Protein AF-A0A9D2K0L6-F1 (afdb_monomer_lite)

Organism: NCBI:txid2838603

pLDDT: mean 90.42, std 14.39, range [23.23, 98.81]

Sequence (649 aa):
MNKLSKVLALALGSVFVLGLAAGCKEAEDEPSAARICYDNLGAGFVSEADTQVVVEGAQSVSAVDAEGNAVSDPDTIATYDEATGTVTAVSEGALTLTLKGGDTFRVEVVPAYPTDPGNEYDGTALDYSQGGKLLGGCHDPSLIEVEEDGAPAYYIFSTGWGQGNEIRRSTDLLTWDYLGKSTGANAVIPKIEEWIGGTNASGFVQWWAPDIVKAPDGGYWLYTCCVSNAKVNLEGTLYSMACIVLMKSDTLEPESFRYEGVLMQSCIPDGSAGSIDVNSIDPQIIYDTDGKMYMAYGSFGTGNWILELDPKTGLRKDKMYKDDTFYSWQEVRAFRNEAVALYSNYVYGTDVSTEYYGTMISQGAMEAPVIARHDNVTVSDENGVIEEGKTYYYSMHSYNGLDVAYQMWGGRSESPLGRYHSVKGGEVYNERPAAPANQGNMYMGSFTWEDKAATSKETDIVLPGHNDLFTTSSGLDLAAYITRTASYNTGGRVFMSQVHQYYLNSMGDICINPNRYGGEIDRSVSEEELFHFTDGGRFKLIALSNSGYSENNAVHSIEVVLTEDGKITRNGSSVGSWLMYGDGYIKLTFDSVTVLSDHAQVELTYYGVVRPAWLYEQDKSGFTITAMGQTGLTRNCALFMNNISTVGD

Structure (mmCIF, N/CA/C/O backbone):
data_AF-A0A9D2K0L6-F1
#
_entry.id   AF-A0A9D2K0L6-F1
#
loop_
_atom_site.group_PDB
_atom_site.id
_atom_site.type_symbol
_atom_site.label_atom_id
_atom_site.label_alt_id
_atom_site.label_comp_id
_atom_site.label_asym_id
_atom_site.label_entity_id
_atom_site.label_seq_id
_atom_site.pdbx_PDB_ins_code
_atom_site.Cartn_x
_atom_site.Cartn_y
_atom_site.Cartn_z
_atom_site.occupancy
_atom_site.B_iso_or_equiv
_atom_site.auth_seq_id
_atom_site.auth_comp_id
_atom_site.auth_asym_id
_atom_site.auth_atom_id
_atom_site.pdbx_PDB_model_num
ATOM 1 N N . MET A 1 1 ? -27.174 -25.546 -14.442 1.00 37.75 1 MET A N 1
ATOM 2 C CA . MET A 1 1 ? -28.139 -24.998 -13.461 1.00 37.75 1 MET A CA 1
ATOM 3 C C . MET A 1 1 ? -27.882 -25.677 -12.126 1.00 37.75 1 MET A C 1
ATOM 5 O O . MET A 1 1 ? -27.632 -26.874 -12.146 1.00 37.75 1 MET A O 1
ATOM 9 N N . ASN A 1 2 ? -27.927 -24.892 -11.044 1.00 30.11 2 ASN A N 1
ATOM 10 C CA . ASN A 1 2 ? -27.487 -25.145 -9.658 1.00 30.11 2 ASN A CA 1
ATOM 11 C C . ASN A 1 2 ? -25.985 -24.950 -9.379 1.00 30.11 2 ASN A C 1
ATOM 13 O O . ASN A 1 2 ? -25.262 -25.907 -9.138 1.00 30.11 2 ASN A O 1
ATOM 17 N N . LYS A 1 3 ? -25.552 -23.686 -9.364 1.00 29.98 3 LYS A N 1
ATOM 18 C CA . LYS A 1 3 ? -24.578 -23.166 -8.392 1.00 29.98 3 LYS A CA 1
ATOM 19 C C . LYS A 1 3 ? -25.072 -21.765 -8.014 1.00 29.98 3 LYS A C 1
ATOM 21 O O . LYS A 1 3 ? -24.950 -20.842 -8.808 1.00 29.98 3 LYS A O 1
ATOM 26 N N . LEU A 1 4 ? -25.788 -21.681 -6.901 1.00 32.59 4 LEU A N 1
ATOM 27 C CA . LEU A 1 4 ? -26.001 -20.450 -6.145 1.00 32.59 4 LEU A CA 1
ATOM 28 C C . LEU A 1 4 ? -25.686 -20.843 -4.703 1.00 32.59 4 LEU A C 1
ATOM 30 O O . LEU A 1 4 ? -26.565 -21.298 -3.979 1.00 32.59 4 LEU A O 1
ATOM 34 N N . SER A 1 5 ? -24.404 -20.809 -4.360 1.00 39.28 5 SER A N 1
ATOM 35 C CA . SER A 1 5 ? -23.963 -20.456 -3.016 1.00 39.28 5 SER A CA 1
ATOM 36 C C . SER A 1 5 ? -23.907 -18.935 -3.038 1.00 39.28 5 SER A C 1
ATOM 38 O O . SER A 1 5 ? -23.145 -18.380 -3.823 1.00 39.28 5 SER A O 1
ATOM 40 N N . LYS A 1 6 ? -24.804 -18.266 -2.316 1.00 42.47 6 LYS A N 1
ATOM 41 C CA . LYS A 1 6 ? -24.695 -16.823 -2.120 1.00 42.47 6 LYS A CA 1
ATOM 42 C C . LYS A 1 6 ? -23.908 -16.615 -0.839 1.00 42.47 6 LYS A C 1
ATOM 44 O O . LYS A 1 6 ? -24.290 -17.162 0.193 1.00 42.47 6 LYS A O 1
ATOM 49 N N . VAL A 1 7 ? -22.829 -15.855 -0.923 1.00 42.56 7 VAL A N 1
ATOM 50 C CA . VAL A 1 7 ? -22.188 -15.271 0.251 1.00 42.56 7 VAL A CA 1
ATOM 51 C C . VAL A 1 7 ? -22.824 -13.896 0.425 1.00 42.56 7 VAL A C 1
ATOM 53 O O . VAL A 1 7 ? -23.038 -13.182 -0.551 1.00 42.56 7 VAL A O 1
ATOM 56 N N . LEU A 1 8 ? -23.227 -13.538 1.638 1.00 38.78 8 LEU A N 1
ATOM 57 C CA . LEU A 1 8 ? -23.678 -12.182 1.943 1.00 38.78 8 LEU A CA 1
ATOM 58 C C . LEU A 1 8 ? -22.949 -11.764 3.218 1.00 38.78 8 LEU A C 1
ATOM 60 O O . LEU A 1 8 ? -23.197 -12.329 4.284 1.00 38.78 8 LEU A O 1
ATOM 64 N N . ALA A 1 9 ? -22.037 -10.800 3.114 1.00 37.47 9 ALA A N 1
ATOM 65 C CA . ALA A 1 9 ? -21.538 -10.126 4.301 1.00 37.47 9 ALA A CA 1
ATOM 66 C C . ALA A 1 9 ? -22.662 -9.229 4.845 1.00 37.47 9 ALA A C 1
ATOM 68 O O . ALA A 1 9 ? -23.333 -8.525 4.088 1.00 37.47 9 ALA A O 1
ATOM 69 N N . LEU A 1 10 ? -22.899 -9.283 6.156 1.00 34.25 10 LEU A N 1
ATOM 70 C CA . LEU A 1 10 ? -23.851 -8.414 6.861 1.00 34.25 10 LEU A CA 1
ATOM 71 C C . LEU A 1 10 ? -23.217 -7.066 7.263 1.00 34.25 10 LEU A C 1
ATOM 73 O O . LEU A 1 10 ? -23.833 -6.302 8.003 1.00 34.25 10 LEU A O 1
ATOM 77 N N . ALA A 1 11 ? -22.012 -6.760 6.770 1.00 33.62 11 ALA A N 1
ATOM 78 C CA . ALA A 1 11 ? -21.240 -5.595 7.177 1.00 33.62 11 ALA A CA 1
ATOM 79 C C . ALA A 1 11 ? -21.834 -4.282 6.630 1.00 33.62 11 ALA A C 1
ATOM 81 O O . ALA A 1 11 ? -21.733 -3.953 5.449 1.00 33.62 11 ALA A O 1
ATOM 82 N N . LEU A 1 12 ? -22.430 -3.505 7.532 1.00 33.28 12 LEU A N 1
ATOM 83 C CA . LEU A 1 12 ? -22.507 -2.049 7.442 1.00 33.28 12 LEU A CA 1
ATOM 84 C C . LEU A 1 12 ? -21.290 -1.513 8.209 1.00 33.28 12 LEU A C 1
ATOM 86 O O . LEU A 1 12 ? -21.380 -1.280 9.407 1.00 33.28 12 LEU A O 1
ATOM 90 N N 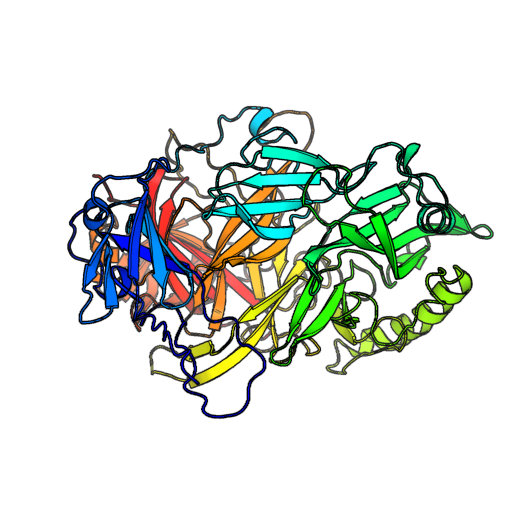. GLY A 1 13 ? -20.138 -1.404 7.546 1.00 30.30 13 GLY A N 1
ATOM 91 C CA . GLY A 1 13 ? -18.910 -0.884 8.173 1.00 30.30 13 GLY A CA 1
ATOM 92 C C . GLY A 1 13 ? -17.647 -1.077 7.333 1.00 30.30 13 GLY A C 1
ATOM 93 O O . GLY A 1 13 ? -16.786 -0.199 7.311 1.00 30.30 13 GLY A O 1
ATOM 94 N N . SER A 1 14 ? -17.611 -2.161 6.556 1.00 32.69 14 SER A N 1
ATOM 95 C CA . SER A 1 14 ? -16.662 -2.435 5.476 1.00 32.69 14 SER A CA 1
ATOM 96 C C . SER A 1 14 ? -17.466 -2.736 4.207 1.00 32.69 14 SER A C 1
ATOM 98 O O . SER A 1 14 ? -18.448 -3.481 4.221 1.00 32.69 14 SER A O 1
ATOM 100 N N . VAL A 1 15 ? -17.140 -2.058 3.107 1.00 31.38 15 VAL A N 1
ATOM 101 C CA . VAL A 1 15 ? -17.889 -2.142 1.845 1.00 31.38 15 VAL A CA 1
ATOM 102 C C . VAL A 1 15 ? -17.625 -3.502 1.195 1.00 31.38 15 VAL A C 1
ATOM 104 O O . VAL A 1 15 ? -16.758 -3.639 0.346 1.00 31.38 15 VAL A O 1
ATOM 107 N N . PHE A 1 16 ? -18.407 -4.512 1.567 1.00 32.84 16 PHE A N 1
ATOM 108 C CA . PHE A 1 16 ? -18.599 -5.724 0.773 1.00 32.84 16 PHE A CA 1
ATOM 109 C C . PHE A 1 16 ? -20.090 -6.053 0.725 1.00 32.84 16 PHE A C 1
ATOM 111 O O . PHE A 1 16 ? -20.619 -6.813 1.530 1.00 32.84 16 PHE A O 1
ATOM 118 N N . VAL A 1 17 ? -20.794 -5.486 -0.255 1.00 28.81 17 VAL A N 1
ATOM 119 C CA . VAL A 1 17 ? -22.131 -5.960 -0.631 1.00 28.81 17 VAL A CA 1
ATOM 120 C C . VAL A 1 17 ? -22.080 -6.409 -2.083 1.00 28.81 17 VAL A C 1
ATOM 122 O O . VAL A 1 17 ? -22.012 -5.599 -3.005 1.00 28.81 17 VAL A O 1
ATOM 125 N N . LEU A 1 18 ? -22.099 -7.733 -2.255 1.00 29.08 18 LEU A N 1
ATOM 126 C CA . LEU A 1 18 ? -22.164 -8.437 -3.533 1.00 29.08 18 LEU A CA 1
ATOM 127 C C . LEU A 1 18 ? -23.341 -7.941 -4.382 1.00 29.08 18 LEU A C 1
ATOM 129 O O . LEU A 1 18 ? -24.498 -7.909 -3.947 1.00 29.08 18 LEU A O 1
ATOM 133 N N . GLY A 1 19 ? -23.027 -7.563 -5.621 1.00 28.78 19 GLY A N 1
ATOM 134 C CA . GLY A 1 19 ? -23.979 -7.059 -6.595 1.00 28.78 19 GLY A CA 1
ATOM 135 C C . GLY A 1 19 ? -25.043 -8.094 -6.960 1.00 28.78 19 GLY A C 1
ATOM 136 O O . GLY A 1 19 ? -24.773 -9.184 -7.460 1.00 28.78 19 GLY A O 1
ATOM 137 N N . LEU A 1 20 ? -26.312 -7.720 -6.798 1.00 24.92 20 LEU A N 1
ATOM 138 C CA . LEU A 1 20 ? -27.427 -8.372 -7.481 1.00 24.92 20 LEU A CA 1
ATOM 139 C C . LEU A 1 20 ? -27.387 -8.009 -8.978 1.00 24.92 20 LEU A C 1
ATOM 141 O O . LEU A 1 20 ? -28.095 -7.103 -9.412 1.00 24.92 20 LEU A O 1
ATOM 145 N N . ALA A 1 21 ? -26.610 -8.732 -9.788 1.00 25.28 21 ALA A N 1
ATOM 146 C CA . ALA A 1 21 ? -26.630 -8.587 -11.246 1.00 25.28 21 ALA A CA 1
ATOM 147 C C . ALA A 1 21 ? -27.117 -9.869 -11.941 1.00 25.28 21 ALA A C 1
ATOM 149 O O . ALA A 1 21 ? -26.414 -10.863 -12.118 1.00 25.28 21 ALA A O 1
ATOM 150 N N . ALA A 1 22 ? -28.377 -9.843 -12.378 1.00 25.05 22 ALA A N 1
ATOM 151 C CA . ALA A 1 22 ? -28.918 -10.822 -13.307 1.00 25.05 22 ALA A CA 1
ATOM 152 C C . ALA A 1 22 ? -28.439 -10.505 -14.737 1.00 25.05 22 ALA A C 1
ATOM 154 O O . ALA A 1 22 ? -29.016 -9.643 -15.394 1.00 25.05 22 ALA A O 1
ATOM 155 N N . GLY A 1 23 ? -27.448 -11.241 -15.253 1.00 23.23 23 GLY A N 1
ATOM 156 C CA . GLY A 1 23 ? -27.176 -11.284 -16.697 1.00 23.23 23 GLY A CA 1
ATOM 157 C C . GLY A 1 23 ? -25.724 -11.563 -17.095 1.00 23.23 23 GLY A C 1
ATOM 158 O O . GLY A 1 23 ? -24.887 -10.693 -16.963 1.00 23.23 23 GLY A O 1
ATOM 159 N N . CYS A 1 24 ? -25.489 -12.746 -17.679 1.00 24.56 24 CYS A N 1
ATOM 160 C CA . CYS A 1 24 ? -24.303 -13.178 -18.446 1.00 24.56 24 CYS A CA 1
ATOM 161 C C . CYS A 1 24 ? -22.903 -13.081 -17.789 1.00 24.56 24 CYS A C 1
ATOM 163 O O . CYS A 1 24 ? -22.265 -12.042 -17.777 1.00 24.56 24 CYS A O 1
ATOM 165 N N . LYS A 1 25 ? -22.414 -14.265 -17.387 1.00 28.58 25 LYS A N 1
ATOM 166 C CA . LYS A 1 25 ? -21.079 -14.618 -16.872 1.00 28.58 25 LYS A CA 1
ATOM 167 C C . LYS A 1 25 ? -19.909 -14.283 -17.811 1.00 28.58 25 LYS A C 1
ATOM 169 O O . LYS A 1 25 ? -19.893 -14.813 -18.919 1.00 28.58 25 LYS A O 1
ATOM 174 N N . GLU A 1 26 ? -18.890 -13.612 -17.278 1.00 27.95 26 GLU A N 1
ATOM 175 C CA . GLU A 1 26 ? -17.581 -14.194 -16.910 1.00 27.95 26 GLU A CA 1
ATOM 176 C C . GLU A 1 26 ? -17.283 -13.750 -15.457 1.00 27.95 26 GLU A C 1
ATOM 178 O O . GLU A 1 26 ? -17.888 -12.792 -14.992 1.00 27.95 26 GLU A O 1
ATOM 183 N N . ALA A 1 27 ? -16.545 -14.560 -14.695 1.00 32.38 27 ALA A N 1
ATOM 184 C CA . ALA A 1 27 ? -16.565 -14.607 -13.229 1.00 32.38 27 ALA A CA 1
ATOM 185 C C . ALA A 1 27 ? -16.087 -13.314 -12.537 1.00 32.38 27 ALA A C 1
ATOM 187 O O . ALA A 1 27 ? -14.925 -12.948 -12.658 1.00 32.38 27 ALA A O 1
ATOM 188 N N . GLU A 1 28 ? -16.967 -12.682 -11.758 1.00 42.81 28 GLU A N 1
ATOM 189 C CA . GLU A 1 28 ? -16.535 -12.061 -10.504 1.00 42.81 28 GLU A CA 1
ATOM 190 C C . GLU A 1 28 ? -16.076 -13.212 -9.596 1.00 42.81 28 GLU A C 1
ATOM 192 O O . GLU A 1 28 ? -16.802 -14.207 -9.458 1.00 42.81 28 GLU A O 1
ATOM 197 N N . ASP A 1 29 ? -14.867 -13.132 -9.041 1.00 49.31 29 ASP A N 1
ATOM 198 C CA . ASP A 1 29 ? -14.439 -14.062 -7.998 1.00 49.31 29 ASP A CA 1
ATOM 199 C C . ASP A 1 29 ? -15.282 -13.759 -6.754 1.00 49.31 29 ASP A C 1
ATOM 201 O O . ASP A 1 29 ? -15.001 -12.838 -5.990 1.00 49.31 29 ASP A O 1
ATOM 205 N N . GLU A 1 30 ? -16.382 -14.499 -6.595 1.00 57.94 30 GLU A N 1
ATOM 206 C CA . GLU A 1 30 ? -17.124 -14.558 -5.335 1.00 57.94 30 GLU A CA 1
ATOM 207 C C . GLU A 1 30 ? -16.117 -14.805 -4.200 1.00 57.94 30 GLU A C 1
ATOM 209 O O . GLU A 1 30 ? -15.261 -15.688 -4.348 1.00 57.94 30 GLU A O 1
ATOM 214 N N . PRO A 1 31 ? -16.194 -14.056 -3.084 1.00 68.44 31 PRO A N 1
ATOM 215 C CA . PRO A 1 31 ? -15.227 -14.185 -2.005 1.00 68.44 31 PRO A CA 1
ATOM 216 C C . PRO A 1 31 ? -15.144 -15.646 -1.556 1.00 68.44 31 PRO A C 1
ATOM 218 O O . PRO A 1 31 ? -16.160 -16.323 -1.390 1.00 68.44 31 PRO A O 1
ATOM 221 N N . SER A 1 32 ? -13.922 -16.148 -1.388 1.00 80.25 32 SER A N 1
ATOM 222 C CA . SER A 1 32 ? -13.652 -17.509 -0.909 1.00 80.25 32 SER A CA 1
ATOM 223 C C . SER A 1 32 ? -13.345 -17.556 0.589 1.00 80.25 32 SER A C 1
ATOM 225 O O . SER A 1 32 ? -13.237 -18.640 1.169 1.00 80.25 32 SER A O 1
ATOM 227 N N . ALA A 1 33 ? -13.196 -16.392 1.220 1.00 90.56 33 ALA A N 1
ATOM 228 C CA . ALA A 1 33 ? -12.946 -16.263 2.640 1.00 90.56 33 ALA A CA 1
ATOM 229 C C . ALA A 1 33 ? -13.667 -15.046 3.231 1.00 90.56 33 ALA A C 1
ATOM 231 O O . ALA A 1 33 ? -14.070 -14.127 2.522 1.00 90.56 33 ALA A O 1
ATOM 232 N N . ALA A 1 34 ? -13.822 -15.051 4.550 1.00 92.50 34 ALA A N 1
ATOM 233 C CA . ALA A 1 34 ? -14.248 -13.900 5.329 1.00 92.50 34 ALA A CA 1
ATOM 234 C C . ALA A 1 34 ? -13.486 -13.859 6.649 1.00 92.50 34 ALA A C 1
ATOM 236 O O . ALA A 1 34 ? -12.997 -14.884 7.134 1.00 92.50 34 ALA A O 1
ATOM 237 N N . ARG A 1 35 ? -13.449 -12.676 7.252 1.00 93.38 35 ARG A N 1
ATOM 238 C CA . ARG A 1 35 ? -12.920 -12.465 8.591 1.00 93.38 35 ARG A CA 1
ATOM 239 C C . ARG A 1 35 ? -13.993 -11.829 9.464 1.00 93.38 35 ARG A C 1
ATOM 241 O O . ARG A 1 35 ? -14.621 -10.860 9.057 1.00 93.38 35 ARG A O 1
ATOM 248 N N . ILE A 1 36 ? -14.214 -12.408 10.636 1.00 96.12 36 ILE A N 1
ATOM 249 C CA . ILE A 1 36 ? -15.145 -11.926 11.664 1.00 96.12 36 ILE A CA 1
ATOM 250 C C . ILE A 1 36 ? -14.404 -11.850 12.997 1.00 96.12 36 ILE A C 1
ATOM 252 O O . ILE A 1 36 ? -13.321 -12.421 13.143 1.00 96.12 36 ILE A O 1
ATOM 256 N N . CYS A 1 37 ? -14.971 -11.164 13.983 1.00 97.31 37 CYS A N 1
ATOM 257 C CA . CYS A 1 37 ? -14.372 -11.080 15.308 1.00 97.31 37 CYS A CA 1
ATOM 258 C C . CYS A 1 37 ? -15.285 -11.556 16.434 1.00 97.31 37 CYS A C 1
ATOM 260 O O . CYS A 1 37 ? -16.490 -11.694 16.267 1.00 97.31 37 CYS A O 1
ATOM 262 N N . TYR A 1 38 ? -14.704 -11.827 17.599 1.00 97.56 38 TYR A N 1
ATOM 263 C CA . TYR A 1 38 ? -15.444 -12.063 18.838 1.00 97.56 38 TYR A CA 1
ATOM 264 C C . TYR A 1 38 ? -15.046 -11.023 19.886 1.00 97.56 38 TYR A C 1
ATOM 266 O O . TYR A 1 38 ? -13.916 -10.528 19.896 1.00 97.56 38 TYR A O 1
ATOM 274 N N . ASP A 1 39 ? -15.971 -10.697 20.788 1.00 97.00 39 ASP A N 1
ATOM 275 C CA . ASP A 1 39 ? -15.715 -9.776 21.896 1.00 97.00 39 ASP A CA 1
ATOM 276 C C . ASP A 1 39 ? -14.838 -10.448 22.961 1.00 97.00 39 ASP A C 1
ATOM 278 O O . ASP A 1 39 ? -15.318 -11.003 23.952 1.00 97.00 39 ASP A O 1
ATOM 282 N N . ASN A 1 40 ? -13.525 -10.409 22.743 1.00 96.88 40 ASN A N 1
ATOM 283 C CA . ASN A 1 40 ? -12.529 -11.009 23.624 1.00 96.88 40 ASN A CA 1
ATOM 284 C C . ASN A 1 40 ? -12.428 -10.324 24.999 1.00 96.88 40 ASN A C 1
ATOM 286 O O . ASN A 1 40 ? -11.841 -10.903 25.913 1.00 96.88 40 ASN A O 1
ATOM 290 N N . LEU A 1 41 ? -13.010 -9.132 25.169 1.00 96.31 41 LEU A N 1
ATOM 291 C CA . LEU A 1 41 ? -13.083 -8.435 26.457 1.00 96.31 41 LEU A CA 1
ATOM 292 C C . LEU A 1 41 ? -14.428 -8.642 27.167 1.00 96.31 41 LEU A C 1
ATOM 294 O O . LEU A 1 41 ? -14.528 -8.392 28.369 1.00 96.31 41 LEU A O 1
ATOM 298 N N . GLY A 1 42 ? -15.461 -9.093 26.450 1.00 95.38 42 GLY A N 1
ATOM 299 C CA . GLY A 1 42 ? -16.833 -9.153 26.954 1.00 95.38 42 GLY A CA 1
ATOM 300 C C . GLY A 1 42 ? -17.382 -7.772 27.324 1.00 95.38 42 GLY A C 1
ATOM 301 O O . GLY A 1 42 ? -18.167 -7.657 28.268 1.00 95.38 42 GLY A O 1
ATOM 302 N N . ALA A 1 43 ? -16.922 -6.727 26.630 1.00 93.38 43 ALA A N 1
ATOM 303 C CA . ALA A 1 43 ? -17.251 -5.335 26.918 1.00 93.38 43 ALA A CA 1
ATOM 304 C C . ALA A 1 43 ? -18.662 -4.944 26.444 1.00 93.38 43 ALA A C 1
ATOM 306 O O . ALA A 1 43 ? -19.246 -3.996 26.966 1.00 93.38 43 ALA A O 1
ATOM 307 N N . GLY A 1 44 ? -19.236 -5.695 25.499 1.00 95.62 44 GLY A N 1
ATOM 308 C CA . GLY A 1 44 ? -20.604 -5.511 25.014 1.00 95.62 44 GLY A CA 1
ATOM 309 C C . GLY A 1 44 ? -20.766 -4.425 23.950 1.00 95.62 44 GLY A C 1
ATOM 310 O O . GLY A 1 44 ? -21.895 -4.005 23.702 1.00 95.62 44 GLY A O 1
ATOM 311 N N . PHE A 1 45 ? -19.670 -3.974 23.331 1.00 95.50 45 PHE A N 1
ATOM 312 C CA . PHE A 1 45 ? -19.687 -2.957 22.270 1.00 95.50 45 PHE A CA 1
ATOM 313 C C . PHE A 1 45 ? -19.629 -3.529 20.852 1.00 95.50 45 PHE A C 1
ATOM 315 O O . PHE A 1 45 ? -20.012 -2.844 19.906 1.00 95.50 45 PHE A O 1
ATOM 322 N N . VAL A 1 46 ? -19.152 -4.765 20.695 1.00 94.94 46 VAL A N 1
ATOM 323 C CA . VAL A 1 46 ? -18.969 -5.385 19.378 1.00 94.94 46 VAL A CA 1
ATOM 324 C C . VAL A 1 46 ? -20.333 -5.682 18.759 1.00 94.94 46 VAL A C 1
ATOM 326 O O . VAL A 1 46 ? -21.192 -6.303 19.392 1.00 94.94 46 VAL A O 1
ATOM 329 N N . SER A 1 47 ? -20.543 -5.217 17.527 1.00 91.69 47 SER A N 1
ATOM 330 C CA . SER A 1 47 ? -21.825 -5.363 16.847 1.00 91.69 47 SER A CA 1
ATOM 331 C C . SER A 1 47 ? -22.024 -6.788 16.330 1.00 91.69 47 SER A C 1
ATOM 333 O O . SER A 1 47 ? -21.071 -7.495 16.010 1.00 91.69 47 SER A O 1
ATOM 335 N N . GLU A 1 48 ? -23.281 -7.211 16.182 1.00 90.88 48 GLU A N 1
ATOM 336 C CA . GLU A 1 48 ? -23.589 -8.529 15.616 1.00 90.88 48 GLU A CA 1
ATOM 337 C C . GLU A 1 48 ? -23.011 -8.697 14.199 1.00 90.88 48 GLU A C 1
ATOM 339 O O . GLU A 1 48 ? -22.518 -9.776 13.871 1.00 90.88 48 GLU A O 1
ATOM 344 N N . ALA A 1 49 ? -22.994 -7.620 13.403 1.00 89.06 49 ALA A N 1
ATOM 345 C CA . ALA A 1 49 ? -22.475 -7.612 12.036 1.00 89.06 49 ALA A CA 1
ATOM 346 C C . ALA A 1 49 ? -20.966 -7.897 11.960 1.00 89.06 49 ALA A C 1
ATOM 348 O O . ALA A 1 49 ? -20.523 -8.496 10.986 1.00 89.06 49 ALA A O 1
ATOM 349 N N . ASP A 1 50 ? -20.199 -7.533 12.992 1.00 92.94 50 ASP A N 1
ATOM 350 C CA . ASP A 1 50 ? -18.758 -7.813 13.059 1.00 92.94 50 ASP A CA 1
ATOM 351 C C . ASP A 1 50 ? -18.465 -9.243 13.544 1.00 92.94 50 ASP A C 1
ATOM 353 O O . ASP A 1 50 ? -17.372 -9.770 13.337 1.00 92.94 50 ASP A O 1
ATOM 357 N N . THR A 1 51 ? -19.445 -9.881 14.194 1.00 96.06 51 THR A N 1
ATOM 358 C CA . THR A 1 51 ? -19.317 -11.235 14.762 1.00 96.06 51 THR A CA 1
ATOM 359 C C . THR A 1 51 ? -19.860 -12.343 13.871 1.00 96.06 51 THR A C 1
ATOM 361 O O . THR A 1 51 ? -19.782 -13.517 14.246 1.00 96.06 51 THR A O 1
ATOM 364 N N . GLN A 1 52 ? -20.448 -11.999 12.722 1.00 95.62 52 GLN A N 1
ATOM 365 C CA . GLN A 1 52 ? -21.193 -12.949 11.904 1.00 95.62 52 GLN A CA 1
ATOM 366 C C . GLN A 1 52 ? -20.948 -12.804 10.407 1.00 95.62 52 GLN A C 1
ATOM 368 O O . GLN A 1 52 ? -20.809 -11.709 9.872 1.00 95.62 52 GLN A O 1
ATOM 373 N N . VAL A 1 53 ? -21.001 -13.935 9.707 1.00 94.00 53 VAL A N 1
ATOM 374 C CA . VAL A 1 53 ? -21.019 -13.986 8.240 1.00 94.00 53 VAL A CA 1
ATOM 375 C C . VAL A 1 53 ? -22.003 -15.049 7.763 1.00 94.00 53 VAL A C 1
ATOM 377 O O . VAL A 1 53 ? -22.147 -16.098 8.392 1.00 94.00 53 VAL A O 1
ATOM 380 N N . VAL A 1 54 ? -22.697 -14.796 6.651 1.00 92.81 54 VAL A N 1
ATOM 381 C CA . VAL A 1 54 ? -23.623 -15.769 6.059 1.00 92.81 54 VAL A CA 1
ATOM 382 C C . VAL A 1 54 ? -22.921 -16.565 4.964 1.00 92.81 54 VAL A C 1
ATOM 384 O O . VAL A 1 54 ? -22.521 -16.026 3.931 1.00 92.81 54 VAL A O 1
ATOM 387 N N . VAL A 1 55 ? -22.833 -17.876 5.185 1.00 90.56 55 VAL A N 1
ATOM 388 C CA . VAL A 1 55 ? -22.282 -18.878 4.272 1.00 90.56 55 VAL A CA 1
ATOM 389 C C . VAL A 1 55 ? -23.338 -19.964 4.034 1.00 90.56 55 VAL A C 1
ATOM 391 O O . VAL A 1 55 ? -23.469 -20.948 4.774 1.00 90.56 55 VAL A O 1
ATOM 394 N N . GLU A 1 56 ? -24.141 -19.789 2.985 1.00 88.44 56 GLU A N 1
ATOM 395 C CA . GLU A 1 56 ? -25.235 -20.710 2.677 1.00 88.44 56 GLU A CA 1
ATOM 396 C C . GLU A 1 56 ? -24.743 -22.044 2.091 1.00 88.44 56 GLU A C 1
ATOM 398 O O . GLU A 1 56 ? -23.949 -22.102 1.150 1.00 88.44 56 GLU A O 1
ATOM 403 N N . GLY A 1 57 ? -25.330 -23.148 2.561 1.00 85.69 57 GLY A N 1
ATOM 404 C CA . GLY A 1 57 ? -25.219 -24.441 1.885 1.00 85.69 57 GLY A CA 1
ATOM 405 C C . GLY A 1 57 ? -23.940 -25.230 2.170 1.00 85.69 57 GLY A C 1
ATOM 406 O O . GLY A 1 57 ? -23.554 -26.048 1.324 1.00 85.69 57 GLY A O 1
ATOM 407 N N . ALA A 1 58 ? -23.330 -25.046 3.343 1.00 90.94 58 ALA A N 1
ATOM 408 C CA . ALA A 1 58 ? -22.283 -25.937 3.827 1.00 90.94 58 ALA A CA 1
ATOM 409 C C . ALA A 1 58 ? -22.827 -27.366 4.038 1.00 90.94 58 ALA A C 1
ATOM 411 O O . ALA A 1 58 ? -23.968 -27.573 4.450 1.00 90.94 58 ALA A O 1
ATOM 412 N N . GLN A 1 59 ? -22.020 -28.370 3.696 1.00 92.81 59 GLN A N 1
ATOM 413 C CA . GLN A 1 59 ? -22.291 -29.795 3.919 1.00 92.81 59 GLN A CA 1
ATOM 414 C C . GLN A 1 59 ? -21.534 -30.345 5.128 1.00 92.81 59 GLN A C 1
ATOM 416 O O . GLN A 1 59 ? -21.959 -31.339 5.715 1.00 92.81 59 GLN A O 1
ATOM 421 N N . SER A 1 60 ? -20.404 -29.727 5.462 1.00 93.94 60 SER A N 1
ATOM 422 C CA . SER A 1 60 ? -19.603 -30.031 6.641 1.00 93.94 60 SER A CA 1
ATOM 423 C C . SER A 1 60 ? -18.812 -28.802 7.063 1.00 93.94 60 SER A C 1
ATOM 425 O O . SER A 1 60 ? -18.416 -27.996 6.218 1.00 93.94 60 SER A O 1
ATOM 427 N N . VAL A 1 61 ? -18.555 -28.709 8.364 1.00 96.25 61 VAL A N 1
ATOM 428 C CA . VAL A 1 61 ? -17.731 -27.676 8.986 1.00 96.25 61 VAL A CA 1
ATOM 429 C C . VAL A 1 61 ? -16.611 -28.374 9.750 1.00 96.25 61 VAL A C 1
ATOM 431 O O . VAL A 1 61 ? -16.853 -29.332 10.484 1.00 96.25 61 VAL A O 1
ATOM 434 N N . SER A 1 62 ? -15.386 -27.910 9.555 1.00 96.81 62 SER A N 1
ATOM 435 C CA . SER A 1 62 ? -14.231 -28.237 10.392 1.00 96.81 62 SER A CA 1
ATOM 436 C C . SER A 1 62 ? -13.606 -26.946 10.894 1.00 96.81 62 SER A C 1
ATOM 438 O O . SER A 1 62 ? -13.812 -25.900 10.282 1.00 96.81 62 SER A O 1
ATOM 440 N N . ALA A 1 63 ? -12.828 -27.008 11.969 1.00 97.56 63 ALA A N 1
ATOM 441 C CA . ALA A 1 63 ? -12.138 -25.834 12.478 1.00 97.56 63 ALA A CA 1
ATOM 442 C C . ALA A 1 63 ? -10.752 -26.168 13.029 1.00 97.56 63 ALA A C 1
ATOM 444 O O . ALA A 1 63 ? -10.448 -27.324 13.349 1.00 97.56 63 ALA A O 1
ATOM 445 N N . VAL A 1 64 ? -9.942 -25.124 13.146 1.00 97.00 64 VAL A N 1
ATOM 446 C CA . VAL A 1 64 ? -8.653 -25.116 13.832 1.00 97.00 64 VAL A CA 1
ATOM 447 C C . VAL A 1 64 ? -8.640 -24.029 14.906 1.00 97.00 64 VAL A C 1
ATOM 449 O O . VAL A 1 64 ? -9.332 -23.021 14.755 1.00 97.00 64 VAL A O 1
ATOM 452 N N . ASP A 1 65 ? -7.876 -24.247 15.975 1.00 96.12 65 ASP A N 1
ATOM 453 C CA . ASP A 1 65 ? -7.583 -23.223 16.985 1.00 96.12 65 ASP A CA 1
ATOM 454 C C . ASP A 1 65 ? -6.596 -22.160 16.460 1.00 96.12 65 ASP A C 1
ATOM 456 O O . ASP A 1 65 ? -6.145 -22.226 15.310 1.00 96.12 65 ASP A O 1
ATOM 460 N N . ALA A 1 66 ? -6.288 -21.160 17.290 1.00 91.88 66 ALA A N 1
ATOM 461 C CA . ALA A 1 66 ? -5.358 -20.075 16.969 1.00 91.88 66 ALA A CA 1
ATOM 462 C C . ALA A 1 66 ? -3.950 -20.584 16.602 1.00 91.88 66 ALA A C 1
ATOM 464 O O . ALA A 1 66 ? -3.268 -20.001 15.763 1.00 91.88 66 ALA A O 1
ATOM 465 N N . GLU A 1 67 ? -3.522 -21.712 17.176 1.00 90.38 67 GLU A N 1
ATOM 466 C CA . GLU A 1 67 ? -2.253 -22.366 16.855 1.00 90.38 67 GLU A CA 1
ATOM 467 C C . GLU A 1 67 ? -2.321 -23.270 15.608 1.00 90.38 67 GLU A C 1
ATOM 469 O O . GLU A 1 67 ? -1.324 -23.899 15.239 1.00 90.38 67 GLU A O 1
ATOM 474 N N . GLY A 1 68 ? -3.480 -23.354 14.947 1.00 91.19 68 GLY A N 1
ATOM 475 C CA . GLY A 1 68 ? -3.689 -24.138 13.732 1.00 91.19 68 GLY A CA 1
ATOM 476 C C . GLY A 1 68 ? -3.945 -25.631 13.965 1.00 91.19 68 GLY A C 1
ATOM 477 O O . GLY A 1 68 ? -3.929 -26.413 13.010 1.00 91.19 68 GLY A O 1
ATOM 478 N N . ASN A 1 69 ? -4.198 -26.069 15.200 1.00 94.94 69 ASN A N 1
ATOM 479 C CA . ASN A 1 69 ? -4.528 -27.461 15.498 1.00 94.94 69 ASN A CA 1
ATOM 480 C C . ASN A 1 69 ? -6.012 -27.734 15.253 1.00 94.94 69 ASN A C 1
ATOM 482 O O . ASN A 1 69 ? -6.880 -26.966 15.654 1.00 94.94 69 ASN A O 1
ATOM 486 N N . ALA A 1 70 ? -6.324 -28.883 14.651 1.00 96.56 70 ALA A N 1
ATOM 487 C CA . ALA A 1 70 ? -7.709 -29.295 14.442 1.00 96.56 70 ALA A CA 1
ATOM 488 C C . ALA A 1 70 ? -8.461 -29.460 15.774 1.00 96.56 70 ALA A C 1
ATOM 490 O O . ALA A 1 70 ? -8.026 -30.214 16.651 1.00 96.56 70 ALA A O 1
ATOM 491 N N . VAL A 1 71 ? -9.634 -28.834 15.881 1.00 97.56 71 VAL A N 1
ATOM 492 C CA . VAL A 1 71 ? -10.532 -29.002 17.030 1.00 97.56 71 VAL A CA 1
ATOM 493 C C . VAL A 1 71 ? -11.577 -30.083 16.753 1.00 97.56 71 VAL A C 1
ATOM 495 O O . VAL A 1 71 ? -12.028 -30.275 15.624 1.00 97.56 71 VAL A O 1
ATOM 498 N N . SER A 1 72 ? -11.975 -30.823 17.792 1.00 96.50 72 SER A N 1
ATOM 499 C CA . SER A 1 72 ? -12.992 -31.878 17.660 1.00 96.50 72 SER A CA 1
ATOM 500 C C . SER A 1 72 ? -14.415 -31.339 17.529 1.00 96.50 72 SER A C 1
ATOM 502 O O . SER A 1 72 ? -15.286 -32.055 17.042 1.00 96.50 72 SER A O 1
ATOM 504 N N . ASP A 1 73 ? -14.644 -30.122 18.018 1.00 97.38 73 ASP A N 1
ATOM 505 C CA . ASP A 1 73 ? -15.938 -29.450 18.033 1.00 97.38 73 ASP A CA 1
ATOM 506 C C . ASP A 1 73 ? -15.775 -28.035 17.451 1.00 97.38 73 ASP A C 1
ATOM 508 O O . ASP A 1 73 ? -15.250 -27.164 18.141 1.00 97.38 73 ASP A O 1
ATOM 512 N N . PRO A 1 74 ? -16.151 -27.799 16.179 1.00 97.31 74 PRO A N 1
ATOM 513 C CA . PRO A 1 74 ? -16.015 -26.489 15.542 1.00 97.31 74 PRO A CA 1
ATOM 514 C C . PRO A 1 74 ? -16.749 -25.352 16.260 1.00 97.31 74 PRO A C 1
ATOM 516 O O . PRO A 1 74 ? -16.299 -24.208 16.183 1.00 97.31 74 PRO A O 1
ATOM 519 N N . ASP A 1 75 ? -17.811 -25.667 17.012 1.00 97.69 75 ASP A N 1
ATOM 520 C CA . ASP A 1 75 ? -18.613 -24.681 17.744 1.00 97.69 75 ASP A CA 1
ATOM 521 C C . ASP A 1 75 ? -17.816 -23.987 18.863 1.00 97.69 75 ASP A C 1
ATOM 523 O O . ASP A 1 75 ? -18.242 -22.950 19.374 1.00 97.69 75 ASP A O 1
ATOM 527 N N . THR A 1 76 ? -16.638 -24.506 19.238 1.00 97.94 76 THR A N 1
ATOM 528 C CA . THR A 1 76 ? -15.735 -23.801 20.160 1.00 97.94 76 THR A CA 1
ATOM 529 C C . THR A 1 76 ? -15.085 -22.575 19.521 1.00 97.94 76 THR A C 1
ATOM 531 O O . THR A 1 76 ? -14.694 -21.667 20.247 1.00 97.94 76 THR A O 1
ATOM 534 N N . ILE A 1 77 ? -14.960 -22.542 18.190 1.00 98.44 77 ILE A N 1
ATOM 535 C CA . ILE A 1 77 ? -14.357 -21.438 17.424 1.00 98.44 77 ILE A CA 1
ATOM 536 C C . ILE A 1 77 ? -15.449 -20.520 16.872 1.00 98.44 77 ILE A C 1
ATOM 538 O O . ILE A 1 77 ? -15.420 -19.311 17.098 1.00 98.44 77 ILE A O 1
ATOM 542 N N . ALA A 1 78 ? -16.447 -21.091 16.197 1.00 98.06 78 ALA A N 1
ATOM 543 C CA . ALA A 1 78 ? -17.646 -20.384 15.766 1.00 98.06 78 ALA A CA 1
ATOM 544 C C . ALA A 1 78 ? -18.796 -21.370 15.551 1.00 98.06 78 ALA A C 1
ATOM 546 O O . ALA A 1 78 ? -18.600 -22.457 15.012 1.00 98.06 78 ALA A O 1
ATOM 547 N N . THR A 1 79 ? -20.007 -20.972 15.933 1.00 97.62 79 THR A N 1
ATOM 548 C CA . THR A 1 79 ? -21.213 -21.777 15.686 1.00 97.62 79 THR A CA 1
ATOM 549 C C . THR A 1 79 ? -21.691 -21.613 14.246 1.00 97.62 79 THR A C 1
ATOM 551 O O . THR A 1 79 ? -21.541 -20.529 13.681 1.00 97.62 79 THR A O 1
ATOM 554 N N . TYR A 1 80 ? -22.302 -22.651 13.666 1.00 96.75 80 TYR A N 1
ATOM 555 C CA . TYR A 1 80 ? -22.942 -22.591 12.345 1.00 96.75 80 TYR A CA 1
ATOM 556 C C . TYR A 1 80 ? -24.431 -22.953 12.422 1.00 96.75 80 TYR A C 1
ATOM 558 O O . TYR A 1 80 ? -24.787 -24.096 12.713 1.00 96.75 80 TYR A O 1
ATOM 566 N N . ASP A 1 81 ? -25.314 -21.997 12.121 1.00 95.12 81 ASP A N 1
ATOM 567 C CA . ASP A 1 81 ? -26.751 -22.251 11.975 1.00 95.12 81 ASP A CA 1
ATOM 568 C C . ASP A 1 81 ? -27.057 -22.727 10.546 1.00 95.12 81 ASP A C 1
ATOM 570 O O . ASP A 1 81 ? -27.088 -21.944 9.598 1.00 95.12 81 ASP A O 1
ATOM 574 N N . GLU A 1 82 ? -27.328 -24.024 10.381 1.00 90.75 82 GLU A N 1
ATOM 575 C CA . GLU A 1 82 ? -27.662 -24.619 9.079 1.00 90.75 82 GLU A CA 1
ATOM 576 C C . GLU A 1 82 ? -28.930 -24.033 8.428 1.00 90.75 82 GLU A C 1
ATOM 578 O O . GLU A 1 82 ? -29.086 -24.113 7.205 1.00 90.75 82 GLU A O 1
ATOM 583 N N . ALA A 1 83 ? -29.869 -23.492 9.213 1.00 91.00 83 ALA A N 1
ATOM 584 C CA . ALA A 1 83 ? -31.138 -22.981 8.700 1.00 91.00 83 ALA A CA 1
ATOM 585 C C . ALA A 1 83 ? -30.982 -21.612 8.032 1.00 91.00 83 ALA A C 1
ATOM 587 O O . ALA A 1 83 ? -31.678 -21.333 7.050 1.00 91.00 83 ALA A O 1
ATOM 588 N N . THR A 1 84 ? -30.087 -20.773 8.553 1.00 91.94 84 THR A N 1
ATOM 589 C CA . THR A 1 84 ? -29.806 -19.428 8.026 1.00 91.94 84 THR A CA 1
ATOM 590 C C . THR A 1 84 ? -28.500 -19.359 7.239 1.00 91.94 84 THR A C 1
ATOM 592 O O . THR A 1 84 ? -28.318 -18.438 6.450 1.00 91.94 84 THR A O 1
ATOM 595 N N . GLY A 1 85 ? -27.601 -20.327 7.429 1.00 91.44 85 GLY A N 1
ATOM 596 C CA . GLY A 1 85 ? -26.228 -20.281 6.938 1.00 91.44 85 GLY A CA 1
ATOM 597 C C . GLY A 1 85 ? -25.325 -19.350 7.750 1.00 91.44 85 GLY A C 1
ATOM 598 O O . GLY A 1 85 ? -24.246 -19.011 7.277 1.00 91.44 85 GLY A O 1
ATOM 599 N N . THR A 1 86 ? -25.745 -18.896 8.931 1.00 95.44 86 THR A N 1
ATOM 600 C CA . THR A 1 86 ? -24.985 -17.923 9.726 1.00 95.44 86 THR A CA 1
ATOM 601 C C . THR A 1 86 ? -23.855 -18.610 10.484 1.00 95.44 86 THR A C 1
ATOM 603 O O . THR A 1 86 ? -24.096 -19.546 11.243 1.00 95.44 86 THR A O 1
ATOM 606 N N . VAL A 1 87 ? -22.631 -18.119 10.305 1.00 97.00 87 VAL A N 1
ATOM 607 C CA . VAL A 1 87 ? -21.482 -18.408 11.167 1.00 97.00 87 VAL A CA 1
ATOM 608 C C . VAL A 1 87 ? -21.387 -17.300 12.213 1.00 97.00 87 VAL A C 1
ATOM 610 O O . VAL A 1 87 ? -21.374 -16.133 11.832 1.00 97.00 87 VAL A O 1
ATOM 613 N N . THR A 1 88 ? -21.298 -17.646 13.499 1.00 97.81 88 THR A N 1
ATOM 614 C CA . THR A 1 88 ? -21.166 -16.682 14.608 1.00 97.81 88 THR A CA 1
ATOM 615 C C . THR A 1 88 ? -19.919 -16.976 15.427 1.00 97.81 88 THR A C 1
ATOM 617 O O . THR A 1 88 ? -19.779 -18.079 15.958 1.00 97.81 88 THR A O 1
ATOM 620 N N . ALA A 1 89 ? -19.036 -15.986 15.543 1.00 98.12 89 ALA A N 1
ATOM 621 C CA . ALA A 1 89 ? -17.758 -16.079 16.237 1.00 98.12 89 ALA A CA 1
ATOM 622 C C . ALA A 1 89 ? -17.900 -16.427 17.731 1.00 98.12 89 ALA A C 1
ATOM 624 O O . ALA A 1 89 ? -18.795 -15.928 18.416 1.00 98.12 89 ALA A O 1
ATOM 625 N N . VAL A 1 90 ? -16.987 -17.260 18.244 1.00 97.94 90 VAL A N 1
ATOM 626 C CA . VAL A 1 90 ? -16.921 -17.669 19.660 1.00 97.94 90 VAL A CA 1
ATOM 627 C C . VAL A 1 90 ? -15.525 -17.448 20.242 1.00 97.94 90 VAL A C 1
ATOM 629 O O . VAL A 1 90 ? -15.406 -16.855 21.314 1.00 97.94 90 VAL A O 1
ATOM 632 N N . SER A 1 91 ? -14.476 -17.919 19.566 1.00 97.69 91 SER A N 1
ATOM 633 C CA . SER A 1 91 ? -13.082 -17.727 19.981 1.00 97.69 91 SER A CA 1
ATOM 634 C C . SER A 1 91 ? -12.127 -17.755 18.788 1.00 97.69 91 SER A C 1
ATOM 636 O O . SER A 1 91 ? -12.526 -18.109 17.680 1.00 97.69 91 SER A O 1
ATOM 638 N N . GLU A 1 92 ? -10.880 -17.342 19.011 1.00 97.19 92 GLU A N 1
ATOM 639 C CA . GLU A 1 92 ? -9.865 -17.223 17.965 1.00 97.19 92 GLU A CA 1
ATOM 640 C C . GLU A 1 92 ? -9.550 -18.564 17.289 1.00 97.19 92 GLU A C 1
ATOM 642 O O . GLU A 1 92 ? -9.376 -19.592 17.947 1.00 97.19 92 GLU A O 1
ATOM 647 N N . GLY A 1 93 ? -9.466 -18.542 15.960 1.00 96.44 93 GLY A N 1
ATOM 648 C CA . GLY A 1 93 ? -9.204 -19.716 15.139 1.00 96.44 93 GLY A CA 1
ATOM 649 C C . GLY A 1 93 ? -9.761 -19.542 13.733 1.00 96.44 93 GLY A C 1
ATOM 650 O O . GLY A 1 93 ? -9.988 -18.428 13.259 1.00 96.44 93 GLY A O 1
ATOM 651 N N . ALA A 1 94 ? -10.012 -20.648 13.039 1.00 96.69 94 ALA A N 1
ATOM 652 C CA . ALA A 1 94 ? -10.637 -20.584 11.723 1.00 96.69 94 ALA A CA 1
ATOM 653 C C . ALA A 1 94 ? -11.533 -21.781 11.429 1.00 96.69 94 ALA A C 1
ATOM 655 O O . ALA A 1 94 ? -11.218 -22.917 11.784 1.00 96.69 94 ALA A O 1
ATOM 656 N N . LEU A 1 95 ? -12.622 -21.524 10.708 1.00 97.12 95 LEU A N 1
ATOM 657 C CA . LEU A 1 95 ? -13.514 -22.536 10.160 1.00 97.12 95 LEU A CA 1
ATOM 658 C C . LEU A 1 95 ? -13.211 -22.770 8.683 1.00 97.12 95 LEU A C 1
ATOM 660 O O . LEU A 1 95 ? -12.911 -21.849 7.923 1.00 97.12 95 LEU A O 1
ATOM 664 N N . THR A 1 96 ? -13.403 -24.011 8.256 1.00 95.81 96 THR A N 1
ATOM 665 C CA . THR A 1 96 ? -13.488 -24.402 6.851 1.00 95.81 96 THR A CA 1
ATOM 666 C C . THR A 1 96 ? -14.859 -25.016 6.609 1.00 95.81 96 THR A C 1
ATOM 668 O O . THR A 1 96 ? -15.169 -26.105 7.100 1.00 95.81 96 THR A O 1
ATOM 671 N N . LEU A 1 97 ? -15.688 -24.313 5.840 1.00 95.06 97 LEU A N 1
ATOM 672 C CA . LEU A 1 97 ? -16.998 -24.782 5.410 1.00 95.06 97 LEU A CA 1
ATOM 673 C C . LEU A 1 97 ? -16.861 -25.425 4.030 1.00 95.06 97 LEU A C 1
ATOM 675 O O . LEU A 1 97 ? -16.484 -24.767 3.065 1.00 95.06 97 LEU A O 1
ATOM 679 N N . THR A 1 98 ? -17.171 -26.716 3.913 1.00 93.94 98 THR A N 1
ATOM 680 C CA . THR A 1 98 ? -17.222 -27.399 2.609 1.00 93.94 98 THR A CA 1
ATOM 681 C C . THR A 1 98 ? -18.620 -27.256 2.023 1.00 93.94 98 THR A C 1
ATOM 683 O O . THR A 1 98 ? -19.581 -27.806 2.562 1.00 93.94 98 THR A O 1
ATOM 686 N N . LEU A 1 99 ? -18.755 -26.522 0.923 1.00 90.88 99 LEU A N 1
ATOM 687 C CA . LEU A 1 99 ? -20.022 -26.203 0.269 1.00 90.88 99 LEU A CA 1
ATOM 688 C C . LEU A 1 99 ? -20.508 -27.334 -0.647 1.00 90.88 99 LEU A C 1
ATOM 690 O O . LEU A 1 99 ? -19.758 -28.213 -1.085 1.00 90.88 99 LEU A O 1
ATOM 694 N N . LYS A 1 100 ? -21.799 -27.289 -1.002 1.00 83.69 100 LYS A N 1
ATOM 695 C CA . LYS A 1 100 ? -22.390 -28.188 -2.009 1.00 83.69 100 LYS A CA 1
ATOM 696 C C . LYS A 1 100 ? -21.657 -28.067 -3.347 1.00 83.69 100 LYS A C 1
ATOM 698 O O . LYS A 1 100 ? -21.857 -27.114 -4.093 1.00 83.69 100 LYS A O 1
ATOM 703 N N . GLY A 1 101 ? -20.890 -29.099 -3.688 1.00 81.94 101 GLY A N 1
ATOM 704 C CA . GLY A 1 101 ? -20.070 -29.132 -4.903 1.00 81.94 101 GLY A CA 1
ATOM 705 C C . GLY A 1 101 ? -18.581 -29.328 -4.637 1.00 81.94 101 GLY A C 1
ATOM 706 O O . GLY A 1 101 ? -17.857 -29.573 -5.596 1.00 81.94 101 GLY A O 1
ATOM 707 N N . GLY A 1 102 ? -18.161 -29.296 -3.367 1.00 84.62 102 GLY A N 1
ATOM 708 C CA . GLY A 1 102 ? -16.781 -29.531 -2.937 1.00 84.62 102 GLY A CA 1
ATOM 709 C C . GLY A 1 102 ? -15.938 -28.264 -2.792 1.00 84.62 102 GLY A C 1
ATOM 710 O O . GLY A 1 102 ? -14.818 -28.367 -2.310 1.00 84.62 102 GLY A O 1
ATOM 711 N N . ASP A 1 103 ? -16.472 -27.101 -3.176 1.00 87.56 103 ASP A N 1
ATOM 712 C CA . ASP A 1 103 ? -15.823 -25.803 -2.974 1.00 87.56 103 ASP A CA 1
ATOM 713 C C . ASP A 1 103 ? -15.728 -25.507 -1.462 1.00 87.56 103 ASP A C 1
ATOM 715 O O . ASP A 1 103 ? -16.624 -25.886 -0.701 1.00 87.56 103 ASP A O 1
ATOM 719 N N . THR A 1 104 ? -14.666 -24.844 -1.012 1.00 90.69 104 THR A N 1
ATOM 720 C CA . THR A 1 104 ? -14.459 -24.493 0.402 1.00 90.69 104 THR A CA 1
ATOM 721 C C . THR A 1 104 ? -14.570 -22.992 0.622 1.00 90.69 104 THR A C 1
ATOM 723 O O . THR A 1 104 ? -14.144 -22.212 -0.223 1.00 90.69 104 THR A O 1
ATOM 726 N N . PHE A 1 105 ? -15.114 -22.599 1.773 1.00 92.38 105 PHE A N 1
ATOM 727 C CA . PHE A 1 105 ? -15.133 -21.217 2.246 1.00 92.38 105 PHE A CA 1
ATOM 728 C C . PHE A 1 105 ? -14.475 -21.150 3.623 1.00 92.38 105 PHE A C 1
ATOM 730 O O . PHE A 1 105 ? -14.839 -21.921 4.520 1.00 92.38 105 PHE A O 1
ATOM 737 N N . ARG A 1 106 ? -13.495 -20.262 3.793 1.00 94.06 106 ARG A N 1
ATOM 738 C CA . ARG A 1 106 ? -12.761 -20.108 5.057 1.00 94.06 106 ARG A CA 1
ATOM 739 C C . ARG A 1 106 ? -13.302 -18.921 5.850 1.00 94.06 106 ARG A C 1
ATOM 741 O O . ARG A 1 106 ? -13.446 -17.837 5.304 1.00 94.06 106 ARG A O 1
ATOM 748 N N . VAL A 1 107 ? -13.572 -19.109 7.139 1.00 95.69 107 VAL A N 1
ATOM 749 C CA . VAL A 1 107 ? -13.919 -18.006 8.050 1.00 95.69 107 VAL A CA 1
ATOM 750 C C . VAL A 1 107 ? -12.834 -17.901 9.105 1.00 95.69 107 VAL A C 1
ATOM 752 O O . VAL A 1 107 ? -12.671 -18.817 9.907 1.00 95.69 107 VAL A O 1
ATOM 755 N N . GLU A 1 108 ? -12.083 -16.810 9.084 1.00 95.25 108 GLU A N 1
ATOM 756 C CA . GLU A 1 108 ? -11.110 -16.476 10.119 1.00 95.25 108 GLU A CA 1
ATOM 757 C C . GLU A 1 108 ? -11.817 -15.734 11.260 1.00 95.25 108 GLU A C 1
ATOM 759 O O . GLU A 1 108 ? -12.576 -14.793 11.018 1.00 95.25 108 GLU A O 1
ATOM 764 N N . VAL A 1 109 ? -11.593 -16.176 12.497 1.00 97.31 109 VAL A N 1
ATOM 765 C CA . VAL A 1 109 ? -12.162 -15.570 13.702 1.00 97.31 109 VAL A CA 1
ATOM 766 C C . VAL A 1 109 ? -11.030 -14.954 14.506 1.00 97.31 109 VAL A C 1
ATOM 768 O O . VAL A 1 109 ? -10.152 -15.675 14.975 1.00 97.31 109 VAL A O 1
ATOM 771 N N . VAL A 1 110 ? -11.062 -13.633 14.680 1.00 96.44 110 VAL A N 1
ATOM 772 C CA . VAL A 1 110 ? -10.009 -12.883 15.385 1.00 96.44 110 VAL A CA 1
ATOM 773 C C . VAL A 1 110 ? -10.549 -12.100 16.586 1.00 96.44 110 VAL A C 1
ATOM 775 O O . VAL A 1 110 ? -11.754 -11.860 16.681 1.00 96.44 110 VAL A O 1
ATOM 778 N N . PRO A 1 111 ? -9.698 -11.675 17.529 1.00 97.44 111 PRO A N 1
ATOM 779 C CA . PRO A 1 111 ? -10.113 -10.778 18.603 1.00 97.44 111 PRO A CA 1
ATOM 780 C C . PRO A 1 111 ? -10.658 -9.440 18.069 1.00 97.44 111 PRO A C 1
ATOM 782 O O . PRO A 1 111 ? -10.056 -8.819 17.193 1.00 97.44 111 PRO A O 1
ATOM 785 N N . ALA A 1 112 ? -11.774 -8.948 18.619 1.00 97.38 112 ALA A N 1
ATOM 786 C CA . ALA A 1 112 ? -12.285 -7.604 18.310 1.00 97.38 112 ALA A CA 1
ATOM 787 C C . ALA A 1 112 ? -11.362 -6.487 18.833 1.00 97.38 112 ALA A C 1
ATOM 789 O O . ALA A 1 112 ? -11.385 -5.361 18.326 1.00 97.38 112 ALA A O 1
ATOM 790 N N . TYR A 1 113 ? -10.572 -6.801 19.858 1.00 97.69 113 TYR A N 1
ATOM 791 C CA . TYR A 1 113 ? -9.523 -5.971 20.435 1.00 97.69 113 TYR A CA 1
ATOM 792 C C . TYR A 1 113 ? -8.195 -6.723 20.276 1.00 97.69 113 TYR A C 1
ATOM 794 O O . TYR A 1 113 ? -8.027 -7.749 20.945 1.00 97.69 113 TYR A O 1
ATOM 802 N N . PRO A 1 114 ? -7.292 -6.268 19.387 1.00 95.50 114 PRO A N 1
ATOM 803 C CA . PRO A 1 114 ? -6.040 -6.952 19.081 1.00 95.50 114 PRO A CA 1
ATOM 804 C C . PRO A 1 114 ? -5.261 -7.293 20.344 1.00 95.50 114 PRO A C 1
ATOM 806 O O . PRO A 1 114 ? -5.047 -6.445 21.208 1.00 95.50 114 PRO A O 1
ATOM 809 N N . THR A 1 115 ? -4.841 -8.543 20.466 1.00 93.56 115 THR A N 1
ATOM 810 C CA . THR A 1 115 ? -3.967 -8.981 21.554 1.00 93.56 115 THR A CA 1
ATOM 811 C C . THR A 1 115 ? -2.509 -8.737 21.193 1.00 93.56 115 THR A C 1
ATOM 813 O O . THR A 1 115 ? -2.203 -8.451 20.040 1.00 93.56 115 THR A O 1
ATOM 816 N N . ASP A 1 116 ? -1.612 -8.864 22.174 1.00 92.75 116 ASP A N 1
ATOM 817 C CA . ASP A 1 116 ? -0.171 -8.762 21.935 1.00 92.75 116 ASP A CA 1
ATOM 818 C C . ASP A 1 116 ? 0.249 -9.748 20.827 1.00 92.75 116 ASP A C 1
ATOM 820 O O . ASP A 1 116 ? 0.135 -10.963 21.025 1.00 92.75 116 ASP A O 1
ATOM 824 N N . PRO A 1 117 ? 0.719 -9.254 19.667 1.00 89.88 117 PRO A N 1
ATOM 825 C CA . PRO A 1 117 ? 1.095 -10.100 18.541 1.00 89.88 117 PRO A CA 1
ATOM 826 C C . PRO A 1 117 ? 2.423 -10.844 18.765 1.00 89.88 117 PRO A C 1
ATOM 828 O O . PRO A 1 117 ? 2.825 -11.645 17.922 1.00 89.88 117 PRO A O 1
ATOM 831 N N . GLY A 1 118 ? 3.146 -10.585 19.864 1.00 84.56 118 GLY A N 1
ATOM 832 C CA . GLY A 1 118 ? 4.352 -11.325 20.255 1.00 84.56 118 GLY A CA 1
ATOM 833 C C . GLY A 1 118 ? 5.551 -11.152 19.314 1.00 84.56 118 GLY A C 1
ATOM 834 O O . GLY A 1 118 ? 6.522 -11.906 19.398 1.00 84.56 118 GLY A O 1
ATOM 835 N N . ASN A 1 119 ? 5.496 -10.172 18.411 1.00 82.25 119 ASN A N 1
ATOM 836 C CA . ASN A 1 119 ? 6.445 -9.950 17.320 1.00 82.25 119 ASN A CA 1
ATOM 837 C C . ASN A 1 119 ? 7.153 -8.586 17.433 1.00 82.25 119 ASN A C 1
ATOM 839 O O . ASN A 1 119 ? 7.408 -7.921 16.425 1.00 82.25 119 ASN A O 1
ATOM 843 N N . GLU A 1 120 ? 7.402 -8.129 18.659 1.00 82.12 120 GLU A N 1
ATOM 844 C CA . GLU A 1 120 ? 8.141 -6.895 18.925 1.00 82.12 120 GLU A CA 1
ATOM 845 C C . GLU A 1 120 ? 9.597 -6.986 18.455 1.00 82.12 120 GLU A C 1
ATOM 847 O O . GLU A 1 120 ? 10.216 -8.052 18.479 1.00 82.12 120 GLU A O 1
ATOM 852 N N . TYR A 1 121 ? 10.162 -5.837 18.076 1.00 85.56 121 TYR A N 1
ATOM 853 C CA . TYR A 1 121 ? 11.592 -5.714 17.814 1.00 85.56 121 TYR A CA 1
ATOM 854 C C . TYR A 1 121 ? 12.393 -6.061 19.074 1.00 85.56 121 TYR A C 1
ATOM 856 O O . TYR A 1 121 ? 12.163 -5.508 20.150 1.00 85.56 121 TYR A O 1
ATOM 864 N N . ASP A 1 122 ? 13.394 -6.927 18.947 1.00 80.44 122 ASP A N 1
ATOM 865 C CA . ASP A 1 122 ? 14.322 -7.219 20.039 1.00 80.44 122 ASP A CA 1
ATOM 866 C C . ASP A 1 122 ? 15.441 -6.163 20.157 1.00 80.44 122 ASP A C 1
ATOM 868 O O . ASP A 1 122 ? 16.206 -6.141 21.130 1.00 80.44 122 ASP A O 1
ATOM 872 N N . GLY A 1 123 ? 15.515 -5.246 19.184 1.00 75.94 123 GLY A N 1
ATOM 873 C CA . GLY A 1 123 ? 16.482 -4.156 19.126 1.00 75.94 123 GLY A CA 1
ATOM 874 C C . GLY A 1 123 ? 17.877 -4.613 18.698 1.00 75.94 123 GLY A C 1
ATOM 875 O O . GLY A 1 123 ? 18.858 -3.889 18.905 1.00 75.94 123 GLY A O 1
ATOM 876 N N . THR A 1 124 ? 17.998 -5.813 18.130 1.00 79.38 124 THR A N 1
ATOM 877 C CA . THR A 1 124 ? 19.262 -6.376 17.656 1.00 79.38 124 THR A CA 1
ATOM 878 C C . THR A 1 124 ? 19.469 -6.142 16.160 1.00 79.38 124 THR A C 1
ATOM 880 O O . THR A 1 124 ? 18.592 -5.692 15.431 1.00 79.38 124 THR A O 1
ATOM 883 N N . ALA A 1 125 ? 20.667 -6.472 15.664 1.00 79.12 125 ALA A N 1
ATOM 884 C CA . ALA A 1 125 ? 20.959 -6.429 14.232 1.00 79.12 125 ALA A CA 1
ATOM 885 C C . ALA A 1 125 ? 20.044 -7.352 13.412 1.00 79.12 125 ALA A C 1
ATOM 887 O O . ALA A 1 125 ? 19.913 -7.147 12.206 1.00 79.12 125 ALA A O 1
ATOM 888 N N . LEU A 1 126 ? 19.501 -8.404 14.041 1.00 84.88 126 LEU A N 1
ATOM 889 C CA . LEU A 1 126 ? 18.752 -9.449 13.357 1.00 84.88 126 LEU A CA 1
ATOM 890 C C . LEU A 1 126 ? 17.435 -8.903 12.809 1.00 84.88 126 LEU A C 1
ATOM 892 O O . LEU A 1 126 ? 17.166 -9.148 11.635 1.00 84.88 126 LEU A O 1
ATOM 896 N N . ASP A 1 127 ? 16.711 -8.108 13.605 1.00 82.75 127 ASP A N 1
ATOM 897 C CA . ASP A 1 127 ? 15.472 -7.410 13.225 1.00 82.75 127 ASP A CA 1
ATOM 898 C C . ASP A 1 127 ? 15.589 -6.697 11.874 1.00 82.75 127 ASP A C 1
ATOM 900 O O . ASP A 1 127 ? 14.667 -6.713 11.065 1.00 82.75 127 ASP A O 1
ATOM 904 N N . TYR A 1 128 ? 16.764 -6.121 11.610 1.00 82.44 128 TYR A N 1
ATOM 905 C CA . TYR A 1 128 ? 17.039 -5.275 10.449 1.00 82.44 128 TYR A CA 1
ATOM 906 C C . TYR A 1 128 ? 17.877 -5.960 9.364 1.00 82.44 128 TYR A C 1
ATOM 908 O O . TYR A 1 128 ? 18.320 -5.316 8.411 1.00 82.44 128 TYR A O 1
ATOM 916 N N . SER A 1 129 ? 18.131 -7.259 9.504 1.00 86.00 129 SER A N 1
ATOM 917 C CA . SER A 1 129 ? 18.900 -8.048 8.543 1.00 86.00 129 SER A CA 1
ATOM 918 C C . SER A 1 129 ? 17.988 -8.838 7.610 1.00 86.00 129 SER A C 1
ATOM 920 O O . SER A 1 129 ? 16.869 -9.172 7.982 1.00 86.00 129 SER A O 1
ATOM 922 N N . GLN A 1 130 ? 18.506 -9.234 6.441 1.00 84.38 130 GLN A N 1
ATOM 923 C CA . GLN A 1 130 ? 17.758 -10.030 5.456 1.00 84.38 130 GLN A CA 1
ATOM 924 C C . GLN A 1 130 ? 17.120 -11.306 6.026 1.00 84.38 130 GLN A C 1
ATOM 926 O O . GLN A 1 130 ? 16.075 -11.715 5.530 1.00 84.38 130 GLN A O 1
ATOM 931 N N . GLY A 1 131 ? 17.752 -11.932 7.028 1.00 83.56 131 GLY A N 1
ATOM 932 C CA . GLY A 1 131 ? 17.264 -13.149 7.685 1.00 83.56 131 GLY A CA 1
ATOM 933 C C . GLY A 1 131 ? 16.431 -12.900 8.946 1.00 83.56 131 GLY A C 1
ATOM 934 O O . GLY A 1 131 ? 16.117 -13.857 9.652 1.00 83.56 131 GLY A O 1
ATOM 935 N N . GLY A 1 132 ? 16.127 -11.640 9.266 1.00 87.62 132 GLY A N 1
ATOM 936 C CA . GLY A 1 132 ? 15.231 -11.272 10.355 1.00 87.62 132 GLY A CA 1
ATOM 937 C C . GLY A 1 132 ? 13.777 -11.608 10.040 1.00 87.62 132 GLY A C 1
ATOM 938 O O . GLY A 1 132 ? 13.371 -11.638 8.880 1.00 87.62 132 GLY A O 1
ATOM 939 N N . LYS A 1 133 ? 12.984 -11.826 11.092 1.00 91.75 133 LYS A N 1
ATOM 940 C CA . LYS A 1 133 ? 11.553 -12.150 10.978 1.00 91.75 133 LYS A CA 1
ATOM 941 C C . LYS A 1 133 ? 10.660 -10.930 10.751 1.00 91.75 133 LYS A C 1
ATOM 943 O O . LYS A 1 133 ? 9.515 -11.095 10.348 1.00 91.75 133 LYS A O 1
ATOM 948 N N . LEU A 1 134 ? 11.185 -9.729 10.988 1.00 91.19 134 LEU A N 1
ATOM 949 C CA . LEU A 1 134 ? 10.453 -8.459 10.955 1.00 91.19 134 LEU A CA 1
ATOM 950 C C . LEU A 1 134 ? 10.864 -7.602 9.749 1.00 91.19 134 LEU A C 1
ATOM 952 O O . LEU A 1 134 ? 11.039 -6.394 9.852 1.00 91.19 134 LEU A O 1
ATOM 956 N N . LEU A 1 135 ? 11.065 -8.260 8.601 1.00 92.25 135 LEU A N 1
ATOM 957 C CA . LEU A 1 135 ? 11.291 -7.622 7.297 1.00 92.25 135 LEU A CA 1
ATOM 958 C C . LEU A 1 135 ? 12.503 -6.672 7.211 1.00 92.25 135 LEU A C 1
ATOM 960 O O . LEU A 1 135 ? 12.574 -5.807 6.331 1.00 92.25 135 LEU A O 1
ATOM 964 N N . GLY A 1 136 ? 13.511 -6.876 8.055 1.00 90.31 136 GLY A N 1
ATOM 965 C CA . GLY A 1 136 ? 14.824 -6.267 7.897 1.00 90.31 136 GLY A CA 1
ATOM 966 C C . GLY A 1 136 ? 15.454 -6.557 6.532 1.00 90.31 136 GLY A C 1
ATOM 967 O O . GLY A 1 136 ? 15.409 -7.678 6.024 1.00 90.31 136 GLY A O 1
ATOM 968 N N . GLY A 1 137 ? 16.039 -5.541 5.899 1.00 88.06 137 GLY A N 1
ATOM 969 C CA . GLY A 1 137 ? 16.675 -5.672 4.584 1.00 88.06 137 GLY A CA 1
ATOM 970 C C . GLY A 1 137 ? 15.718 -5.951 3.416 1.00 88.06 137 GLY A C 1
ATOM 971 O O . GLY A 1 137 ? 16.189 -6.050 2.287 1.00 88.06 137 GLY A O 1
ATOM 972 N N . CYS A 1 138 ? 14.408 -6.048 3.663 1.00 93.81 138 CYS A N 1
ATOM 973 C CA . CYS A 1 138 ? 13.386 -6.130 2.627 1.00 93.81 138 CYS A CA 1
ATOM 974 C C . CYS A 1 138 ? 13.190 -4.740 2.008 1.00 93.81 138 CYS A C 1
ATOM 976 O O . CYS A 1 138 ? 12.781 -3.807 2.703 1.00 93.81 138 CYS A O 1
ATOM 978 N N . HIS A 1 139 ? 13.530 -4.596 0.727 1.00 94.56 139 HIS A N 1
ATOM 979 C CA . HIS A 1 139 ? 13.486 -3.334 -0.014 1.00 94.56 139 HIS A CA 1
ATOM 980 C C . HIS A 1 139 ? 12.526 -3.478 -1.197 1.00 94.56 139 HIS A C 1
ATOM 982 O O . HIS A 1 139 ? 12.690 -4.428 -1.952 1.00 94.56 139 HIS A O 1
ATOM 988 N N . ASP A 1 140 ? 11.582 -2.555 -1.377 1.00 97.06 140 ASP A N 1
ATOM 989 C CA . ASP A 1 140 ? 10.565 -2.558 -2.443 1.00 97.06 140 ASP A CA 1
ATOM 990 C C . ASP A 1 140 ? 9.673 -3.817 -2.420 1.00 97.06 140 ASP A C 1
ATOM 992 O O . ASP A 1 140 ? 9.813 -4.677 -3.293 1.00 97.06 140 ASP A O 1
ATOM 996 N N . PRO A 1 141 ? 8.843 -4.009 -1.374 1.00 97.62 141 PRO A N 1
ATOM 997 C CA . PRO A 1 141 ? 8.007 -5.199 -1.239 1.00 97.62 141 PRO A CA 1
ATOM 998 C C . PRO A 1 141 ? 6.852 -5.210 -2.253 1.00 97.62 141 PRO A C 1
ATOM 1000 O O . PRO A 1 141 ? 6.209 -4.188 -2.436 1.00 97.62 141 PRO A O 1
ATOM 1003 N N . SER A 1 142 ? 6.543 -6.380 -2.816 1.00 98.44 142 SER A N 1
ATOM 1004 C CA . SER A 1 142 ? 5.301 -6.699 -3.541 1.00 98.44 142 SER A CA 1
ATOM 1005 C C . SER A 1 142 ? 4.715 -8.005 -3.001 1.00 98.44 142 SER A C 1
ATOM 1007 O O . SER A 1 142 ? 5.450 -8.987 -2.822 1.00 98.44 142 SER A O 1
ATOM 1009 N N . LEU A 1 143 ? 3.417 -7.998 -2.685 1.00 98.25 143 LEU A N 1
ATOM 1010 C CA . LEU A 1 143 ? 2.713 -9.079 -2.005 1.00 98.25 143 LEU A CA 1
ATOM 1011 C C . LEU A 1 143 ? 1.926 -9.975 -2.958 1.00 98.25 143 LEU A C 1
ATOM 1013 O O . LEU A 1 143 ? 1.314 -9.542 -3.928 1.00 98.25 143 LEU A O 1
ATOM 1017 N N . ILE A 1 144 ? 1.851 -11.252 -2.591 1.00 98.12 144 ILE A N 1
ATOM 1018 C CA . ILE A 1 144 ? 0.875 -12.190 -3.141 1.00 98.12 144 ILE A CA 1
ATOM 1019 C C . ILE A 1 144 ? 0.372 -13.139 -2.056 1.00 98.12 144 ILE A C 1
ATOM 1021 O O . ILE A 1 144 ? 1.138 -13.611 -1.216 1.00 98.12 144 ILE A O 1
ATOM 1025 N N . GLU A 1 145 ? -0.919 -13.456 -2.110 1.00 97.25 145 GLU A N 1
ATOM 1026 C CA . GLU A 1 145 ? -1.550 -14.495 -1.296 1.00 97.25 145 GLU A CA 1
ATOM 1027 C C . GLU A 1 145 ? -1.789 -15.770 -2.114 1.00 97.25 145 GLU A C 1
ATOM 1029 O O . GLU A 1 145 ? -2.314 -15.757 -3.241 1.00 97.25 145 GLU A O 1
ATOM 1034 N N . VAL A 1 146 ? -1.441 -16.899 -1.508 1.00 95.38 146 VAL A N 1
ATOM 1035 C CA . VAL A 1 146 ? -1.667 -18.247 -2.025 1.00 95.38 146 VAL A CA 1
ATOM 1036 C C . VAL A 1 146 ? -2.332 -19.115 -0.965 1.00 95.38 146 VAL A C 1
ATOM 1038 O O . VAL A 1 146 ? -2.304 -18.798 0.219 1.00 95.38 146 VAL A O 1
ATOM 1041 N N . GLU A 1 147 ? -2.936 -20.220 -1.390 1.00 91.56 147 GLU A N 1
ATOM 1042 C CA . GLU A 1 147 ? -3.442 -21.236 -0.468 1.00 91.56 147 GLU A CA 1
ATOM 1043 C C . GLU A 1 147 ? -2.385 -22.331 -0.290 1.00 91.56 147 GLU A C 1
ATOM 1045 O O . GLU A 1 147 ? -1.923 -22.924 -1.269 1.00 91.56 147 GLU A O 1
ATOM 1050 N N . GLU A 1 148 ? -2.032 -22.622 0.959 1.00 91.50 148 GLU A N 1
ATOM 1051 C CA . GLU A 1 148 ? -1.164 -23.727 1.354 1.00 91.50 148 GLU A CA 1
ATOM 1052 C C . GLU A 1 148 ? -1.843 -24.531 2.460 1.00 91.50 148 GLU A C 1
ATOM 1054 O O . GLU A 1 148 ? -2.280 -23.980 3.467 1.00 91.50 148 GLU A O 1
ATOM 1059 N N . ASP A 1 149 ? -1.973 -25.844 2.258 1.00 86.25 149 ASP A N 1
ATOM 1060 C CA . ASP A 1 149 ? -2.613 -26.758 3.213 1.00 86.25 149 ASP A CA 1
ATOM 1061 C C . ASP A 1 149 ? -4.016 -26.298 3.695 1.00 86.25 149 ASP A C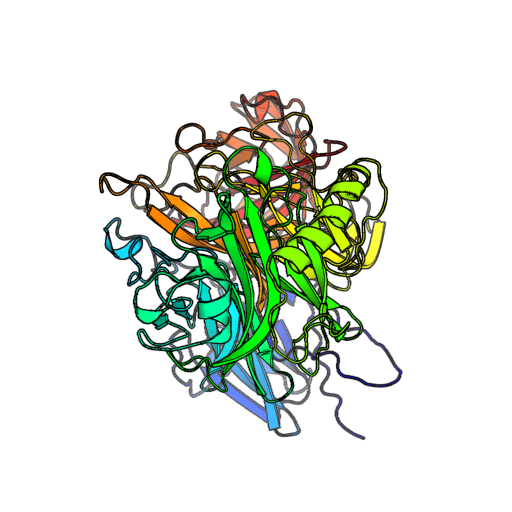 1
ATOM 1063 O O . ASP A 1 149 ? -4.426 -26.577 4.822 1.00 86.25 149 ASP A O 1
ATOM 1067 N N . GLY A 1 150 ? -4.782 -25.611 2.833 1.00 82.94 150 GLY A N 1
ATOM 1068 C CA . GLY A 1 150 ? -6.133 -25.108 3.136 1.00 82.94 150 GLY A CA 1
ATOM 1069 C C . GLY A 1 150 ? -6.173 -23.818 3.974 1.00 82.94 150 GLY A C 1
ATOM 1070 O O . GLY A 1 150 ? -7.220 -23.467 4.534 1.00 82.94 150 GLY A O 1
ATOM 1071 N N . ALA A 1 151 ? -5.045 -23.116 4.090 1.00 88.25 151 ALA A N 1
ATOM 1072 C CA . ALA A 1 151 ? -4.912 -21.835 4.773 1.00 88.25 151 ALA A CA 1
ATOM 1073 C C . ALA A 1 151 ? -4.177 -20.811 3.886 1.00 88.25 151 ALA A C 1
ATOM 1075 O O . ALA A 1 151 ? -3.414 -21.203 3.000 1.00 88.25 151 ALA A O 1
ATOM 1076 N N . PRO A 1 152 ? -4.394 -19.503 4.096 1.00 93.25 152 PRO A N 1
ATOM 1077 C CA . PRO A 1 152 ? -3.642 -18.485 3.381 1.00 93.25 152 PRO A CA 1
ATOM 1078 C C . PRO A 1 152 ? -2.166 -18.505 3.797 1.00 93.25 152 PRO A C 1
ATOM 1080 O O . PRO A 1 152 ? -1.824 -18.613 4.976 1.00 93.25 152 PRO A O 1
ATOM 1083 N N . ALA A 1 153 ? -1.292 -18.367 2.809 1.00 96.75 153 ALA A N 1
ATOM 1084 C CA . ALA A 1 153 ? 0.109 -18.032 2.975 1.00 96.75 153 ALA A CA 1
ATOM 1085 C C . ALA A 1 153 ? 0.419 -16.807 2.114 1.00 96.75 153 ALA A C 1
ATOM 1087 O O . ALA A 1 153 ? -0.080 -16.651 0.999 1.00 96.75 153 ALA A O 1
ATOM 1088 N N . TYR A 1 154 ? 1.262 -15.936 2.641 1.00 98.31 154 TYR A N 1
ATOM 1089 C CA . TYR A 1 154 ? 1.598 -14.655 2.045 1.00 98.31 154 TYR A CA 1
ATOM 1090 C C . TYR A 1 154 ? 3.061 -14.654 1.658 1.00 98.31 154 TYR A C 1
ATOM 1092 O O . TYR A 1 154 ? 3.914 -15.128 2.408 1.00 98.31 154 TYR A O 1
ATOM 1100 N N . TYR A 1 155 ? 3.364 -14.096 0.498 1.00 98.62 155 TYR A N 1
ATOM 1101 C CA . TYR A 1 155 ? 4.722 -13.957 0.012 1.00 98.62 155 TYR A CA 1
ATOM 1102 C C . TYR A 1 155 ? 5.022 -12.500 -0.277 1.00 98.62 155 TYR A C 1
ATOM 1104 O O . TYR A 1 155 ? 4.179 -11.795 -0.818 1.00 98.62 155 TYR A O 1
ATOM 1112 N N . ILE A 1 156 ? 6.242 -12.081 0.052 1.00 98.56 156 ILE A N 1
ATOM 1113 C CA . ILE A 1 156 ? 6.810 -10.817 -0.406 1.00 98.56 156 ILE A CA 1
ATOM 1114 C C . ILE A 1 156 ? 7.945 -11.128 -1.371 1.00 98.56 156 ILE A C 1
ATOM 1116 O O . ILE A 1 156 ? 8.900 -11.829 -1.018 1.00 98.56 156 ILE A O 1
ATOM 1120 N N . PHE A 1 157 ? 7.851 -10.557 -2.567 1.00 98.50 157 PHE A N 1
ATOM 1121 C CA . PHE A 1 157 ? 8.973 -10.402 -3.480 1.00 98.50 157 PHE A CA 1
ATOM 1122 C C . PHE A 1 157 ? 9.547 -9.004 -3.306 1.00 98.50 157 PHE A C 1
ATOM 1124 O O . PHE A 1 157 ? 8.803 -8.041 -3.170 1.00 98.50 157 PHE A O 1
ATOM 1131 N N . SER A 1 158 ? 10.870 -8.883 -3.280 1.00 97.69 158 SER A N 1
ATOM 1132 C CA . SER A 1 158 ? 11.510 -7.586 -3.052 1.00 97.69 158 SER A CA 1
ATOM 1133 C C . SER A 1 158 ? 12.770 -7.409 -3.898 1.00 97.69 158 SER A C 1
ATOM 1135 O O . SER A 1 158 ? 13.280 -8.363 -4.497 1.00 97.69 158 SER A O 1
ATOM 1137 N N . THR A 1 159 ? 13.302 -6.190 -3.970 1.00 97.25 159 THR A N 1
ATOM 1138 C CA . THR A 1 159 ? 14.581 -5.893 -4.627 1.00 97.25 159 THR A CA 1
ATOM 1139 C C . THR A 1 159 ? 15.674 -6.865 -4.172 1.00 97.25 159 THR A C 1
ATOM 1141 O O . THR A 1 159 ? 15.905 -7.077 -2.982 1.00 97.25 159 THR A O 1
ATOM 1144 N N . GLY A 1 160 ? 16.343 -7.474 -5.153 1.00 93.56 160 GLY A N 1
ATOM 1145 C CA . GLY A 1 160 ? 17.419 -8.440 -4.992 1.00 93.56 160 GLY A CA 1
ATOM 1146 C C . GLY A 1 160 ? 18.752 -7.890 -5.489 1.00 93.56 160 GLY A C 1
ATOM 1147 O O . GLY A 1 160 ? 19.008 -7.763 -6.690 1.00 93.56 160 GLY A O 1
ATOM 1148 N N . TRP A 1 161 ? 19.661 -7.612 -4.554 1.00 89.88 161 TRP A N 1
ATOM 1149 C CA . TRP A 1 161 ? 20.988 -7.093 -4.893 1.00 89.88 161 TRP A CA 1
ATOM 1150 C C . TRP A 1 161 ? 21.879 -8.179 -5.508 1.00 89.88 161 TRP A C 1
ATOM 1152 O O . TRP A 1 161 ? 22.069 -9.257 -4.937 1.00 89.88 161 TRP A O 1
ATOM 1162 N N . GLY A 1 162 ? 22.437 -7.890 -6.684 1.00 85.62 162 GLY A N 1
ATOM 1163 C CA . GLY A 1 162 ? 23.387 -8.723 -7.430 1.00 85.62 162 GLY A CA 1
ATOM 1164 C C . GLY A 1 162 ? 22.818 -9.959 -8.128 1.00 85.62 162 GLY A C 1
ATOM 1165 O O . GLY A 1 162 ? 23.452 -10.466 -9.042 1.00 85.62 162 GLY A O 1
ATOM 1166 N N . GLN A 1 163 ? 21.675 -10.482 -7.704 1.00 86.56 163 GLN A N 1
ATOM 1167 C CA . GLN A 1 163 ? 21.021 -11.688 -8.237 1.00 86.56 163 GLN A CA 1
ATOM 1168 C C . GLN A 1 163 ? 19.549 -11.600 -7.848 1.00 86.56 163 GLN A C 1
ATOM 1170 O O . GLN A 1 163 ? 19.312 -10.975 -6.816 1.00 86.56 163 GLN A O 1
ATOM 1175 N N . GLY A 1 164 ? 18.658 -12.246 -8.615 1.00 94.25 164 GLY A N 1
ATOM 1176 C CA . GLY A 1 164 ? 17.184 -12.256 -8.536 1.00 94.25 164 GLY A CA 1
ATOM 1177 C C . GLY A 1 164 ? 16.492 -11.743 -7.268 1.00 94.25 164 GLY A C 1
ATOM 1178 O O . GLY A 1 164 ? 17.009 -11.824 -6.159 1.00 94.25 164 GLY A O 1
ATOM 1179 N N . ASN A 1 165 ? 15.266 -11.260 -7.433 1.00 97.44 165 ASN A N 1
ATOM 1180 C CA . ASN A 1 165 ? 14.430 -10.727 -6.354 1.00 97.44 165 ASN A CA 1
ATOM 1181 C C . ASN A 1 165 ? 14.383 -11.645 -5.128 1.00 97.44 165 ASN A C 1
ATOM 1183 O O . ASN A 1 165 ? 14.319 -12.867 -5.266 1.00 97.44 165 ASN A O 1
ATOM 1187 N N . GLU A 1 166 ? 14.440 -11.053 -3.939 1.00 96.62 166 GLU A N 1
ATOM 1188 C CA . GLU A 1 166 ? 14.352 -11.781 -2.673 1.00 96.62 166 GLU A CA 1
ATOM 1189 C C . GLU A 1 166 ? 12.925 -12.288 -2.444 1.00 96.62 166 GLU A C 1
ATOM 1191 O O . GLU A 1 166 ? 11.974 -11.628 -2.851 1.00 96.62 166 GLU A O 1
ATOM 1196 N N . ILE A 1 167 ? 12.788 -13.446 -1.794 1.00 97.88 167 ILE A N 1
ATOM 1197 C CA . ILE A 1 167 ? 11.504 -14.091 -1.501 1.00 97.88 167 ILE A CA 1
ATOM 1198 C C . ILE A 1 167 ? 11.381 -14.291 0.005 1.00 97.88 167 ILE A C 1
ATOM 1200 O O . ILE A 1 167 ? 12.251 -14.910 0.632 1.00 97.88 167 ILE A O 1
ATOM 1204 N N . ARG A 1 168 ? 10.281 -13.802 0.574 1.00 97.94 168 ARG A N 1
ATOM 1205 C CA . ARG A 1 168 ? 9.887 -14.028 1.966 1.00 97.94 168 ARG A CA 1
ATOM 1206 C C . ARG A 1 168 ? 8.491 -14.629 2.025 1.00 97.94 168 ARG A C 1
ATOM 1208 O O . ARG A 1 168 ? 7.675 -14.311 1.170 1.00 97.94 168 ARG A O 1
ATOM 1215 N N . ARG A 1 169 ? 8.219 -15.460 3.030 1.00 97.88 169 ARG A N 1
ATOM 1216 C CA . ARG A 1 169 ? 6.916 -16.103 3.259 1.00 97.88 169 ARG A CA 1
ATOM 1217 C C . ARG A 1 169 ? 6.425 -15.848 4.677 1.00 97.88 169 ARG A C 1
ATOM 1219 O O . ARG A 1 169 ? 7.222 -15.872 5.605 1.00 97.88 169 ARG A O 1
ATOM 1226 N N . SER A 1 170 ? 5.125 -15.677 4.845 1.00 97.19 170 SER A N 1
ATOM 1227 C CA . SER A 1 170 ? 4.446 -15.539 6.128 1.00 97.19 170 SER A CA 1
ATOM 1228 C C . SER A 1 170 ? 3.123 -16.303 6.115 1.00 97.19 170 SER A C 1
ATOM 1230 O O . SER A 1 170 ? 2.534 -16.517 5.059 1.00 97.19 170 SER A O 1
ATOM 1232 N N . THR A 1 171 ? 2.650 -16.723 7.284 1.00 94.81 171 THR A N 1
ATOM 1233 C CA . THR A 1 171 ? 1.298 -17.278 7.479 1.00 94.81 171 THR A CA 1
ATOM 1234 C C . THR A 1 171 ? 0.397 -16.351 8.293 1.00 94.81 171 THR A C 1
ATOM 1236 O O . THR A 1 171 ? -0.776 -16.648 8.466 1.00 94.81 171 THR A O 1
ATOM 1239 N N . ASP A 1 172 ? 0.939 -15.244 8.803 1.00 92.38 172 ASP A N 1
ATOM 1240 C CA . ASP A 1 172 ? 0.283 -14.341 9.754 1.00 92.38 172 ASP A CA 1
ATOM 1241 C C . ASP A 1 172 ? 0.384 -12.855 9.348 1.00 92.38 172 ASP A C 1
ATOM 1243 O O . ASP A 1 172 ? -0.229 -12.014 9.993 1.00 92.38 172 ASP A O 1
ATOM 1247 N N . LEU A 1 173 ? 1.141 -12.525 8.288 1.00 95.44 173 LEU A N 1
ATOM 1248 C CA . LEU A 1 173 ? 1.564 -11.176 7.856 1.00 95.44 173 LEU A CA 1
ATOM 1249 C C . LEU A 1 173 ? 2.465 -10.428 8.858 1.00 95.44 173 LEU A C 1
ATOM 1251 O O . LEU A 1 173 ? 2.931 -9.319 8.583 1.00 95.44 173 LEU A O 1
ATOM 1255 N N . LEU A 1 174 ? 2.758 -11.047 9.996 1.00 93.38 174 LEU A N 1
ATOM 1256 C CA . LEU A 1 174 ? 3.451 -10.480 11.147 1.00 93.38 174 LEU A CA 1
ATOM 1257 C C . LEU A 1 174 ? 4.915 -10.917 11.195 1.00 93.38 174 LEU A C 1
ATOM 1259 O O . LEU A 1 174 ? 5.790 -10.116 11.532 1.00 93.38 174 LEU A O 1
ATOM 1263 N N . THR A 1 175 ? 5.180 -12.181 10.869 1.00 94.38 175 THR A N 1
ATOM 1264 C CA . THR A 1 175 ? 6.504 -12.794 10.879 1.00 94.38 175 THR A CA 1
ATOM 1265 C C . THR A 1 175 ? 6.821 -13.429 9.532 1.00 94.38 175 THR A C 1
ATOM 1267 O O . THR A 1 175 ? 5.982 -14.071 8.902 1.00 94.38 175 THR A O 1
ATOM 1270 N N . TRP A 1 176 ? 8.055 -13.229 9.069 1.00 96.38 176 TRP A N 1
ATOM 1271 C CA . TRP A 1 176 ? 8.441 -13.531 7.694 1.00 96.38 176 TRP A CA 1
ATOM 1272 C C . TRP A 1 176 ? 9.706 -14.387 7.629 1.00 96.38 176 TRP A C 1
ATOM 1274 O O . TRP A 1 176 ? 10.751 -14.036 8.171 1.00 96.38 176 TRP A O 1
ATOM 1284 N N . ASP A 1 177 ? 9.621 -15.516 6.936 1.00 96.00 177 ASP A N 1
ATOM 1285 C CA . ASP A 1 177 ? 10.729 -16.411 6.625 1.00 96.00 177 ASP A CA 1
ATOM 1286 C C . ASP A 1 177 ? 11.393 -16.030 5.309 1.00 96.00 177 ASP A C 1
ATOM 1288 O O . ASP A 1 177 ? 10.751 -16.039 4.262 1.00 96.00 177 ASP A O 1
ATOM 1292 N N . TYR A 1 178 ? 12.697 -15.750 5.335 1.00 96.38 178 TYR A N 1
ATOM 1293 C CA . TYR A 1 178 ? 13.479 -15.582 4.112 1.00 96.38 178 TYR A CA 1
ATOM 1294 C C . TYR A 1 178 ? 13.730 -16.937 3.442 1.00 96.38 178 TYR A C 1
ATOM 1296 O O . TYR A 1 178 ? 14.372 -17.815 4.021 1.00 96.38 178 TYR A O 1
ATOM 1304 N N . LEU A 1 179 ? 13.259 -17.089 2.204 1.00 96.25 179 LEU A N 1
ATOM 1305 C CA . LEU A 1 179 ? 13.348 -18.343 1.454 1.00 96.25 179 LEU A CA 1
ATOM 1306 C C . LEU A 1 179 ? 14.535 -18.373 0.489 1.00 96.25 179 LEU A C 1
ATOM 1308 O O . LEU A 1 179 ? 15.101 -19.433 0.231 1.00 96.25 179 LEU A O 1
ATOM 1312 N N . GLY A 1 180 ? 14.935 -17.221 -0.050 1.00 95.56 180 GLY A N 1
ATOM 1313 C CA . GLY A 1 180 ? 15.990 -17.139 -1.054 1.00 95.56 180 GLY A CA 1
ATOM 1314 C C . GLY A 1 180 ? 15.669 -16.120 -2.135 1.00 95.56 180 GLY A C 1
ATOM 1315 O O . GLY A 1 180 ? 15.118 -15.062 -1.849 1.00 95.56 180 GLY A O 1
ATOM 1316 N N . LYS A 1 181 ? 16.049 -16.430 -3.378 1.00 96.25 181 LYS A N 1
ATOM 1317 C CA . LYS A 1 181 ? 15.931 -15.520 -4.523 1.00 96.25 181 LYS A CA 1
ATOM 1318 C C . LYS A 1 181 ? 15.202 -16.162 -5.693 1.00 96.25 181 LYS A C 1
ATOM 1320 O O . LYS A 1 181 ? 15.306 -17.369 -5.876 1.00 96.25 181 LYS A O 1
ATOM 1325 N N . SER A 1 182 ? 14.538 -15.365 -6.525 1.00 97.19 182 SER A N 1
ATOM 1326 C CA . SER A 1 182 ? 13.754 -15.826 -7.683 1.00 97.19 182 SER A CA 1
ATOM 1327 C C . SER A 1 182 ? 14.586 -16.542 -8.752 1.00 97.19 182 SER A C 1
ATOM 1329 O O . SER A 1 182 ? 14.105 -17.472 -9.400 1.00 97.19 182 SER A O 1
ATOM 1331 N N . THR A 1 183 ? 15.862 -16.177 -8.898 1.00 94.56 183 THR A N 1
ATOM 1332 C CA . THR A 1 183 ? 16.808 -16.806 -9.832 1.00 94.56 183 THR A CA 1
ATOM 1333 C C . THR A 1 183 ? 18.089 -17.221 -9.122 1.00 94.56 183 THR A C 1
ATOM 1335 O O . THR A 1 183 ? 18.593 -16.473 -8.283 1.00 94.56 183 THR A O 1
ATOM 1338 N N . GLY A 1 184 ? 18.675 -18.348 -9.527 1.00 88.12 184 GLY A N 1
ATOM 1339 C CA . GLY A 1 184 ? 19.966 -18.786 -9.002 1.00 88.12 184 GLY A CA 1
ATOM 1340 C C . GLY A 1 184 ? 21.136 -17.895 -9.427 1.00 88.12 184 GLY A C 1
ATOM 1341 O O . GLY A 1 184 ? 21.117 -17.250 -10.478 1.00 88.12 184 GLY A O 1
ATOM 1342 N N . ALA A 1 185 ? 22.208 -17.930 -8.634 1.00 78.88 185 ALA A N 1
ATOM 1343 C CA . ALA A 1 185 ? 23.408 -17.110 -8.816 1.00 78.88 185 ALA A CA 1
ATOM 1344 C C . ALA A 1 185 ? 24.068 -17.212 -10.199 1.00 78.88 185 ALA A C 1
ATOM 1346 O O . ALA A 1 185 ? 24.684 -16.263 -10.673 1.00 78.88 185 ALA A O 1
ATOM 1347 N N . ASN A 1 186 ? 23.945 -18.376 -10.837 1.00 79.94 186 ASN A N 1
ATOM 1348 C CA . ASN A 1 186 ? 24.534 -18.672 -12.141 1.00 79.94 186 ASN A CA 1
ATOM 1349 C C . ASN A 1 186 ? 23.486 -18.711 -13.262 1.00 79.94 186 ASN A C 1
ATOM 1351 O O . ASN A 1 186 ? 23.759 -19.268 -14.325 1.00 79.94 186 ASN A O 1
ATOM 1355 N N . ALA A 1 187 ? 22.279 -18.182 -13.031 1.00 86.12 187 ALA A N 1
ATOM 1356 C CA . ALA A 1 187 ? 21.282 -18.059 -14.083 1.00 86.12 187 ALA A CA 1
ATOM 1357 C C . ALA A 1 187 ? 21.837 -17.151 -15.188 1.00 86.12 187 ALA A C 1
ATOM 1359 O O . ALA A 1 187 ? 22.145 -15.986 -14.938 1.00 86.12 187 ALA A O 1
ATOM 1360 N N . VAL A 1 188 ? 21.988 -17.710 -16.390 1.00 84.12 188 VAL A N 1
ATOM 1361 C CA . VAL A 1 188 ? 22.432 -16.991 -17.587 1.00 84.12 188 VAL A CA 1
ATOM 1362 C C . VAL A 1 188 ? 21.194 -16.624 -18.387 1.00 84.12 188 VAL A C 1
ATOM 1364 O O . VAL A 1 188 ? 20.463 -17.512 -18.831 1.00 84.12 188 VAL A O 1
ATOM 1367 N N . ILE A 1 189 ? 20.972 -15.326 -18.587 1.00 88.75 189 ILE A N 1
ATOM 1368 C CA . ILE A 1 189 ? 19.831 -14.807 -19.351 1.00 88.75 189 ILE A CA 1
ATOM 1369 C C . ILE A 1 189 ? 20.377 -13.919 -20.476 1.00 88.75 189 ILE A C 1
ATOM 1371 O O . ILE A 1 189 ? 20.418 -12.697 -20.327 1.00 88.75 189 ILE A O 1
ATOM 1375 N N . PRO A 1 190 ? 20.824 -14.510 -21.607 1.00 91.62 190 PRO A N 1
ATOM 1376 C CA . PRO A 1 190 ? 21.651 -13.810 -22.592 1.00 91.62 190 PRO A CA 1
ATOM 1377 C C . PRO A 1 190 ? 21.041 -12.509 -23.112 1.00 91.62 190 PRO A C 1
ATOM 1379 O O . PRO A 1 190 ? 21.759 -11.538 -23.304 1.00 91.62 190 PRO A O 1
ATOM 1382 N N . LYS A 1 191 ? 19.716 -12.469 -23.293 1.00 90.69 191 LYS A N 1
ATOM 1383 C CA . LYS A 1 191 ? 19.004 -11.288 -23.799 1.00 90.69 191 LYS A CA 1
ATOM 1384 C C . LYS A 1 191 ? 19.082 -10.101 -22.834 1.00 90.69 191 LYS A C 1
ATOM 1386 O O . LYS A 1 191 ? 19.340 -8.981 -23.262 1.00 90.69 191 LYS A O 1
ATOM 1391 N N . ILE A 1 192 ? 18.910 -10.361 -21.536 1.00 93.88 192 ILE A N 1
ATOM 1392 C CA . ILE A 1 192 ? 19.052 -9.343 -20.488 1.00 93.88 192 ILE A CA 1
ATOM 1393 C C . ILE A 1 192 ? 20.517 -8.923 -20.379 1.00 93.88 192 ILE A C 1
ATOM 1395 O O . ILE A 1 192 ? 20.815 -7.735 -20.373 1.00 93.88 192 ILE A O 1
ATOM 1399 N N . GLU A 1 193 ? 21.439 -9.884 -20.326 1.00 94.75 193 GLU A N 1
ATOM 1400 C CA . GLU A 1 193 ? 22.868 -9.604 -20.150 1.00 94.75 193 GLU A CA 1
ATOM 1401 C C . GLU A 1 193 ? 23.462 -8.804 -21.321 1.00 94.75 193 GLU A C 1
ATOM 1403 O O . GLU A 1 193 ? 24.267 -7.896 -21.102 1.00 94.75 193 GLU A O 1
ATOM 1408 N N . GLU A 1 194 ? 23.037 -9.092 -22.556 1.00 94.38 194 GLU A N 1
ATOM 1409 C CA . GLU A 1 194 ? 23.426 -8.344 -23.756 1.00 94.38 194 GLU A CA 1
ATOM 1410 C C . GLU A 1 194 ? 22.915 -6.900 -23.712 1.00 94.38 194 GLU A C 1
ATOM 1412 O O . GLU A 1 194 ? 23.685 -5.974 -23.970 1.00 94.38 194 GLU A O 1
ATOM 1417 N N . TRP A 1 195 ? 21.647 -6.691 -23.339 1.00 95.50 195 TRP A N 1
ATOM 1418 C CA . TRP A 1 195 ? 21.071 -5.350 -23.208 1.00 95.50 195 TRP A CA 1
ATOM 1419 C C . TRP A 1 195 ? 21.721 -4.535 -22.086 1.00 95.50 195 TRP A C 1
ATOM 1421 O O . TRP A 1 195 ? 22.092 -3.377 -22.285 1.00 95.50 195 TRP A O 1
ATOM 1431 N N . ILE A 1 196 ? 21.861 -5.137 -20.904 1.00 95.81 196 ILE A N 1
ATOM 1432 C CA . ILE A 1 196 ? 22.405 -4.479 -19.713 1.00 95.81 196 ILE A CA 1
ATOM 1433 C C . ILE A 1 196 ? 23.913 -4.235 -19.851 1.00 95.81 196 ILE A C 1
ATOM 1435 O O . ILE A 1 196 ? 24.433 -3.301 -19.245 1.00 95.81 196 ILE A O 1
ATOM 1439 N N . GLY A 1 197 ? 24.620 -5.026 -20.663 1.00 94.69 197 GLY A N 1
ATOM 1440 C CA . GLY A 1 197 ? 26.054 -4.870 -20.916 1.00 94.69 197 GLY A CA 1
ATOM 1441 C C . GLY A 1 197 ? 26.951 -5.570 -19.889 1.00 94.69 197 GLY A C 1
ATOM 1442 O O . GLY A 1 197 ? 28.130 -5.233 -19.771 1.00 94.69 197 GLY A O 1
ATOM 1443 N N . GLY A 1 198 ? 26.416 -6.544 -19.150 1.00 93.25 198 GLY A N 1
ATOM 1444 C CA . GLY A 1 198 ? 27.156 -7.351 -18.180 1.00 93.25 198 GLY A CA 1
ATOM 1445 C C . GLY A 1 198 ? 26.327 -8.516 -17.639 1.00 93.25 198 GLY A C 1
ATOM 1446 O O . GLY A 1 198 ? 25.150 -8.651 -17.955 1.00 93.25 198 GLY A O 1
ATOM 1447 N N . THR A 1 199 ? 26.951 -9.385 -16.840 1.00 92.06 199 THR A N 1
ATOM 1448 C CA . THR A 1 199 ? 26.358 -10.685 -16.478 1.00 92.06 199 THR A CA 1
ATOM 1449 C C . THR A 1 199 ? 25.669 -10.697 -15.118 1.00 92.06 199 THR A C 1
ATOM 1451 O O . THR A 1 199 ? 26.104 -10.020 -14.180 1.00 92.06 199 THR A O 1
ATOM 1454 N N . ASN A 1 200 ? 24.652 -11.546 -14.979 1.00 88.94 200 ASN A N 1
ATOM 1455 C CA . ASN A 1 200 ? 24.021 -11.842 -13.694 1.00 88.94 200 ASN A CA 1
ATOM 1456 C C . ASN A 1 200 ? 25.009 -12.550 -12.748 1.00 88.94 200 ASN A C 1
ATOM 1458 O O . ASN A 1 200 ? 25.150 -12.167 -11.591 1.00 88.94 200 ASN A O 1
ATOM 1462 N N . ALA A 1 201 ? 25.805 -13.491 -13.270 1.00 89.19 201 ALA A N 1
ATOM 1463 C CA . ALA A 1 201 ? 26.788 -14.246 -12.484 1.00 89.19 201 ALA A CA 1
ATOM 1464 C C . ALA A 1 201 ? 27.854 -13.369 -11.796 1.00 89.19 201 ALA A C 1
ATOM 1466 O O . ALA A 1 201 ? 28.347 -13.710 -10.722 1.00 89.19 201 ALA A O 1
ATOM 1467 N N . SER A 1 202 ? 28.212 -12.225 -12.389 1.00 92.00 202 SER A N 1
ATOM 1468 C CA . SER A 1 202 ? 29.150 -11.267 -11.789 1.00 92.00 202 SER A CA 1
ATOM 1469 C C . SER A 1 202 ? 28.491 -10.273 -10.828 1.00 92.00 202 SER A C 1
ATOM 1471 O O . SER A 1 202 ? 29.179 -9.395 -10.311 1.00 92.00 202 SER A O 1
ATOM 1473 N N . GLY A 1 203 ? 27.169 -10.331 -10.653 1.00 92.19 203 GLY A N 1
ATOM 1474 C CA . GLY A 1 203 ? 26.399 -9.311 -9.947 1.00 92.19 203 GLY A CA 1
ATOM 1475 C C . GLY A 1 203 ? 26.313 -7.974 -10.680 1.00 92.19 203 GLY A C 1
ATOM 1476 O O . GLY A 1 203 ? 26.147 -6.931 -10.049 1.00 92.19 203 GLY A O 1
ATOM 1477 N N . PHE A 1 204 ? 26.490 -7.963 -12.006 1.00 94.81 204 PHE A N 1
ATOM 1478 C CA . PHE A 1 204 ? 26.370 -6.726 -12.782 1.00 94.81 204 PHE A CA 1
ATOM 1479 C C . PHE A 1 204 ? 24.908 -6.375 -13.066 1.00 94.81 204 PHE A C 1
ATOM 1481 O O . PHE A 1 204 ? 24.563 -5.197 -13.086 1.00 94.81 204 PHE A O 1
ATOM 1488 N N . VAL A 1 205 ? 24.058 -7.385 -13.249 1.00 95.00 205 VAL A N 1
ATOM 1489 C CA . VAL A 1 205 ? 22.605 -7.209 -13.321 1.00 95.00 205 VAL A CA 1
ATOM 1490 C C . VAL A 1 205 ? 22.059 -7.108 -11.899 1.00 95.00 205 VAL A C 1
ATOM 1492 O O . VAL A 1 205 ? 22.259 -8.007 -11.085 1.00 95.00 205 VAL A O 1
ATOM 1495 N N . GLN A 1 206 ? 21.400 -5.998 -11.593 1.00 95.62 206 GLN A N 1
ATOM 1496 C CA . GLN A 1 206 ? 20.656 -5.797 -10.354 1.00 95.62 206 GLN A CA 1
ATOM 1497 C C . GLN A 1 206 ? 19.166 -6.007 -10.620 1.00 95.62 206 GLN A C 1
ATOM 1499 O O . GLN A 1 206 ? 18.701 -5.653 -11.699 1.00 95.62 206 GLN A O 1
ATOM 1504 N N . TRP A 1 207 ? 18.442 -6.581 -9.661 1.00 97.06 207 TRP A N 1
ATOM 1505 C CA . TRP A 1 207 ? 17.037 -6.959 -9.814 1.00 97.06 207 TRP A CA 1
ATOM 1506 C C . TRP A 1 207 ? 16.195 -6.119 -8.870 1.00 97.06 207 TRP A C 1
ATOM 1508 O O . TRP A 1 207 ? 16.257 -6.325 -7.661 1.00 97.06 207 TRP A O 1
ATOM 1518 N N . TRP A 1 208 ? 15.490 -5.125 -9.390 1.00 98.00 208 TRP A N 1
ATOM 1519 C CA . TRP A 1 208 ? 14.802 -4.125 -8.575 1.00 98.00 208 TRP A CA 1
ATOM 1520 C C . TRP A 1 208 ? 13.284 -4.285 -8.659 1.00 98.00 208 TRP A C 1
ATOM 1522 O O . TRP A 1 208 ? 12.771 -4.831 -9.645 1.00 98.00 208 TRP A O 1
ATOM 1532 N N . ALA A 1 209 ? 12.620 -3.827 -7.596 1.00 97.88 209 ALA A N 1
ATOM 1533 C CA . ALA A 1 209 ? 11.201 -3.497 -7.498 1.00 97.88 209 ALA A CA 1
ATOM 1534 C C . ALA A 1 209 ? 10.305 -4.442 -8.307 1.00 97.88 209 ALA A C 1
ATOM 1536 O O . ALA A 1 209 ? 9.879 -4.094 -9.411 1.00 97.88 209 ALA A O 1
ATOM 1537 N N . PRO A 1 210 ? 10.157 -5.701 -7.865 1.00 98.44 210 PRO A N 1
ATOM 1538 C CA . PRO A 1 210 ? 9.299 -6.638 -8.558 1.00 98.44 210 PRO A CA 1
ATOM 1539 C C . PRO A 1 210 ? 7.822 -6.350 -8.282 1.00 98.44 210 PRO A C 1
ATOM 1541 O O . PRO A 1 210 ? 7.489 -5.802 -7.240 1.00 98.44 210 PRO A O 1
ATOM 1544 N N . ASP A 1 211 ? 6.965 -6.868 -9.152 1.00 98.81 211 ASP A N 1
ATOM 1545 C CA . ASP A 1 211 ? 5.566 -7.134 -8.857 1.00 98.81 211 ASP A CA 1
ATOM 1546 C C . ASP A 1 211 ? 5.181 -8.569 -9.250 1.00 98.81 211 ASP A C 1
ATOM 1548 O O . ASP A 1 211 ? 5.665 -9.096 -10.261 1.00 98.81 211 ASP A O 1
ATOM 1552 N N . ILE A 1 212 ? 4.363 -9.236 -8.433 1.00 98.69 212 ILE A N 1
ATOM 1553 C CA . ILE A 1 212 ? 4.044 -10.665 -8.554 1.00 98.69 212 ILE A CA 1
ATOM 1554 C C . ILE A 1 212 ? 2.533 -10.897 -8.652 1.00 98.69 212 ILE A C 1
ATOM 1556 O O . ILE A 1 212 ? 1.756 -10.502 -7.794 1.00 98.69 212 ILE A O 1
ATOM 1560 N N . VAL A 1 213 ? 2.099 -11.619 -9.688 1.00 97.94 213 VAL A N 1
ATOM 1561 C CA . VAL A 1 213 ? 0.684 -11.976 -9.883 1.00 97.94 213 VAL A CA 1
ATOM 1562 C C . VAL A 1 213 ? 0.514 -13.452 -10.225 1.00 97.94 213 VAL A C 1
ATOM 1564 O O . VAL A 1 213 ? 1.428 -14.108 -10.734 1.00 97.94 213 VAL A O 1
ATOM 1567 N N . LYS A 1 214 ? -0.682 -13.997 -9.978 1.00 96.62 214 LYS A N 1
ATOM 1568 C CA . LYS A 1 214 ? -1.054 -15.338 -10.455 1.00 96.62 214 LYS A CA 1
ATOM 1569 C C . LYS A 1 214 ? -1.140 -15.332 -11.981 1.00 96.62 214 LYS A C 1
ATOM 1571 O O . LYS A 1 214 ? -1.724 -14.426 -12.572 1.00 96.62 214 LYS A O 1
ATOM 1576 N N . ALA A 1 215 ? -0.584 -16.359 -12.616 1.00 95.06 215 ALA A N 1
ATOM 1577 C CA . ALA A 1 215 ? -0.755 -16.568 -14.047 1.00 95.06 215 ALA A CA 1
ATOM 1578 C C . ALA A 1 215 ? -2.129 -17.219 -14.324 1.00 95.06 215 ALA A C 1
ATOM 1580 O O . ALA A 1 215 ? -2.549 -18.111 -13.581 1.00 95.06 215 ALA A O 1
ATOM 1581 N N . PRO A 1 216 ? -2.832 -16.837 -15.406 1.00 91.25 216 PRO A N 1
ATOM 1582 C CA . PRO A 1 216 ? -4.178 -17.328 -15.721 1.00 91.25 216 PRO A CA 1
ATOM 1583 C C . PRO A 1 216 ? -4.218 -18.828 -16.050 1.00 91.25 216 PRO A C 1
ATOM 1585 O O . PRO A 1 216 ? -5.268 -19.457 -15.950 1.00 91.25 216 PRO A O 1
ATOM 1588 N N . ASP A 1 217 ? -3.093 -19.405 -16.479 1.00 87.81 217 ASP A N 1
ATOM 1589 C CA . ASP A 1 217 ? -2.944 -20.823 -16.811 1.00 87.81 217 ASP A CA 1
ATOM 1590 C C . ASP A 1 217 ? -2.306 -21.648 -15.678 1.00 87.81 217 ASP A C 1
ATOM 1592 O O . ASP A 1 217 ? -1.978 -22.819 -15.880 1.00 87.81 217 ASP A O 1
ATOM 1596 N N . GLY A 1 218 ? -2.188 -21.062 -14.483 1.00 92.25 218 GLY A N 1
ATOM 1597 C CA . GLY A 1 218 ? -1.518 -21.645 -13.325 1.00 92.25 218 GLY A CA 1
ATOM 1598 C C . GLY A 1 218 ? -0.063 -21.189 -13.194 1.00 92.25 218 GLY A C 1
ATOM 1599 O O . GLY A 1 218 ? 0.593 -20.824 -14.169 1.00 92.25 218 GLY A O 1
ATOM 1600 N N . GLY A 1 219 ? 0.438 -21.205 -11.958 1.00 96.75 219 GLY A N 1
ATOM 1601 C CA . GLY A 1 219 ? 1.736 -20.631 -11.617 1.00 96.75 219 GLY A CA 1
ATOM 1602 C C . GLY A 1 219 ? 1.673 -19.114 -11.433 1.00 96.75 219 GLY A C 1
ATOM 1603 O O . GLY A 1 219 ? 0.631 -18.550 -11.092 1.00 96.75 219 GLY A O 1
ATOM 1604 N N . TYR A 1 220 ? 2.809 -18.458 -11.646 1.00 98.56 220 TYR A N 1
ATOM 1605 C CA . TYR A 1 220 ? 3.059 -17.086 -11.224 1.00 98.56 220 TYR A CA 1
ATOM 1606 C C . TYR A 1 220 ? 3.866 -16.312 -12.262 1.00 98.56 220 TYR A C 1
ATOM 1608 O O . TYR A 1 220 ? 4.773 -16.851 -12.906 1.00 98.56 220 TYR A O 1
ATOM 1616 N N . TRP A 1 221 ? 3.550 -15.028 -12.383 1.00 98.69 221 TRP A N 1
ATOM 1617 C CA . TRP A 1 221 ? 4.232 -14.049 -13.218 1.00 98.69 221 TRP A CA 1
ATOM 1618 C C . TRP A 1 221 ? 4.892 -12.995 -12.339 1.00 98.69 221 TRP A C 1
ATOM 1620 O O . TRP A 1 221 ? 4.211 -12.270 -11.623 1.00 98.69 221 TRP A O 1
ATOM 1630 N N . LEU A 1 222 ? 6.218 -12.920 -12.413 1.00 98.75 222 LEU A N 1
ATOM 1631 C CA . LEU A 1 222 ? 7.038 -11.928 -11.730 1.00 98.75 222 LEU A CA 1
ATOM 1632 C C . LEU A 1 222 ? 7.508 -10.895 -12.752 1.00 98.75 222 LEU A C 1
ATOM 1634 O O . LEU A 1 222 ? 8.368 -11.176 -13.593 1.00 98.75 222 LEU A O 1
ATOM 1638 N N . TYR A 1 223 ? 6.943 -9.701 -12.670 1.00 98.75 223 TYR A N 1
ATOM 1639 C CA . TYR A 1 223 ? 7.394 -8.530 -13.400 1.00 98.75 223 TYR A CA 1
ATOM 1640 C C . TYR A 1 223 ? 8.509 -7.898 -12.594 1.00 98.75 223 TYR A C 1
ATOM 1642 O O . TYR A 1 223 ? 8.334 -7.580 -11.432 1.00 98.75 223 TYR A O 1
ATOM 1650 N N . THR A 1 224 ? 9.691 -7.737 -13.164 1.00 98.31 224 THR A N 1
ATOM 1651 C CA . THR A 1 224 ? 10.803 -7.128 -12.428 1.00 98.31 224 THR A CA 1
ATOM 1652 C C . THR A 1 224 ? 11.674 -6.335 -13.368 1.00 98.31 224 THR A C 1
ATOM 1654 O O . THR A 1 224 ? 11.648 -6.541 -14.586 1.00 98.31 224 THR A O 1
ATOM 1657 N N . CYS A 1 225 ? 12.444 -5.407 -12.811 1.00 96.75 225 CYS A N 1
ATOM 1658 C CA . CYS A 1 225 ? 13.380 -4.635 -13.590 1.00 96.75 225 CYS A CA 1
ATOM 1659 C C . CYS A 1 225 ? 14.826 -5.072 -13.362 1.00 96.75 225 CYS A C 1
ATOM 1661 O O . CYS A 1 225 ? 15.283 -5.311 -12.245 1.00 96.75 225 CYS A O 1
ATOM 1663 N N . CYS A 1 226 ? 15.556 -5.188 -14.467 1.00 96.94 226 CYS A N 1
ATOM 1664 C CA . CYS A 1 226 ? 16.979 -5.473 -14.478 1.00 96.94 226 CYS A CA 1
ATOM 1665 C C . CYS A 1 226 ? 17.735 -4.175 -14.744 1.00 96.94 226 CYS A C 1
ATOM 1667 O O . CYS A 1 226 ? 17.463 -3.502 -15.737 1.00 96.94 226 CYS A O 1
ATOM 1669 N N . VAL A 1 227 ? 18.696 -3.835 -13.885 1.00 97.25 227 VAL A N 1
ATOM 1670 C CA . VAL A 1 227 ? 19.429 -2.562 -13.931 1.00 97.25 227 VAL A CA 1
ATOM 1671 C C . VAL A 1 227 ? 20.938 -2.799 -13.924 1.00 97.25 227 VAL A C 1
ATOM 1673 O O . VAL A 1 227 ? 21.445 -3.683 -13.234 1.00 97.25 227 VAL A O 1
ATOM 1676 N N . SER A 1 228 ? 21.686 -2.011 -14.699 1.00 97.12 228 SER A N 1
ATOM 1677 C CA . SER A 1 228 ? 23.151 -2.066 -14.719 1.00 97.12 228 SER A CA 1
ATOM 1678 C C . SER A 1 228 ? 23.752 -1.551 -13.407 1.00 97.12 228 SER A C 1
ATOM 1680 O O . SER A 1 228 ? 23.542 -0.392 -13.047 1.00 97.12 228 SER A O 1
ATOM 1682 N N . ASN A 1 229 ? 24.593 -2.351 -12.749 1.00 96.06 229 ASN A N 1
ATOM 1683 C CA . ASN A 1 229 ? 25.305 -1.958 -11.524 1.00 96.06 229 ASN A CA 1
ATOM 1684 C C . ASN A 1 229 ? 26.365 -0.854 -11.747 1.00 96.06 229 ASN A C 1
ATOM 1686 O O . ASN A 1 229 ? 26.853 -0.232 -10.807 1.00 96.06 229 ASN A O 1
ATOM 1690 N N . ALA A 1 230 ? 26.762 -0.604 -12.996 1.00 95.81 230 ALA A N 1
ATOM 1691 C CA . ALA A 1 230 ? 27.653 0.493 -13.350 1.00 95.81 230 ALA A CA 1
ATOM 1692 C C . ALA A 1 230 ? 27.269 1.093 -14.702 1.00 95.81 230 ALA A C 1
ATOM 1694 O O . ALA A 1 230 ? 26.558 0.478 -15.495 1.00 95.81 230 ALA A O 1
ATOM 1695 N N . LYS A 1 231 ? 27.780 2.296 -14.976 1.00 96.25 231 LYS A N 1
ATOM 1696 C CA . LYS A 1 231 ? 27.526 2.981 -16.243 1.00 96.25 231 LYS A CA 1
ATOM 1697 C C . LYS A 1 231 ? 28.137 2.217 -17.418 1.00 96.25 231 LYS A C 1
ATOM 1699 O O . LYS A 1 231 ? 29.291 1.791 -17.358 1.00 96.25 231 LYS A O 1
ATOM 1704 N N . VAL A 1 232 ? 27.390 2.131 -18.511 1.00 97.12 232 VAL A N 1
ATOM 1705 C CA . VAL A 1 232 ? 27.789 1.470 -19.757 1.00 97.12 232 VAL A CA 1
ATOM 1706 C C . VAL A 1 232 ? 28.176 2.522 -20.791 1.00 97.12 232 VAL A C 1
ATOM 1708 O O . VAL A 1 232 ? 27.448 3.489 -21.004 1.00 97.12 232 VAL A O 1
ATOM 1711 N N . ASN A 1 233 ? 29.336 2.360 -21.431 1.00 96.25 233 ASN A N 1
ATOM 1712 C CA . ASN A 1 233 ? 29.787 3.268 -22.484 1.00 96.25 233 ASN A CA 1
ATOM 1713 C C . ASN A 1 233 ? 29.187 2.857 -23.834 1.00 96.25 233 ASN A C 1
ATOM 1715 O O . ASN A 1 233 ? 29.574 1.832 -24.394 1.00 96.25 233 ASN A O 1
ATOM 1719 N N . LEU A 1 234 ? 28.282 3.681 -24.361 1.00 95.50 234 LEU A N 1
ATOM 1720 C CA . LEU A 1 234 ? 27.711 3.545 -25.696 1.00 95.50 234 LEU A CA 1
ATOM 1721 C C . LEU A 1 234 ? 28.176 4.739 -26.536 1.00 95.50 234 LEU A C 1
ATOM 1723 O O . LEU A 1 234 ? 27.793 5.883 -26.287 1.00 95.50 234 LEU A O 1
ATOM 1727 N N . GLU A 1 235 ? 29.059 4.467 -27.498 1.00 94.75 235 GLU A N 1
ATOM 1728 C CA . GLU A 1 235 ? 29.607 5.459 -28.439 1.00 94.75 235 GLU A CA 1
ATOM 1729 C C . GLU A 1 235 ? 30.209 6.715 -27.768 1.00 94.75 235 GLU A C 1
ATOM 1731 O O . GLU A 1 235 ? 30.088 7.835 -28.259 1.00 94.75 235 GLU A O 1
ATOM 1736 N N . GLY A 1 236 ? 30.897 6.539 -26.636 1.00 93.69 236 GLY A N 1
ATOM 1737 C CA . GLY A 1 236 ? 31.579 7.621 -25.918 1.00 93.69 236 GLY A CA 1
ATOM 1738 C C . GLY A 1 236 ? 30.715 8.342 -24.881 1.00 93.69 236 GLY A C 1
ATOM 1739 O O . GLY A 1 236 ? 31.226 9.229 -24.200 1.00 93.69 236 GLY A O 1
ATOM 1740 N N . THR A 1 237 ? 29.447 7.954 -24.725 1.00 95.12 237 THR A N 1
ATOM 1741 C CA . THR A 1 237 ? 28.552 8.457 -23.672 1.00 95.12 237 THR A CA 1
ATOM 1742 C C . THR A 1 237 ? 28.288 7.359 -22.645 1.00 95.12 237 THR A C 1
ATOM 1744 O O . THR A 1 237 ? 28.121 6.195 -23.000 1.00 95.12 237 THR A O 1
ATOM 1747 N N . LEU A 1 238 ? 28.279 7.720 -21.362 1.00 97.31 238 LEU A N 1
ATOM 1748 C CA . LEU A 1 238 ? 27.981 6.804 -20.260 1.00 97.31 238 LEU A CA 1
ATOM 1749 C C . LEU A 1 238 ? 26.473 6.766 -20.000 1.00 97.31 238 LEU A C 1
ATOM 1751 O O . LEU A 1 238 ? 25.854 7.823 -19.894 1.00 97.31 238 LEU 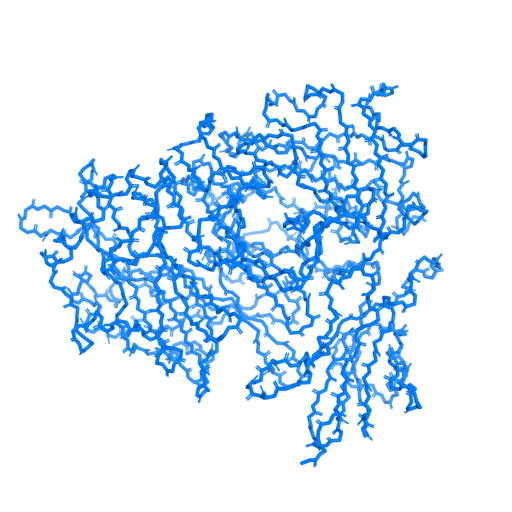A O 1
ATOM 1755 N N . TYR A 1 239 ? 25.906 5.569 -19.864 1.00 97.56 239 TYR A N 1
ATOM 1756 C CA . TYR A 1 239 ? 24.477 5.346 -19.643 1.00 97.56 239 TYR A CA 1
ATOM 1757 C C . TYR A 1 239 ? 24.216 4.472 -18.417 1.00 97.56 239 TYR A C 1
ATOM 1759 O O . TYR A 1 239 ? 24.967 3.537 -18.150 1.00 97.56 239 TYR A O 1
ATOM 1767 N N . SER A 1 240 ? 23.123 4.742 -17.707 1.00 96.94 240 SER A N 1
ATOM 1768 C CA . SER A 1 240 ? 22.436 3.727 -16.902 1.00 96.94 240 SER A CA 1
ATOM 1769 C C . SER A 1 240 ? 21.518 2.915 -17.816 1.00 96.94 240 SER A C 1
ATOM 1771 O O . SER A 1 240 ? 20.723 3.510 -18.547 1.00 96.94 240 SER A O 1
ATOM 1773 N N . MET A 1 241 ? 21.621 1.587 -17.778 1.00 97.75 241 MET A N 1
ATOM 1774 C CA . MET A 1 241 ? 20.787 0.676 -18.570 1.00 97.75 241 MET A CA 1
ATOM 1775 C C . MET A 1 241 ? 19.743 0.021 -17.671 1.00 97.75 241 MET A C 1
ATOM 1777 O O . MET A 1 241 ? 20.096 -0.462 -16.594 1.00 97.75 241 MET A O 1
ATOM 1781 N N . ALA A 1 242 ? 18.491 -0.028 -18.122 1.00 97.69 242 ALA A N 1
ATOM 1782 C CA . ALA A 1 242 ? 17.438 -0.770 -17.441 1.00 97.69 242 ALA A CA 1
ATOM 1783 C C . ALA A 1 242 ? 16.447 -1.407 -18.423 1.00 97.69 242 ALA A C 1
ATOM 1785 O O . ALA A 1 242 ? 16.316 -0.984 -19.579 1.00 97.69 242 ALA A O 1
ATOM 1786 N N . CYS A 1 243 ? 15.757 -2.446 -17.973 1.00 97.38 243 CYS A N 1
ATOM 1787 C CA . CYS A 1 243 ? 14.603 -3.017 -18.655 1.00 97.38 243 CYS A CA 1
ATOM 1788 C C . CYS A 1 243 ? 13.616 -3.612 -17.654 1.00 97.38 243 CYS A C 1
ATOM 1790 O O . CYS A 1 243 ? 14.022 -4.020 -16.572 1.00 97.38 243 CYS A O 1
ATOM 1792 N N . ILE A 1 244 ? 12.349 -3.714 -18.054 1.00 98.25 244 ILE A N 1
ATOM 1793 C CA . ILE A 1 244 ? 11.325 -4.496 -17.351 1.00 98.25 244 ILE A CA 1
ATOM 1794 C C . ILE A 1 244 ? 11.131 -5.799 -18.116 1.00 98.25 244 ILE A C 1
ATOM 1796 O O . ILE A 1 244 ? 10.973 -5.783 -19.344 1.00 98.25 244 ILE A O 1
ATOM 1800 N N . VAL A 1 245 ? 11.149 -6.913 -17.393 1.00 97.25 245 VAL A N 1
ATOM 1801 C CA . VAL A 1 245 ? 10.995 -8.265 -17.929 1.00 97.25 245 VAL A CA 1
ATOM 1802 C C . VAL A 1 245 ? 9.898 -9.019 -17.188 1.00 97.25 245 VAL A C 1
ATOM 1804 O O . VAL A 1 245 ? 9.649 -8.767 -16.012 1.00 97.25 245 VAL A O 1
ATOM 1807 N N . LEU A 1 246 ? 9.271 -9.961 -17.887 1.00 97.62 246 LEU A N 1
ATOM 1808 C CA . LEU A 1 246 ? 8.386 -10.958 -17.306 1.00 97.62 246 LEU A CA 1
ATOM 1809 C C . LEU A 1 246 ? 9.187 -12.235 -17.069 1.00 97.62 246 LEU A C 1
ATOM 1811 O O . LEU A 1 246 ? 9.838 -12.760 -17.980 1.00 97.62 246 LEU A O 1
ATOM 1815 N N . MET A 1 247 ? 9.093 -12.741 -15.847 1.00 97.50 247 MET A N 1
ATOM 1816 C CA . MET A 1 247 ? 9.563 -14.059 -15.458 1.00 97.50 247 MET A CA 1
ATOM 1817 C C . MET A 1 247 ? 8.360 -14.935 -15.079 1.00 97.50 247 MET A C 1
ATOM 1819 O O . MET A 1 247 ? 7.420 -14.447 -14.458 1.00 97.50 247 MET A O 1
ATOM 1823 N N . LYS A 1 248 ? 8.387 -16.231 -15.398 1.00 97.50 248 LYS A N 1
ATOM 1824 C CA . LYS A 1 248 ? 7.336 -17.196 -15.036 1.00 97.50 248 LYS A CA 1
ATOM 1825 C C . LYS A 1 248 ? 7.885 -18.329 -14.177 1.00 97.50 248 LYS A C 1
ATOM 1827 O O . LYS A 1 248 ? 9.033 -18.746 -14.348 1.00 97.50 248 LYS A O 1
ATOM 1832 N N . SER A 1 249 ? 7.056 -18.832 -13.271 1.00 98.00 249 SER A N 1
ATOM 1833 C CA . SER A 1 249 ? 7.293 -20.069 -12.527 1.00 98.00 249 SER A CA 1
ATOM 1834 C C . SER A 1 249 ? 5.981 -20.797 -12.246 1.00 98.00 249 SER A C 1
ATOM 1836 O O . SER A 1 249 ? 4.949 -20.157 -12.081 1.00 98.00 249 SER A O 1
ATOM 1838 N N . ASP A 1 250 ? 6.019 -22.123 -12.135 1.00 97.62 250 ASP A N 1
ATOM 1839 C CA . ASP A 1 250 ? 4.873 -22.915 -11.664 1.00 97.62 250 ASP A CA 1
ATOM 1840 C C . ASP A 1 250 ? 4.742 -22.884 -10.126 1.00 97.62 250 ASP A C 1
ATOM 1842 O O . ASP A 1 250 ? 3.701 -23.251 -9.583 1.00 97.62 250 ASP A O 1
ATOM 1846 N N . THR A 1 251 ? 5.791 -22.460 -9.409 1.00 97.06 251 THR A N 1
ATOM 1847 C CA . THR A 1 251 ? 5.856 -22.427 -7.937 1.00 97.06 251 THR A CA 1
ATOM 1848 C C . THR A 1 251 ? 6.460 -21.113 -7.430 1.00 97.06 251 THR A C 1
ATOM 1850 O O . THR A 1 251 ? 7.078 -20.370 -8.189 1.00 97.06 251 THR A O 1
ATOM 1853 N N . LEU A 1 252 ? 6.332 -20.838 -6.129 1.00 97.56 252 LEU A N 1
ATOM 1854 C CA . LEU A 1 252 ? 7.005 -19.710 -5.462 1.00 97.56 252 LEU A CA 1
ATOM 1855 C C . LEU A 1 252 ? 8.359 -20.100 -4.844 1.00 97.56 252 LEU A C 1
ATOM 1857 O O . LEU A 1 252 ? 8.940 -19.343 -4.069 1.00 97.56 252 LEU A O 1
ATOM 1861 N N . GLU A 1 253 ? 8.877 -21.282 -5.187 1.00 96.75 253 GLU A N 1
ATOM 1862 C CA . GLU A 1 253 ? 10.151 -21.765 -4.657 1.00 96.75 253 GLU A CA 1
ATOM 1863 C C . GLU A 1 253 ? 11.325 -20.904 -5.151 1.00 96.75 253 GLU A C 1
ATOM 1865 O O . GLU A 1 253 ? 11.314 -20.432 -6.297 1.00 96.75 253 GLU A O 1
ATOM 1870 N N . PRO A 1 254 ? 12.385 -20.736 -4.345 1.00 96.62 254 PRO A N 1
ATOM 1871 C CA . PRO A 1 254 ? 13.615 -20.097 -4.786 1.00 96.62 254 PRO A CA 1
ATOM 1872 C C . PRO A 1 254 ? 14.178 -20.715 -6.073 1.00 96.62 254 PRO A C 1
ATOM 1874 O O . PRO A 1 254 ? 14.099 -21.917 -6.319 1.00 96.62 254 PRO A O 1
ATOM 1877 N N . GLU A 1 255 ? 14.793 -19.870 -6.895 1.00 96.56 255 GLU A N 1
ATOM 1878 C CA . GLU A 1 255 ? 15.458 -20.210 -8.155 1.00 96.56 255 GLU A CA 1
ATOM 1879 C C . GLU A 1 255 ? 14.555 -20.862 -9.219 1.00 96.56 255 GLU A C 1
ATOM 1881 O O . GLU A 1 255 ? 15.050 -21.437 -10.199 1.00 96.56 255 GLU A O 1
ATOM 1886 N N . SER A 1 256 ? 13.233 -20.767 -9.071 1.00 96.81 256 SER A N 1
ATOM 1887 C CA . SER A 1 256 ? 12.255 -21.385 -9.973 1.00 96.81 256 SER A CA 1
ATOM 1888 C C . SER A 1 256 ? 11.902 -20.520 -11.192 1.00 96.81 256 SER A C 1
ATOM 1890 O O . SER A 1 256 ? 11.604 -21.064 -12.255 1.00 96.81 256 SER A O 1
ATOM 1892 N N . PHE A 1 257 ? 12.048 -19.195 -11.100 1.00 97.62 257 PHE A N 1
ATOM 1893 C CA . PHE A 1 257 ? 11.595 -18.262 -12.133 1.00 97.62 257 PHE A CA 1
ATOM 1894 C C . PHE A 1 257 ? 12.477 -18.275 -13.386 1.00 97.62 257 PHE A C 1
ATOM 1896 O O . PHE A 1 257 ? 13.713 -18.323 -13.319 1.00 97.62 257 PHE A O 1
ATOM 1903 N N . ARG A 1 258 ? 11.845 -18.238 -14.561 1.00 95.69 258 ARG A N 1
ATOM 1904 C CA . ARG A 1 258 ? 12.493 -18.255 -15.881 1.00 95.69 258 ARG A CA 1
ATOM 1905 C C . ARG A 1 258 ? 12.011 -17.088 -16.726 1.00 95.69 258 ARG A C 1
ATOM 1907 O O . ARG A 1 258 ? 10.880 -16.654 -16.592 1.00 95.69 258 ARG A O 1
ATOM 1914 N N . TYR A 1 259 ? 12.898 -16.576 -17.569 1.00 95.25 259 TYR A N 1
ATOM 1915 C CA . TYR A 1 259 ? 12.602 -15.454 -18.454 1.00 95.25 259 TYR A CA 1
ATOM 1916 C C . TYR A 1 259 ? 11.577 -15.833 -19.524 1.00 95.25 259 TYR A C 1
ATOM 1918 O O . TYR A 1 259 ? 11.777 -16.832 -20.213 1.00 95.25 259 TYR A O 1
ATOM 1926 N N . GLU A 1 260 ? 10.556 -14.992 -19.697 1.00 94.19 260 GLU A N 1
ATOM 1927 C CA . GLU A 1 260 ? 9.521 -15.144 -20.729 1.00 94.19 260 GLU A CA 1
ATOM 1928 C C . GLU A 1 260 ? 9.536 -14.022 -21.770 1.00 94.19 260 GLU A C 1
ATOM 1930 O O . GLU A 1 260 ? 9.239 -14.263 -22.939 1.00 94.19 260 GLU A O 1
ATOM 1935 N N . GLY A 1 261 ? 9.874 -12.789 -21.380 1.00 93.94 261 GLY A N 1
ATOM 1936 C CA . GLY A 1 261 ? 9.916 -11.693 -22.342 1.00 93.94 261 GLY A CA 1
ATOM 1937 C C . GLY A 1 261 ? 10.288 -10.335 -21.767 1.00 93.94 261 GLY A C 1
ATOM 1938 O O . GLY A 1 261 ? 10.286 -10.111 -20.558 1.00 93.94 261 GLY A O 1
ATOM 1939 N N . VAL A 1 262 ? 10.632 -9.409 -22.660 1.00 95.00 262 VAL A N 1
ATOM 1940 C CA . VAL A 1 262 ? 10.896 -7.996 -22.347 1.00 95.00 262 VAL A CA 1
ATOM 1941 C C . VAL A 1 262 ? 9.649 -7.146 -22.590 1.00 95.00 262 VAL A C 1
ATOM 1943 O O . VAL A 1 262 ? 8.964 -7.317 -23.596 1.00 95.00 262 VAL A O 1
ATOM 1946 N N . LEU A 1 263 ? 9.374 -6.209 -21.680 1.00 95.56 263 LEU A N 1
ATOM 1947 C CA . LEU A 1 263 ? 8.233 -5.292 -21.762 1.00 95.56 263 LEU A CA 1
ATOM 1948 C C . LEU A 1 263 ? 8.660 -3.847 -21.990 1.00 95.56 263 LEU A C 1
ATOM 1950 O O . LEU A 1 263 ? 7.998 -3.113 -22.718 1.00 95.56 263 LEU A O 1
ATOM 1954 N N . MET A 1 264 ? 9.755 -3.426 -21.363 1.00 95.69 264 MET A N 1
ATOM 1955 C CA . MET A 1 264 ? 10.232 -2.049 -21.438 1.00 95.69 264 MET A CA 1
ATOM 1956 C C . MET A 1 264 ? 11.752 -1.989 -21.406 1.00 95.69 264 MET A C 1
ATOM 1958 O O . MET A 1 264 ? 12.407 -2.863 -20.843 1.00 95.69 264 MET A O 1
ATOM 1962 N N . GLN A 1 265 ? 12.310 -0.923 -21.975 1.00 95.75 265 GLN A N 1
ATOM 1963 C CA . GLN A 1 265 ? 13.743 -0.646 -21.998 1.00 95.75 265 GLN A CA 1
ATOM 1964 C C . GLN A 1 265 ? 13.991 0.852 -21.825 1.00 95.75 265 GLN A C 1
ATOM 1966 O O . GLN A 1 265 ? 13.331 1.669 -22.474 1.00 95.75 265 GLN A O 1
ATOM 1971 N N . SER A 1 266 ? 15.014 1.199 -21.048 1.00 96.56 266 SER A N 1
ATOM 1972 C CA . SER A 1 266 ? 15.555 2.555 -20.966 1.00 96.56 266 SER A CA 1
ATOM 1973 C C . SER A 1 266 ? 17.086 2.540 -20.980 1.00 96.56 266 SER A C 1
ATOM 1975 O O . SER A 1 266 ? 17.746 1.623 -20.489 1.00 96.56 266 SER A O 1
ATOM 1977 N N . CYS A 1 267 ? 17.668 3.582 -21.571 1.00 96.69 267 CYS A N 1
ATOM 1978 C CA . CYS A 1 267 ? 19.096 3.875 -21.497 1.00 96.69 267 CYS A CA 1
ATOM 1979 C C . CYS A 1 267 ? 19.267 5.377 -21.248 1.00 96.69 267 CYS A C 1
ATOM 1981 O O . CYS A 1 267 ? 19.030 6.212 -22.128 1.00 96.69 267 CYS A O 1
ATOM 1983 N N . ILE A 1 268 ? 19.631 5.731 -20.017 1.00 96.94 268 ILE A N 1
ATOM 1984 C CA . ILE A 1 268 ? 19.613 7.112 -19.522 1.00 96.94 268 ILE A CA 1
ATOM 1985 C C . ILE A 1 268 ? 21.047 7.657 -19.475 1.00 96.94 268 ILE A C 1
ATOM 1987 O O . ILE A 1 268 ? 21.871 7.087 -18.755 1.00 96.94 268 ILE A O 1
ATOM 1991 N N . PRO A 1 269 ? 21.374 8.729 -20.227 1.00 96.12 269 PRO A N 1
ATOM 1992 C CA . PRO A 1 269 ? 22.689 9.354 -20.192 1.00 96.12 269 PRO A CA 1
ATOM 1993 C C . PRO A 1 269 ? 23.046 9.822 -18.786 1.00 96.12 269 PRO A C 1
ATOM 1995 O O . PRO A 1 269 ? 22.201 10.330 -18.054 1.00 96.12 269 PRO A O 1
ATOM 1998 N N . ASP A 1 270 ? 24.314 9.707 -18.422 1.00 93.00 270 ASP A N 1
ATOM 1999 C CA . ASP A 1 270 ? 24.780 10.182 -17.129 1.00 93.00 270 ASP A CA 1
ATOM 2000 C C . ASP A 1 270 ? 24.757 11.721 -17.016 1.00 93.00 270 ASP A C 1
ATOM 2002 O O . ASP A 1 270 ? 24.886 12.456 -18.001 1.00 93.00 270 ASP A O 1
ATOM 2006 N N . GLY A 1 271 ? 24.613 12.218 -15.787 1.00 88.44 271 GLY A N 1
ATOM 2007 C CA . GLY A 1 271 ? 24.555 13.651 -15.492 1.00 88.44 271 GLY A CA 1
ATOM 2008 C C . GLY A 1 271 ? 23.254 14.333 -15.933 1.00 88.44 271 GLY A C 1
ATOM 2009 O O . GLY A 1 271 ? 22.197 13.717 -16.045 1.00 88.44 271 GLY A O 1
ATOM 2010 N N . SER A 1 272 ? 23.315 15.647 -16.177 1.00 87.19 272 SER A N 1
ATOM 2011 C CA . SER A 1 272 ? 22.125 16.464 -16.470 1.00 87.19 272 SER A CA 1
ATOM 2012 C C . SER A 1 272 ? 21.424 16.105 -17.782 1.00 87.19 272 SER A C 1
ATOM 2014 O O . SER A 1 272 ? 20.255 16.429 -17.954 1.00 87.19 272 SER A O 1
ATOM 2016 N N . ALA A 1 273 ? 22.103 15.417 -18.704 1.00 85.31 273 ALA A N 1
ATOM 2017 C CA . ALA A 1 273 ? 21.487 14.948 -19.942 1.00 85.31 273 ALA A CA 1
ATOM 2018 C C . ALA A 1 273 ? 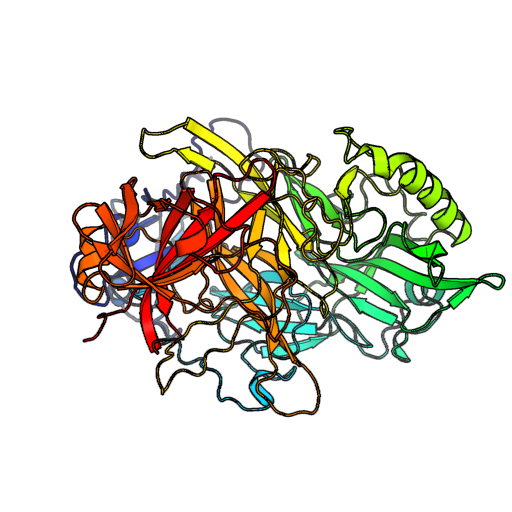20.416 13.865 -19.697 1.00 85.31 273 ALA A C 1
ATOM 2020 O O . ALA A 1 273 ? 19.512 13.715 -20.518 1.00 85.31 273 ALA A O 1
ATOM 2021 N N . GLY A 1 274 ? 20.499 13.143 -18.574 1.00 87.69 274 GLY A N 1
ATOM 2022 C CA . GLY A 1 274 ? 19.520 12.141 -18.157 1.00 87.69 274 GLY A CA 1
ATOM 2023 C C . GLY A 1 274 ? 18.470 12.637 -17.164 1.00 87.69 274 GLY A C 1
ATOM 2024 O O . GLY A 1 274 ? 17.630 11.847 -16.755 1.00 87.69 274 GLY A O 1
ATOM 2025 N N . SER A 1 275 ? 18.482 13.915 -16.757 1.00 87.88 275 SER A N 1
ATOM 2026 C CA . SER A 1 275 ? 17.581 14.392 -15.691 1.00 87.88 275 SER A CA 1
ATOM 2027 C C . SER A 1 275 ? 16.107 14.444 -16.098 1.00 87.88 275 SER A C 1
ATOM 2029 O O . SER A 1 275 ? 15.239 14.452 -15.233 1.00 87.88 275 SER A O 1
ATOM 2031 N N . ILE A 1 276 ? 15.819 14.513 -17.400 1.00 91.62 276 ILE A N 1
ATOM 2032 C CA . ILE A 1 276 ? 14.466 14.468 -17.966 1.00 91.62 276 ILE A CA 1
ATOM 2033 C C . ILE A 1 276 ? 14.455 13.323 -18.968 1.00 91.62 276 ILE A C 1
ATOM 2035 O O . ILE A 1 276 ? 14.787 13.535 -20.132 1.00 91.62 276 ILE A O 1
ATOM 2039 N N . ASP A 1 277 ? 14.144 12.114 -18.515 1.00 94.69 277 ASP A N 1
ATOM 2040 C CA . ASP A 1 277 ? 14.148 10.892 -19.322 1.00 94.69 277 ASP A CA 1
ATOM 2041 C C . ASP A 1 277 ? 12.991 9.960 -18.925 1.00 94.69 277 ASP A C 1
ATOM 2043 O O . ASP A 1 277 ? 12.286 10.239 -17.958 1.00 94.69 277 ASP A O 1
ATOM 2047 N N . VAL A 1 278 ? 12.766 8.874 -19.663 1.00 95.31 278 VAL A N 1
ATOM 2048 C CA . VAL A 1 278 ? 11.836 7.825 -19.220 1.00 95.31 278 VAL A CA 1
ATOM 2049 C C . VAL A 1 278 ? 12.650 6.683 -18.633 1.00 95.31 278 VAL A C 1
ATOM 2051 O O . VAL A 1 278 ? 13.540 6.146 -19.297 1.00 95.31 278 VAL A O 1
ATOM 2054 N N . ASN A 1 279 ? 12.355 6.317 -17.389 1.00 96.44 279 ASN A N 1
ATOM 2055 C CA . ASN A 1 279 ? 13.029 5.223 -16.708 1.00 96.44 279 ASN A CA 1
ATOM 2056 C C . ASN A 1 279 ? 12.130 3.988 -16.671 1.00 96.44 279 ASN A C 1
ATOM 2058 O O . ASN A 1 279 ? 11.023 4.046 -16.154 1.00 96.44 279 ASN A O 1
ATOM 2062 N N . SER A 1 280 ? 12.587 2.881 -17.247 1.00 95.19 280 SER A N 1
ATOM 2063 C CA . SER A 1 280 ? 11.825 1.639 -17.354 1.00 95.19 280 SER A CA 1
ATOM 2064 C C . SER A 1 280 ? 12.132 0.710 -16.184 1.00 95.19 280 SER A C 1
ATOM 2066 O O . SER A 1 280 ? 12.781 -0.319 -16.372 1.00 95.19 280 SER A O 1
ATOM 2068 N N . ILE A 1 281 ? 11.691 1.106 -14.992 1.00 98.38 281 ILE A N 1
ATOM 2069 C CA . ILE A 1 281 ? 11.787 0.335 -13.746 1.00 98.38 281 ILE A CA 1
ATOM 2070 C C . ILE A 1 281 ? 10.472 0.425 -12.961 1.00 98.38 281 ILE A C 1
ATOM 2072 O O . ILE A 1 281 ? 9.577 1.162 -13.375 1.00 98.38 281 ILE A O 1
ATOM 2076 N N . ASP A 1 282 ? 10.384 -0.311 -11.857 1.00 98.56 282 ASP A N 1
ATOM 2077 C CA . ASP A 1 282 ? 9.273 -0.309 -10.894 1.00 98.56 282 ASP A CA 1
ATOM 2078 C C . ASP A 1 282 ? 7.906 -0.676 -11.508 1.00 98.56 282 ASP A C 1
ATOM 2080 O O . ASP A 1 282 ? 6.980 0.136 -11.466 1.00 98.56 282 ASP A O 1
ATOM 2084 N N . PRO A 1 283 ? 7.772 -1.848 -12.164 1.00 98.56 283 PRO A N 1
ATOM 2085 C CA . PRO A 1 283 ? 6.479 -2.323 -12.649 1.00 98.56 283 PRO A CA 1
ATOM 2086 C C . PRO A 1 283 ? 5.482 -2.563 -11.506 1.00 98.56 283 PRO A C 1
ATOM 2088 O O . PRO A 1 283 ? 5.845 -3.174 -10.514 1.00 98.56 283 PRO A O 1
ATOM 2091 N N . GLN A 1 284 ? 4.219 -2.191 -11.718 1.00 98.19 284 GLN A N 1
ATOM 2092 C CA . GLN A 1 284 ? 3.061 -2.622 -10.934 1.00 98.19 284 GLN A CA 1
ATOM 2093 C C . GLN A 1 284 ? 1.944 -3.065 -11.878 1.00 98.19 284 GLN A C 1
ATOM 2095 O O . GLN A 1 284 ? 1.588 -2.345 -12.817 1.00 98.19 284 GLN A O 1
ATOM 2100 N N . ILE A 1 285 ? 1.354 -4.222 -11.616 1.00 98.38 285 ILE A N 1
ATOM 2101 C CA . ILE A 1 285 ? 0.248 -4.795 -12.365 1.00 98.38 285 ILE A CA 1
ATOM 2102 C C . ILE A 1 285 ? -1.088 -4.428 -11.725 1.00 98.38 285 ILE A C 1
ATOM 2104 O O . ILE A 1 285 ? -1.272 -4.504 -10.515 1.00 98.38 285 ILE A O 1
ATOM 2108 N N . ILE A 1 286 ? -2.060 -4.067 -12.562 1.00 97.44 286 ILE A N 1
ATOM 2109 C CA . ILE A 1 286 ? -3.443 -3.837 -12.138 1.00 97.44 286 ILE A CA 1
ATOM 2110 C C . ILE A 1 286 ? -4.424 -4.353 -13.191 1.00 97.44 286 ILE A C 1
ATOM 2112 O O . ILE A 1 286 ? -4.155 -4.295 -14.394 1.00 97.44 286 ILE A O 1
ATOM 2116 N N . TYR A 1 287 ? -5.578 -4.840 -12.736 1.00 95.56 287 TYR A N 1
ATOM 2117 C CA . TYR A 1 287 ? -6.678 -5.286 -13.588 1.00 95.56 287 TYR A CA 1
ATOM 2118 C C . TYR A 1 287 ? -7.886 -4.352 -13.457 1.00 95.56 287 TYR A C 1
ATOM 2120 O O . TYR A 1 287 ? -8.256 -3.949 -12.351 1.00 95.56 287 TYR A O 1
ATOM 2128 N N . ASP A 1 288 ? -8.520 -4.021 -14.584 1.00 94.69 288 ASP A N 1
ATOM 2129 C CA . ASP A 1 288 ? -9.782 -3.276 -14.583 1.00 94.69 288 ASP A CA 1
ATOM 2130 C C . ASP A 1 288 ? -11.004 -4.179 -14.343 1.00 94.69 288 ASP A C 1
ATOM 2132 O O . ASP A 1 288 ? -10.906 -5.406 -14.255 1.00 94.69 288 ASP A O 1
ATOM 2136 N N . THR A 1 289 ? -12.181 -3.560 -14.230 1.00 91.50 289 THR A N 1
ATOM 2137 C CA . THR A 1 289 ? -13.477 -4.242 -14.049 1.00 91.50 289 THR A CA 1
ATOM 2138 C C . THR A 1 289 ? -13.838 -5.192 -15.191 1.00 91.50 289 THR A C 1
ATOM 2140 O O . THR A 1 289 ? -14.642 -6.094 -14.989 1.00 91.50 289 THR A O 1
ATOM 2143 N N . ASP A 1 290 ? -13.244 -5.016 -16.375 1.00 93.31 290 ASP A N 1
ATOM 2144 C CA . ASP A 1 290 ? -13.467 -5.857 -17.555 1.00 93.31 290 ASP A CA 1
ATOM 2145 C C . ASP A 1 290 ? -12.405 -6.971 -17.688 1.00 93.31 290 ASP A C 1
ATOM 2147 O O . ASP A 1 290 ? -12.383 -7.688 -18.693 1.00 93.31 290 ASP A O 1
ATOM 2151 N N . GLY A 1 291 ? -11.481 -7.093 -16.728 1.00 93.00 291 GLY A N 1
ATOM 2152 C CA . GLY A 1 291 ? -10.365 -8.038 -16.772 1.00 93.00 291 GLY A CA 1
ATOM 2153 C C . GLY A 1 291 ? -9.238 -7.640 -17.733 1.00 93.00 291 GLY A C 1
ATOM 2154 O O . GLY A 1 291 ? -8.395 -8.478 -18.071 1.00 93.00 291 GLY A O 1
ATOM 2155 N N . LYS A 1 292 ? -9.187 -6.382 -18.199 1.00 96.81 292 LYS A N 1
ATOM 2156 C CA . LYS A 1 292 ? -8.014 -5.874 -18.923 1.00 96.81 292 LYS A CA 1
ATOM 2157 C C . LYS A 1 292 ? -6.877 -5.666 -17.938 1.00 96.81 292 LYS A C 1
ATOM 2159 O O . LYS A 1 292 ? -7.070 -5.142 -16.845 1.00 96.81 292 LYS A O 1
ATOM 2164 N N . MET A 1 293 ? -5.691 -6.071 -18.362 1.00 98.19 293 MET A N 1
ATOM 2165 C CA . MET A 1 293 ? -4.478 -6.041 -17.561 1.00 98.19 293 MET A CA 1
ATOM 2166 C C . MET A 1 293 ? -3.624 -4.846 -17.969 1.00 98.19 293 MET A C 1
ATOM 2168 O O . MET A 1 293 ? -3.447 -4.582 -19.160 1.00 98.19 293 MET A O 1
ATOM 2172 N N . TYR A 1 294 ? -3.058 -4.150 -16.993 1.00 98.62 294 TYR A N 1
ATOM 2173 C CA . TYR A 1 294 ? -2.190 -2.999 -17.199 1.00 98.62 294 TYR A CA 1
ATOM 2174 C C . TYR A 1 294 ? -0.914 -3.133 -16.375 1.00 98.62 294 TYR A C 1
ATOM 2176 O O . TYR A 1 294 ? -0.911 -3.791 -15.339 1.00 98.62 294 TYR A O 1
ATOM 2184 N N . MET A 1 295 ? 0.152 -2.481 -16.835 1.00 98.69 295 MET A N 1
ATOM 2185 C CA . MET A 1 295 ? 1.396 -2.314 -16.090 1.00 98.69 295 MET A CA 1
ATOM 2186 C C . MET A 1 295 ? 1.711 -0.828 -15.963 1.00 98.69 295 MET A C 1
ATOM 2188 O O . MET A 1 295 ? 2.035 -0.184 -16.967 1.00 98.69 295 MET A O 1
ATOM 2192 N N . ALA A 1 296 ? 1.613 -0.296 -14.748 1.00 98.62 296 ALA A N 1
ATOM 2193 C CA . ALA A 1 296 ? 2.183 0.995 -14.387 1.00 98.62 296 ALA A CA 1
ATOM 2194 C C . ALA A 1 296 ? 3.683 0.827 -14.119 1.00 98.62 296 ALA A C 1
ATOM 2196 O O . ALA A 1 296 ? 4.118 -0.243 -13.709 1.00 98.62 296 ALA A O 1
ATOM 2197 N N . TYR A 1 297 ? 4.494 1.837 -14.420 1.00 98.75 297 TYR A N 1
ATOM 2198 C CA . TYR A 1 297 ? 5.936 1.812 -14.177 1.00 98.75 297 TYR A CA 1
ATOM 2199 C C . TYR A 1 297 ? 6.547 3.216 -14.241 1.00 98.75 297 TYR A C 1
ATOM 2201 O O . TYR A 1 297 ? 5.946 4.165 -14.752 1.00 98.75 297 TYR A O 1
ATOM 2209 N N . GLY A 1 298 ? 7.770 3.365 -13.745 1.00 98.06 298 GLY A N 1
ATOM 2210 C CA . GLY A 1 298 ? 8.560 4.583 -13.898 1.00 98.06 298 GLY A CA 1
ATOM 2211 C C . GLY A 1 298 ? 9.265 5.016 -12.621 1.00 98.06 298 GLY A C 1
ATOM 2212 O O . GLY A 1 298 ? 8.834 4.707 -11.517 1.00 98.06 298 GLY A O 1
ATOM 2213 N N . SER A 1 299 ? 10.333 5.792 -12.784 1.00 97.44 299 SER A N 1
ATOM 2214 C CA . SER A 1 299 ? 11.079 6.367 -11.665 1.00 97.44 299 SER A CA 1
ATOM 2215 C C . SER A 1 299 ? 11.841 7.610 -12.128 1.00 97.44 299 SER A C 1
ATOM 2217 O O . SER A 1 299 ? 12.737 7.538 -12.977 1.00 97.44 299 SER A O 1
ATOM 2219 N N . PHE A 1 300 ? 11.468 8.763 -11.571 1.00 95.88 300 PHE A N 1
ATOM 2220 C CA . PHE A 1 300 ? 11.969 10.100 -11.887 1.00 95.88 300 PHE A CA 1
ATOM 2221 C C . PHE A 1 300 ? 11.829 10.479 -13.376 1.00 95.88 300 PHE A C 1
ATOM 2223 O O . PHE A 1 300 ? 11.071 9.901 -14.156 1.00 95.88 300 PHE A O 1
ATOM 2230 N N . GLY A 1 301 ? 12.556 11.525 -13.778 1.00 94.44 301 GLY A N 1
ATOM 2231 C CA . GLY A 1 301 ? 12.628 11.980 -15.155 1.00 94.44 301 GLY A CA 1
ATOM 2232 C C . GLY A 1 301 ? 11.325 12.629 -15.607 1.00 94.44 301 GLY A C 1
ATOM 2233 O O . GLY A 1 301 ? 10.953 13.697 -15.124 1.00 94.44 301 GLY A O 1
ATOM 2234 N N . THR A 1 302 ? 10.667 12.014 -16.584 1.00 95.00 302 THR A N 1
ATOM 2235 C CA . THR A 1 302 ? 9.371 12.482 -17.082 1.00 95.00 302 THR A CA 1
ATOM 2236 C C . THR A 1 302 ? 8.253 12.210 -16.085 1.00 95.00 302 THR A C 1
ATOM 2238 O O . THR A 1 302 ? 7.364 13.044 -15.998 1.00 95.00 302 THR A O 1
ATOM 2241 N N . GLY A 1 303 ? 8.322 11.139 -15.292 1.00 95.38 303 GLY A N 1
ATOM 2242 C CA . GLY A 1 303 ? 7.244 10.677 -14.417 1.00 95.38 303 GLY A CA 1
ATOM 2243 C C . GLY A 1 303 ? 6.891 9.216 -14.684 1.00 95.38 303 GLY A C 1
ATOM 2244 O O . GLY A 1 303 ? 7.695 8.478 -15.263 1.00 95.38 303 GLY A O 1
ATOM 2245 N N . ASN A 1 304 ? 5.687 8.813 -14.280 1.00 97.88 304 ASN A N 1
ATOM 2246 C CA . ASN A 1 304 ? 5.224 7.434 -14.387 1.00 97.88 304 ASN A CA 1
ATOM 2247 C C . ASN A 1 304 ? 4.240 7.245 -15.537 1.00 97.88 304 ASN A C 1
ATOM 2249 O O . ASN A 1 304 ? 3.461 8.134 -15.893 1.00 97.88 304 ASN A O 1
ATOM 2253 N N . TRP A 1 305 ? 4.290 6.048 -16.101 1.00 98.06 305 TRP A N 1
ATOM 2254 C CA . TRP A 1 305 ? 3.568 5.644 -17.293 1.00 98.06 305 TRP A CA 1
ATOM 2255 C C . TRP A 1 305 ? 2.805 4.352 -17.026 1.00 98.06 305 TRP A C 1
ATOM 2257 O O . TRP A 1 305 ? 3.151 3.595 -16.127 1.00 98.06 305 TRP A O 1
ATOM 2267 N N . ILE A 1 306 ? 1.781 4.089 -17.825 1.00 98.50 306 ILE A N 1
ATOM 2268 C CA . ILE A 1 306 ? 0.986 2.870 -17.792 1.00 98.50 306 ILE A CA 1
ATOM 2269 C C . ILE A 1 306 ? 0.723 2.386 -19.216 1.00 98.50 306 ILE A C 1
ATOM 2271 O O . ILE A 1 306 ? 0.487 3.180 -20.130 1.00 98.50 306 ILE A O 1
ATOM 2275 N N . LEU A 1 307 ? 0.757 1.074 -19.419 1.00 97.19 307 LEU A N 1
ATOM 2276 C CA . LEU A 1 307 ? 0.437 0.449 -20.700 1.00 97.19 307 LEU A CA 1
ATOM 2277 C C . LEU A 1 307 ? -0.406 -0.808 -20.514 1.00 97.19 307 LEU A C 1
ATOM 2279 O O . LEU A 1 307 ? -0.413 -1.412 -19.445 1.00 97.19 307 LEU A O 1
ATOM 2283 N N . GLU A 1 308 ? -1.120 -1.199 -21.565 1.00 98.06 308 GLU A N 1
ATOM 2284 C CA . GLU A 1 308 ? -1.974 -2.386 -21.549 1.00 98.06 308 GLU A CA 1
ATOM 2285 C C . GLU A 1 308 ? -1.171 -3.661 -21.863 1.00 98.06 308 GLU A C 1
ATOM 2287 O O . GLU A 1 308 ? -0.378 -3.720 -22.813 1.00 98.06 308 GLU A O 1
ATOM 2292 N N . LEU A 1 309 ? -1.418 -4.707 -21.081 1.00 98.12 309 LEU A N 1
ATOM 2293 C CA . LEU A 1 309 ? -0.894 -6.054 -21.264 1.00 98.12 309 LEU A CA 1
ATOM 2294 C C . LEU A 1 309 ? -1.975 -6.980 -21.836 1.00 98.12 309 LEU A C 1
ATOM 2296 O O . LEU A 1 309 ? -3.176 -6.742 -21.711 1.00 98.12 309 LEU A O 1
ATOM 2300 N N . ASP A 1 310 ? -1.552 -8.054 -22.497 1.00 97.00 310 ASP A N 1
ATOM 2301 C CA . ASP A 1 310 ? -2.443 -9.153 -22.852 1.00 97.00 310 ASP A CA 1
ATOM 2302 C C . ASP A 1 310 ? -2.570 -10.090 -21.638 1.00 97.00 310 ASP A C 1
ATOM 2304 O O . ASP A 1 310 ? -1.599 -10.792 -21.331 1.00 97.00 310 ASP A O 1
ATOM 2308 N N . PRO A 1 311 ? -3.748 -10.174 -20.985 1.00 96.56 311 PRO A N 1
ATOM 2309 C CA . PRO A 1 311 ? -3.941 -10.989 -19.787 1.00 96.56 311 PRO A CA 1
ATOM 2310 C C . PRO A 1 311 ? -3.701 -12.482 -20.019 1.00 96.56 311 PRO A C 1
ATOM 2312 O O . PRO A 1 311 ? -3.575 -13.220 -19.056 1.00 96.56 311 PRO A O 1
ATOM 2315 N N . LYS A 1 312 ? -3.628 -12.961 -21.270 1.00 95.31 312 LYS A N 1
ATOM 2316 C CA . LYS A 1 312 ? -3.322 -14.368 -21.582 1.00 95.31 312 LYS A CA 1
ATOM 2317 C C . LYS A 1 312 ? -1.833 -14.670 -21.623 1.00 95.31 312 LYS A C 1
ATOM 2319 O O . LYS A 1 312 ? -1.451 -15.827 -21.493 1.00 95.31 312 LYS A O 1
ATOM 2324 N N . THR A 1 313 ? -1.010 -13.662 -21.891 1.00 95.06 313 THR A N 1
ATOM 2325 C CA . THR A 1 313 ? 0.437 -13.846 -22.088 1.00 95.06 313 THR A CA 1
ATOM 2326 C C . THR A 1 313 ? 1.272 -13.117 -21.046 1.00 95.06 313 THR A C 1
ATOM 2328 O O . THR A 1 313 ? 2.448 -13.428 -20.906 1.00 95.06 313 THR A O 1
ATOM 2331 N N . GLY A 1 314 ? 0.694 -12.121 -20.372 1.00 95.81 314 GLY A N 1
ATOM 2332 C CA . GLY A 1 314 ? 1.396 -11.229 -19.459 1.00 95.81 314 GLY A CA 1
ATOM 2333 C C . GLY A 1 314 ? 2.310 -10.220 -20.163 1.00 95.81 314 GLY A C 1
ATOM 2334 O O . GLY A 1 314 ? 2.884 -9.356 -19.509 1.00 95.81 314 GLY A O 1
ATOM 2335 N N . LEU A 1 315 ? 2.455 -10.296 -21.488 1.00 95.75 315 LEU A N 1
ATOM 2336 C CA . LEU A 1 315 ? 3.280 -9.394 -22.289 1.00 95.75 315 LEU A CA 1
ATOM 2337 C C . LEU A 1 315 ? 2.457 -8.215 -22.814 1.00 95.75 315 LEU A C 1
ATOM 2339 O O . LEU A 1 315 ? 1.228 -8.217 -22.759 1.00 95.75 315 LEU A O 1
ATOM 2343 N N . ARG A 1 316 ? 3.131 -7.206 -23.375 1.00 95.19 316 ARG A N 1
ATOM 2344 C CA . ARG A 1 316 ? 2.463 -6.022 -23.933 1.00 95.19 316 ARG A CA 1
ATOM 2345 C C . ARG A 1 316 ? 1.403 -6.395 -24.968 1.00 95.19 316 ARG A C 1
ATOM 2347 O O . ARG A 1 316 ? 1.675 -7.165 -25.896 1.00 95.19 316 ARG A O 1
ATOM 2354 N N . LYS A 1 317 ? 0.229 -5.772 -24.879 1.00 95.19 317 LYS A N 1
ATOM 2355 C CA . LYS A 1 317 ? -0.870 -6.024 -25.818 1.00 95.19 317 LYS A CA 1
ATOM 2356 C C . LYS A 1 317 ? -0.580 -5.522 -27.233 1.00 95.19 317 LYS A C 1
ATOM 2358 O O . LYS A 1 317 ? -0.978 -6.153 -28.211 1.00 95.19 317 LYS A O 1
ATOM 2363 N N . ASP A 1 318 ? 0.128 -4.402 -27.342 1.00 92.69 318 ASP A N 1
ATOM 2364 C CA . ASP A 1 318 ? 0.522 -3.781 -28.613 1.00 92.69 318 ASP A CA 1
ATOM 2365 C C . ASP A 1 318 ? 1.601 -4.565 -29.381 1.00 92.69 318 ASP A C 1
ATOM 2367 O O . ASP A 1 318 ? 1.842 -4.294 -30.558 1.00 92.69 318 ASP A O 1
ATOM 2371 N N . LYS A 1 319 ? 2.230 -5.555 -28.734 1.00 87.81 319 LYS A N 1
ATOM 2372 C CA . LYS A 1 319 ? 3.349 -6.339 -29.271 1.00 87.81 319 LYS A CA 1
ATOM 2373 C C . LYS A 1 319 ? 4.531 -5.481 -29.724 1.00 87.81 319 LYS A C 1
ATOM 2375 O O . LYS A 1 319 ? 5.271 -5.874 -30.624 1.00 87.81 319 LYS A O 1
ATOM 2380 N N . MET A 1 320 ? 4.750 -4.331 -29.083 1.00 84.12 320 MET A N 1
ATOM 2381 C CA . MET A 1 320 ? 5.956 -3.517 -29.261 1.00 84.12 320 MET A CA 1
ATOM 2382 C C . MET A 1 320 ? 7.146 -4.124 -28.505 1.00 84.12 320 MET A C 1
ATOM 2384 O O . MET A 1 320 ? 7.750 -3.512 -27.630 1.00 84.12 320 MET A O 1
ATOM 2388 N N . TYR A 1 321 ? 7.462 -5.366 -28.858 1.00 74.38 321 TYR A N 1
ATOM 2389 C CA . TYR A 1 321 ? 8.669 -6.115 -28.533 1.00 74.38 321 TYR A CA 1
ATOM 2390 C C . TYR A 1 321 ? 8.980 -6.968 -29.775 1.00 74.38 321 TYR A C 1
ATOM 2392 O O . TYR A 1 321 ? 8.075 -7.564 -30.357 1.00 74.38 321 TYR A O 1
ATOM 2400 N N . LYS A 1 322 ? 10.227 -6.994 -30.266 1.00 68.81 322 LYS A N 1
ATOM 2401 C CA . LYS A 1 322 ? 10.567 -7.638 -31.557 1.00 68.81 322 LYS A CA 1
ATOM 2402 C C . LYS A 1 322 ? 10.581 -9.173 -31.447 1.00 68.81 322 LYS A C 1
ATOM 2404 O O . LYS A 1 322 ? 11.660 -9.756 -31.463 1.00 68.81 322 LYS A O 1
ATOM 2409 N N . ASP A 1 323 ? 9.424 -9.825 -31.311 1.00 68.75 323 ASP A N 1
ATOM 2410 C CA . ASP A 1 323 ? 9.307 -11.287 -31.138 1.00 68.75 323 ASP A CA 1
ATOM 2411 C C . ASP A 1 323 ? 10.301 -11.810 -30.078 1.00 68.75 323 ASP A C 1
ATOM 2413 O O . ASP A 1 323 ? 11.165 -12.643 -30.355 1.00 68.75 323 ASP A O 1
ATOM 2417 N N . ASP A 1 324 ? 10.227 -11.236 -28.873 1.00 67.00 324 ASP A N 1
ATOM 2418 C CA . ASP A 1 324 ? 11.144 -11.502 -27.756 1.00 67.00 324 ASP A CA 1
ATOM 2419 C C . ASP A 1 324 ? 12.606 -11.047 -28.017 1.00 67.00 324 ASP A C 1
ATOM 2421 O O . ASP A 1 324 ? 13.576 -11.605 -27.506 1.00 67.00 324 ASP A O 1
ATOM 2425 N N . THR A 1 325 ? 12.800 -10.018 -28.847 1.00 76.44 325 THR A N 1
ATOM 2426 C CA . THR A 1 325 ? 14.104 -9.368 -29.063 1.00 76.44 325 THR A CA 1
ATOM 2427 C C . THR A 1 325 ? 14.073 -7.937 -28.536 1.00 76.44 325 THR A C 1
ATOM 2429 O O . THR A 1 325 ? 13.144 -7.176 -28.815 1.00 76.44 325 THR A O 1
ATOM 2432 N N . PHE A 1 326 ? 15.120 -7.564 -27.802 1.00 90.56 326 PHE A N 1
ATOM 2433 C CA . PHE A 1 326 ? 15.333 -6.204 -27.318 1.00 90.56 326 PHE A CA 1
ATOM 2434 C C . PHE A 1 326 ? 15.544 -5.238 -28.494 1.00 90.56 326 PHE A C 1
ATOM 2436 O O . PHE A 1 326 ? 16.200 -5.564 -29.488 1.00 90.56 326 PHE A O 1
ATOM 2443 N N . TYR A 1 327 ? 15.015 -4.022 -28.381 1.00 93.81 327 TYR A N 1
ATOM 2444 C CA . TYR A 1 327 ? 15.369 -2.923 -29.276 1.00 93.81 327 TYR A CA 1
ATOM 2445 C C . TYR A 1 327 ? 16.830 -2.512 -29.076 1.00 93.81 327 TYR A C 1
ATOM 2447 O O . TYR A 1 327 ? 17.379 -2.626 -27.978 1.00 93.81 327 TYR A O 1
ATOM 2455 N N . SER A 1 328 ? 17.455 -1.989 -30.131 1.00 93.94 328 SER A N 1
ATOM 2456 C CA . SER A 1 328 ? 18.767 -1.351 -30.007 1.00 93.94 328 SER A CA 1
ATOM 2457 C C . SER A 1 328 ? 18.678 -0.094 -29.139 1.00 93.94 328 SER A C 1
ATOM 2459 O O . SER A 1 328 ? 17.632 0.556 -29.060 1.00 93.94 328 SER A O 1
ATOM 2461 N N . TRP A 1 329 ? 19.789 0.303 -28.515 1.00 95.06 329 TRP A N 1
ATOM 2462 C CA . TRP A 1 329 ? 19.792 1.499 -27.673 1.00 95.06 329 TRP A CA 1
ATOM 2463 C C . TRP A 1 329 ? 19.440 2.761 -28.479 1.00 95.06 329 TRP A C 1
ATOM 2465 O O . TRP A 1 329 ? 18.775 3.643 -27.946 1.00 95.06 329 TRP A O 1
ATOM 2475 N N . GLN A 1 330 ? 19.797 2.837 -29.768 1.00 96.12 330 GLN A N 1
ATOM 2476 C CA . GLN A 1 330 ? 19.411 3.952 -30.639 1.00 96.12 330 GLN A CA 1
ATOM 2477 C C . GLN A 1 330 ? 17.896 4.017 -30.873 1.00 96.12 330 GLN A C 1
ATOM 2479 O O . GLN A 1 330 ? 17.330 5.109 -30.861 1.00 96.12 330 GLN A O 1
ATOM 2484 N N . GLU A 1 331 ? 17.235 2.870 -31.063 1.00 95.56 331 GLU A N 1
ATOM 2485 C CA . GLU A 1 331 ? 15.771 2.798 -31.182 1.00 95.56 331 GLU A CA 1
ATOM 2486 C C . GLU A 1 331 ? 15.101 3.254 -29.879 1.00 95.56 331 GLU A C 1
ATOM 2488 O O . GLU A 1 331 ? 14.230 4.121 -29.913 1.00 95.56 331 GLU A O 1
ATOM 2493 N N . VAL A 1 332 ? 15.581 2.778 -28.724 1.00 95.69 332 VAL A N 1
ATOM 2494 C CA . VAL A 1 332 ? 15.075 3.203 -27.405 1.00 95.69 332 VAL A CA 1
ATOM 2495 C C . VAL A 1 332 ? 15.236 4.715 -27.202 1.00 95.69 332 VAL A C 1
ATOM 2497 O O . VAL A 1 332 ? 14.296 5.394 -26.786 1.00 95.69 332 VAL A O 1
ATOM 2500 N N . ARG A 1 333 ? 16.390 5.292 -27.570 1.00 95.12 333 ARG A N 1
ATOM 2501 C CA . ARG A 1 333 ? 16.592 6.753 -27.537 1.00 95.12 333 ARG A CA 1
ATOM 2502 C C . ARG A 1 333 ? 15.666 7.503 -28.499 1.00 95.12 333 ARG A C 1
ATOM 2504 O O . ARG A 1 333 ? 15.299 8.639 -28.203 1.00 95.12 333 ARG A O 1
ATOM 2511 N N . ALA A 1 334 ? 15.293 6.910 -29.633 1.00 95.69 334 ALA A N 1
ATOM 2512 C CA . ALA A 1 334 ? 14.359 7.522 -30.573 1.00 95.69 334 ALA A CA 1
ATOM 2513 C C . ALA A 1 334 ? 12.936 7.580 -29.999 1.00 95.69 334 ALA A C 1
ATOM 2515 O O . ALA A 1 334 ? 12.340 8.655 -30.027 1.00 95.69 334 ALA A O 1
ATOM 2516 N N . PHE A 1 335 ? 12.438 6.486 -29.408 1.00 95.31 335 PHE A N 1
ATOM 2517 C CA . PHE A 1 335 ? 11.132 6.459 -28.733 1.00 95.31 335 PHE A CA 1
ATOM 2518 C C . PHE A 1 335 ? 11.055 7.499 -27.612 1.00 95.31 335 PHE A C 1
ATOM 2520 O O . PHE A 1 335 ? 10.100 8.264 -27.501 1.00 95.31 335 PHE A O 1
ATOM 2527 N N . ARG A 1 336 ? 12.119 7.594 -26.812 1.00 95.31 336 ARG A N 1
ATOM 2528 C CA . ARG A 1 336 ? 12.246 8.560 -25.716 1.00 95.31 336 ARG A CA 1
ATOM 2529 C C . ARG A 1 336 ? 12.045 10.006 -26.162 1.00 95.31 336 ARG A C 1
ATOM 2531 O O . ARG A 1 336 ? 11.458 10.799 -25.425 1.00 95.31 336 ARG A O 1
ATOM 2538 N N . ASN A 1 337 ? 12.549 10.385 -27.338 1.00 94.88 337 ASN A N 1
ATOM 2539 C CA . ASN A 1 337 ? 12.457 11.767 -27.818 1.00 94.88 337 ASN A CA 1
ATOM 2540 C C . ASN A 1 337 ? 11.006 12.239 -27.966 1.00 94.88 337 ASN A C 1
ATOM 2542 O O . ASN A 1 337 ? 10.736 13.412 -27.717 1.00 94.88 337 ASN A O 1
ATOM 2546 N N . GLU A 1 338 ? 10.090 11.341 -28.329 1.00 93.75 338 GLU A N 1
ATOM 2547 C CA . GLU A 1 338 ? 8.658 11.633 -28.385 1.00 93.75 338 GLU A CA 1
ATOM 2548 C C . GLU A 1 338 ? 8.101 11.919 -26.986 1.00 93.75 338 GLU A C 1
ATOM 2550 O O . GLU A 1 338 ? 7.529 12.984 -26.758 1.00 93.75 338 GLU A O 1
ATOM 2555 N N . ALA A 1 339 ? 8.358 11.031 -26.020 1.00 94.44 339 ALA A N 1
ATOM 2556 C CA . ALA A 1 339 ? 7.898 11.195 -24.641 1.00 94.44 339 ALA A CA 1
ATOM 2557 C C . ALA A 1 339 ? 8.380 12.519 -24.025 1.00 94.44 339 ALA A C 1
ATOM 2559 O O . ALA A 1 339 ? 7.593 13.276 -23.458 1.00 94.44 339 ALA A O 1
ATOM 2560 N N . VAL A 1 340 ? 9.657 12.868 -24.208 1.00 95.19 340 VAL A N 1
ATOM 2561 C CA . VAL A 1 340 ? 10.220 14.121 -23.673 1.00 95.19 340 VAL A CA 1
ATOM 2562 C C . VAL A 1 340 ? 9.752 15.370 -24.429 1.00 95.19 340 VAL A C 1
ATOM 2564 O O . VAL A 1 340 ? 9.793 16.469 -23.877 1.00 95.19 340 VAL A O 1
ATOM 2567 N N . ALA A 1 341 ? 9.257 15.243 -25.659 1.00 95.56 341 ALA A N 1
ATOM 2568 C CA . ALA A 1 341 ? 8.613 16.362 -26.343 1.00 95.56 341 ALA A CA 1
ATOM 2569 C C . ALA A 1 341 ? 7.202 16.652 -25.799 1.00 95.56 341 ALA A C 1
ATOM 2571 O O . ALA A 1 341 ? 6.728 17.781 -25.931 1.00 95.56 341 ALA A O 1
ATOM 2572 N N . LEU A 1 342 ? 6.540 15.656 -25.198 1.00 95.62 342 LEU A N 1
ATOM 2573 C CA . LEU A 1 342 ? 5.131 15.731 -24.804 1.00 95.62 342 LEU A CA 1
ATOM 2574 C C . LEU A 1 342 ? 4.901 15.852 -23.293 1.00 95.62 342 LEU A C 1
ATOM 2576 O O . LEU A 1 342 ? 3.905 16.456 -22.903 1.00 95.62 342 LEU A O 1
ATOM 2580 N N . TYR A 1 343 ? 5.797 15.317 -22.454 1.00 94.50 343 TYR A N 1
ATOM 2581 C CA . TYR A 1 343 ? 5.556 15.139 -21.011 1.00 94.50 343 TYR A CA 1
ATOM 2582 C C . TYR A 1 343 ? 5.098 16.414 -20.288 1.00 94.50 343 TYR A C 1
ATOM 2584 O O . TYR A 1 343 ? 4.226 16.361 -19.431 1.00 94.50 343 TYR A O 1
ATOM 2592 N N . SER A 1 344 ? 5.633 17.582 -20.655 1.00 93.62 344 SER A N 1
ATOM 2593 C CA . SER A 1 344 ? 5.312 18.844 -19.983 1.00 93.62 344 SER A CA 1
ATOM 2594 C C . SER A 1 344 ? 3.865 19.296 -20.186 1.00 93.62 344 SER A C 1
ATOM 2596 O O . SER A 1 344 ? 3.388 20.114 -19.406 1.00 93.62 344 SER A O 1
ATOM 2598 N N . ASN A 1 345 ? 3.153 18.758 -21.182 1.00 93.00 345 ASN A N 1
ATOM 2599 C CA . ASN A 1 345 ? 1.729 19.023 -21.381 1.00 93.00 345 ASN A CA 1
ATOM 2600 C C . ASN A 1 345 ? 0.863 18.405 -20.270 1.00 93.00 345 ASN A C 1
ATOM 2602 O O . ASN A 1 345 ? -0.239 18.901 -20.026 1.00 93.00 345 ASN A O 1
ATOM 2606 N N . TYR A 1 346 ? 1.368 17.381 -19.568 1.00 91.56 346 TYR A N 1
ATOM 2607 C CA . TYR A 1 346 ? 0.639 16.691 -18.506 1.00 91.56 346 TYR A CA 1
ATOM 2608 C C . TYR A 1 346 ? 0.235 17.651 -17.384 1.00 91.56 346 TYR A C 1
ATOM 2610 O O . TYR A 1 346 ? -0.944 17.768 -17.070 1.00 91.56 346 TYR A O 1
ATOM 2618 N N . VAL A 1 347 ? 1.167 18.441 -16.840 1.00 87.44 347 VAL A N 1
ATOM 2619 C CA . VAL A 1 347 ? 0.866 19.450 -15.797 1.00 87.44 347 VAL A CA 1
ATOM 2620 C C . VAL A 1 347 ? -0.038 20.602 -16.260 1.00 87.44 347 VAL A C 1
ATOM 2622 O O . VAL A 1 347 ? -0.494 21.386 -15.431 1.00 87.44 347 VAL A O 1
ATOM 2625 N N . TYR A 1 348 ? -0.331 20.710 -17.560 1.00 89.25 348 TYR A N 1
ATOM 2626 C CA . TYR A 1 348 ? -1.301 21.665 -18.108 1.00 89.25 348 TYR A CA 1
ATOM 2627 C C . TYR A 1 348 ? -2.678 21.041 -18.378 1.00 89.25 348 TYR A C 1
ATOM 2629 O O . TYR A 1 348 ? -3.507 21.658 -19.047 1.00 89.25 348 TYR A O 1
ATOM 2637 N N . GLY A 1 349 ? -2.938 19.837 -17.863 1.00 88.81 349 GLY A N 1
ATOM 2638 C CA . GLY A 1 349 ? -4.242 19.184 -17.963 1.00 88.81 349 GLY A CA 1
ATOM 2639 C C . GLY A 1 349 ? -4.465 18.404 -19.257 1.00 88.81 349 GLY A C 1
ATOM 2640 O O . GLY A 1 349 ? -5.609 18.139 -19.612 1.00 88.81 349 GLY A O 1
ATOM 2641 N N . THR A 1 350 ? -3.398 18.093 -19.999 1.00 92.50 350 THR A N 1
ATOM 2642 C CA . THR A 1 350 ? -3.484 17.325 -21.250 1.00 92.50 350 THR A CA 1
ATOM 2643 C C . THR A 1 350 ? -3.099 15.874 -21.000 1.00 92.50 350 THR A C 1
ATOM 2645 O O . THR A 1 350 ? -2.042 15.619 -20.427 1.00 92.50 350 THR A O 1
ATOM 2648 N N . ASP A 1 351 ? -3.908 14.933 -21.484 1.00 94.38 351 ASP A N 1
ATOM 2649 C CA . ASP A 1 351 ? -3.531 13.519 -21.507 1.00 94.38 351 ASP A CA 1
ATOM 2650 C C . ASP A 1 351 ? -2.304 13.328 -22.409 1.00 94.38 351 ASP A C 1
ATOM 2652 O O . ASP A 1 351 ? -2.284 13.760 -23.566 1.00 94.38 351 ASP A O 1
ATOM 2656 N N . VAL A 1 352 ? -1.261 12.694 -21.876 1.00 96.31 352 VAL A N 1
ATOM 2657 C CA . VAL A 1 352 ? -0.017 12.428 -22.603 1.00 96.31 352 VAL A CA 1
ATOM 2658 C C . VAL A 1 352 ? 0.103 10.932 -22.831 1.00 96.31 352 VAL A C 1
ATOM 2660 O O . VAL A 1 352 ? 0.127 10.157 -21.881 1.00 96.31 352 VAL A O 1
ATOM 2663 N N . SER A 1 353 ? 0.229 10.531 -24.093 1.00 96.62 353 SER A N 1
ATOM 2664 C CA . SER A 1 353 ? 0.476 9.146 -24.482 1.00 96.62 353 SER A CA 1
ATOM 2665 C C . SER A 1 353 ? 1.490 9.073 -25.616 1.00 96.62 353 SER A C 1
ATOM 2667 O O . SER A 1 353 ? 1.506 9.945 -26.484 1.00 96.62 353 SER A O 1
ATOM 2669 N N . THR A 1 354 ? 2.288 8.011 -25.644 1.00 95.94 354 THR A N 1
ATOM 2670 C CA . THR A 1 354 ? 3.177 7.667 -26.764 1.00 95.94 354 THR A CA 1
ATOM 2671 C C . THR A 1 354 ? 2.956 6.218 -27.163 1.00 95.94 354 THR A C 1
ATOM 2673 O O . THR A 1 354 ? 2.505 5.418 -26.344 1.00 95.94 354 THR A O 1
ATOM 2676 N N . GLU A 1 355 ? 3.309 5.865 -28.399 1.00 93.44 355 GLU A N 1
ATOM 2677 C CA . GLU A 1 355 ? 3.161 4.487 -28.882 1.00 93.44 355 GLU A CA 1
ATOM 2678 C C . GLU A 1 355 ? 3.972 3.509 -28.012 1.00 93.44 355 GLU A C 1
ATOM 2680 O O . GLU A 1 355 ? 3.455 2.490 -27.569 1.00 93.44 355 GLU A O 1
ATOM 2685 N N . TYR A 1 356 ? 5.221 3.857 -27.683 1.00 95.00 356 TYR A N 1
ATOM 2686 C CA . TYR A 1 356 ? 6.128 2.951 -26.974 1.00 95.00 356 TYR A CA 1
ATOM 2687 C C . TYR A 1 356 ? 5.984 2.961 -25.444 1.00 95.00 356 TYR A C 1
ATOM 2689 O O . TYR A 1 356 ? 6.027 1.896 -24.827 1.00 95.00 356 TYR A O 1
ATOM 2697 N N . TYR A 1 357 ? 5.827 4.126 -24.803 1.00 95.56 357 TYR A N 1
ATOM 2698 C CA . TYR A 1 357 ? 5.787 4.201 -23.332 1.00 95.56 357 TYR A CA 1
ATOM 2699 C C . TYR A 1 357 ? 4.377 4.076 -22.741 1.00 95.56 357 TYR A C 1
ATOM 2701 O O . TYR A 1 357 ? 4.260 3.846 -21.540 1.00 95.56 357 TYR A O 1
ATOM 2709 N N . GLY A 1 358 ? 3.324 4.171 -23.559 1.00 96.50 358 GLY A N 1
ATOM 2710 C CA . GLY A 1 358 ? 1.938 4.145 -23.091 1.00 96.50 358 GLY A CA 1
ATOM 2711 C C . GLY A 1 358 ? 1.447 5.525 -22.660 1.00 96.50 358 GLY A C 1
ATOM 2712 O O . GLY A 1 358 ? 1.840 6.533 -23.250 1.00 96.50 358 GLY A O 1
ATOM 2713 N N . THR A 1 359 ? 0.584 5.571 -21.648 1.00 97.44 359 THR A N 1
ATOM 2714 C CA . THR A 1 359 ? -0.063 6.785 -21.127 1.00 97.44 359 THR A CA 1
ATOM 2715 C C . THR A 1 359 ? 0.606 7.242 -19.839 1.00 97.44 359 THR A C 1
ATOM 2717 O O . THR A 1 359 ? 0.961 6.430 -19.000 1.00 97.44 359 THR A O 1
ATOM 2720 N N . MET A 1 360 ? 0.782 8.543 -19.662 1.00 97.06 360 MET A N 1
ATOM 2721 C CA . MET A 1 360 ? 1.369 9.129 -18.463 1.00 97.06 360 MET A CA 1
ATOM 2722 C C . MET A 1 360 ? 0.313 9.297 -17.359 1.00 97.06 360 MET A C 1
ATOM 2724 O O . MET A 1 360 ? -0.767 9.817 -17.636 1.00 97.06 360 MET A O 1
ATOM 2728 N N . ILE A 1 361 ? 0.628 8.897 -16.122 1.00 97.06 361 ILE A N 1
ATOM 2729 C CA . ILE A 1 361 ? -0.309 8.920 -14.970 1.00 97.06 361 ILE A CA 1
ATOM 2730 C C . ILE A 1 361 ? 0.132 9.835 -13.822 1.00 97.06 361 ILE A C 1
ATOM 2732 O O . ILE A 1 361 ? -0.660 10.164 -12.940 1.00 97.06 361 ILE A O 1
ATOM 2736 N N . SER A 1 362 ? 1.392 10.261 -13.825 1.00 96.62 362 SER A N 1
ATOM 2737 C CA . SER A 1 362 ? 1.944 11.215 -12.863 1.00 96.62 362 SER A CA 1
ATOM 2738 C C . SER A 1 362 ? 3.227 11.835 -13.417 1.00 96.62 362 SER A C 1
ATOM 2740 O O . SER A 1 362 ? 3.860 11.285 -14.323 1.00 96.62 362 SER A O 1
ATOM 2742 N N . GLN A 1 363 ? 3.623 12.997 -12.891 1.00 95.38 363 GLN A N 1
ATOM 2743 C CA . GLN A 1 363 ? 4.801 13.727 -13.366 1.00 95.38 363 GLN A CA 1
ATOM 2744 C C . GLN A 1 363 ? 5.710 14.176 -12.222 1.00 95.38 363 GLN A C 1
ATOM 2746 O O . GLN A 1 363 ? 5.256 14.795 -11.262 1.00 95.38 363 GLN A O 1
ATOM 2751 N N . GLY A 1 364 ? 7.023 14.012 -12.401 1.00 93.44 364 GLY A N 1
ATOM 2752 C CA . GLY A 1 364 ? 8.033 14.684 -11.587 1.00 93.44 364 GLY A CA 1
ATOM 2753 C C . GLY A 1 364 ? 8.963 13.741 -10.831 1.00 93.44 364 GLY A C 1
ATOM 2754 O O . GLY A 1 364 ? 9.234 12.630 -11.277 1.00 93.44 364 GLY A O 1
ATOM 2755 N N . ALA A 1 365 ? 9.518 14.213 -9.714 1.00 95.19 365 ALA A N 1
ATOM 2756 C CA . ALA A 1 365 ? 10.548 13.504 -8.954 1.00 95.19 365 ALA A CA 1
ATOM 2757 C C . ALA A 1 365 ? 9.954 12.383 -8.080 1.00 95.19 365 ALA A C 1
ATOM 2759 O O . ALA A 1 365 ? 9.941 12.505 -6.860 1.00 95.19 365 ALA A O 1
ATOM 2760 N N . MET A 1 366 ? 9.411 11.328 -8.679 1.00 96.62 366 MET A N 1
ATOM 2761 C CA . MET A 1 366 ? 8.744 10.234 -7.961 1.00 96.62 366 MET A CA 1
ATOM 2762 C C . MET A 1 366 ? 8.958 8.879 -8.638 1.00 96.62 366 MET A C 1
ATOM 2764 O O . MET A 1 366 ? 9.353 8.835 -9.801 1.00 96.62 366 MET A O 1
ATOM 2768 N N . GLU A 1 367 ? 8.676 7.795 -7.927 1.00 97.88 367 GLU A N 1
ATOM 2769 C CA . GLU A 1 367 ? 8.808 6.413 -8.407 1.00 97.88 367 GLU A CA 1
ATOM 2770 C C . GLU A 1 367 ? 7.749 5.483 -7.795 1.00 97.88 367 GLU A C 1
ATOM 2772 O O . GLU A 1 367 ? 6.921 5.954 -7.012 1.00 97.88 367 GLU A O 1
ATOM 2777 N N . ALA A 1 368 ? 7.792 4.191 -8.143 1.00 96.19 368 ALA A N 1
ATOM 2778 C CA . ALA A 1 368 ? 6.901 3.146 -7.623 1.00 96.19 368 ALA A CA 1
ATOM 2779 C C . ALA A 1 368 ? 5.395 3.466 -7.766 1.00 96.19 368 ALA A C 1
ATOM 2781 O O . ALA A 1 368 ? 4.723 3.685 -6.758 1.00 96.19 368 ALA A O 1
ATOM 2782 N N . PRO A 1 369 ? 4.856 3.553 -9.000 1.00 97.38 369 PRO A N 1
ATOM 2783 C CA . PRO A 1 369 ? 3.461 3.912 -9.252 1.00 97.38 369 PRO A CA 1
ATOM 2784 C C . PRO A 1 369 ? 2.511 2.731 -9.001 1.00 97.38 369 PRO A C 1
ATOM 2786 O O . PRO A 1 369 ? 2.004 2.106 -9.934 1.00 97.38 369 PRO A O 1
ATOM 2789 N N . VAL A 1 370 ? 2.249 2.440 -7.735 1.00 98.00 370 VAL A N 1
ATOM 2790 C CA . VAL A 1 370 ? 1.332 1.381 -7.310 1.00 98.00 370 VAL A CA 1
ATOM 2791 C C . VAL A 1 370 ? -0.114 1.806 -7.497 1.00 98.00 370 VAL A C 1
ATOM 2793 O O . VAL A 1 370 ? -0.446 2.968 -7.275 1.00 98.00 370 VAL A O 1
ATOM 2796 N N . ILE A 1 371 ? -0.991 0.886 -7.905 1.00 98.12 371 ILE A N 1
ATOM 2797 C CA . ILE A 1 371 ? -2.417 1.163 -8.103 1.00 98.12 371 ILE A CA 1
ATOM 2798 C C . ILE A 1 371 ? -3.249 0.084 -7.408 1.00 98.12 371 ILE A C 1
ATOM 2800 O O . ILE A 1 371 ? -3.159 -1.080 -7.775 1.00 98.12 371 ILE A O 1
ATOM 2804 N N . ALA A 1 372 ? -4.114 0.488 -6.477 1.00 96.81 372 ALA A N 1
ATOM 2805 C CA . ALA A 1 372 ? -5.158 -0.363 -5.903 1.00 96.81 372 ALA A CA 1
ATOM 2806 C C . ALA A 1 372 ? -6.516 -0.057 -6.539 1.00 96.81 372 ALA A C 1
ATOM 2808 O O . ALA A 1 372 ? -6.805 1.098 -6.855 1.00 96.81 372 ALA A O 1
ATOM 2809 N N . ARG A 1 373 ? -7.374 -1.065 -6.695 1.00 95.94 373 ARG A N 1
ATOM 2810 C CA . ARG A 1 373 ? -8.761 -0.900 -7.150 1.00 95.94 373 ARG A CA 1
ATOM 2811 C C . ARG A 1 373 ? -9.704 -1.191 -5.992 1.00 95.94 373 ARG A C 1
ATOM 2813 O O . ARG A 1 373 ? -9.605 -2.248 -5.388 1.00 95.94 373 ARG A O 1
ATOM 2820 N N . HIS A 1 374 ? -10.652 -0.289 -5.767 1.00 95.50 374 HIS A N 1
ATOM 2821 C CA . HIS A 1 374 ? -11.779 -0.500 -4.863 1.00 95.50 374 HIS A CA 1
ATOM 2822 C C . HIS A 1 374 ? -13.080 -0.325 -5.626 1.00 95.50 374 HIS A C 1
ATOM 2824 O O . HIS A 1 374 ? -13.291 0.701 -6.279 1.00 95.50 374 HIS A O 1
ATOM 2830 N N . ASP A 1 375 ? -13.943 -1.329 -5.549 1.00 92.69 375 ASP A N 1
ATOM 2831 C CA . ASP A 1 375 ? -15.256 -1.322 -6.186 1.00 92.69 375 ASP A CA 1
ATOM 2832 C C . ASP A 1 375 ? -16.344 -0.865 -5.217 1.00 92.69 375 ASP A C 1
ATOM 2834 O O . ASP A 1 375 ? -16.201 -0.957 -4.001 1.00 92.69 375 ASP A O 1
ATOM 2838 N N . ASN A 1 376 ? -17.470 -0.406 -5.769 1.00 89.69 376 ASN A N 1
ATOM 2839 C CA . ASN A 1 376 ? -18.669 -0.048 -5.005 1.00 89.69 376 ASN A CA 1
ATOM 2840 C C . ASN A 1 376 ? -18.440 0.987 -3.885 1.00 89.69 376 ASN A C 1
ATOM 2842 O O . ASN A 1 376 ? -19.198 1.042 -2.916 1.00 89.69 376 ASN A O 1
ATOM 2846 N N . VAL A 1 377 ? -17.435 1.849 -4.035 1.00 92.50 377 VAL A N 1
ATOM 2847 C CA . VAL A 1 377 ? -17.083 2.881 -3.061 1.00 92.50 377 VAL A CA 1
ATOM 2848 C C . VAL A 1 377 ? -18.269 3.816 -2.847 1.00 92.50 377 VAL A C 1
ATOM 2850 O O . VAL A 1 377 ? -18.895 4.302 -3.796 1.00 92.50 377 VAL A O 1
ATOM 2853 N N . THR A 1 378 ? -18.564 4.072 -1.575 1.00 91.56 378 THR A N 1
ATOM 2854 C CA . THR A 1 378 ? -19.564 5.048 -1.146 1.00 91.56 378 THR A CA 1
ATOM 2855 C C . THR A 1 378 ? -18.858 6.275 -0.595 1.00 91.56 378 THR A C 1
ATOM 2857 O O . THR A 1 378 ? -18.016 6.177 0.292 1.00 91.56 378 THR A O 1
ATOM 2860 N N . VAL A 1 379 ? -19.213 7.434 -1.139 1.00 94.44 379 VAL A N 1
ATOM 2861 C CA . VAL A 1 379 ? -18.756 8.748 -0.698 1.00 94.44 379 VAL A CA 1
ATOM 2862 C C . VAL A 1 379 ? -19.911 9.408 0.043 1.00 94.44 379 VAL A C 1
ATOM 2864 O O . VAL A 1 379 ? -20.998 9.606 -0.500 1.00 94.44 379 VAL A O 1
ATOM 2867 N N . SER A 1 380 ? -19.678 9.772 1.292 1.00 94.12 380 SER A N 1
ATOM 2868 C CA . SER A 1 380 ? -20.636 10.382 2.202 1.00 94.12 380 SER A CA 1
ATOM 2869 C C . SER A 1 380 ? -19.940 11.380 3.118 1.00 94.12 380 SER A C 1
ATOM 2871 O O . SER A 1 380 ? -18.762 11.239 3.438 1.00 94.12 380 SER A O 1
ATOM 2873 N N . ASP A 1 381 ? -20.678 12.395 3.544 1.00 94.94 381 ASP A N 1
ATOM 2874 C CA . ASP A 1 381 ? -20.254 13.292 4.611 1.00 94.94 381 ASP A CA 1
ATOM 2875 C C . ASP A 1 381 ? -21.201 13.168 5.814 1.00 94.94 381 ASP A C 1
ATOM 2877 O O . ASP A 1 381 ? -22.084 12.307 5.858 1.00 94.94 381 ASP A O 1
ATOM 2881 N N . GLU A 1 382 ? -21.044 14.046 6.804 1.00 94.50 382 GLU A N 1
ATOM 2882 C CA . GLU A 1 382 ? -21.900 14.056 7.990 1.00 94.50 382 GLU A CA 1
ATOM 2883 C C . GLU A 1 382 ? -23.392 14.325 7.695 1.00 94.50 382 GLU A C 1
ATOM 2885 O O . GLU A 1 382 ? -24.233 14.172 8.581 1.00 94.50 382 GLU A O 1
ATOM 2890 N N . ASN A 1 383 ? -23.735 14.746 6.474 1.00 95.44 383 ASN A N 1
ATOM 2891 C CA . ASN A 1 383 ? -25.097 15.037 6.035 1.00 95.44 383 ASN A CA 1
ATOM 2892 C C . ASN A 1 383 ? -25.715 13.890 5.217 1.00 95.44 383 ASN A C 1
ATOM 2894 O O . ASN A 1 383 ? -26.906 13.957 4.894 1.00 95.44 383 ASN A O 1
ATOM 2898 N N . GLY A 1 384 ? -24.944 12.844 4.901 1.00 92.50 384 GLY A N 1
ATOM 2899 C CA . GLY A 1 384 ? -25.407 11.637 4.223 1.00 92.50 384 GLY A CA 1
ATOM 2900 C C . GLY A 1 384 ? -24.605 11.282 2.971 1.00 92.50 384 GLY A C 1
ATOM 2901 O O . GLY A 1 384 ? -23.523 11.807 2.713 1.00 92.50 384 GLY A O 1
ATOM 2902 N N . VAL A 1 385 ? -25.149 10.349 2.189 1.00 94.38 385 VAL A N 1
ATOM 2903 C CA . VAL A 1 385 ? -24.525 9.847 0.957 1.00 94.38 385 VAL A CA 1
ATOM 2904 C C . VAL A 1 385 ? -24.498 10.937 -0.117 1.00 94.38 385 VAL A C 1
ATOM 2906 O O . VAL A 1 385 ? -25.521 11.546 -0.436 1.00 94.38 385 VAL A O 1
ATOM 2909 N N . ILE A 1 386 ? -23.314 11.155 -0.685 1.00 94.75 386 ILE A N 1
ATOM 2910 C CA . ILE A 1 386 ? -23.048 12.060 -1.809 1.00 94.75 386 ILE A CA 1
ATOM 2911 C C . ILE A 1 386 ? -23.029 11.261 -3.114 1.00 94.75 386 ILE A C 1
ATOM 2913 O O . ILE A 1 386 ? -23.584 11.699 -4.122 1.00 94.75 386 ILE A O 1
ATOM 2917 N N . GLU A 1 387 ? -22.384 10.095 -3.089 1.00 93.06 387 GLU A N 1
ATOM 2918 C CA . GLU A 1 387 ? -22.171 9.227 -4.242 1.00 93.06 387 GLU A CA 1
ATOM 2919 C C . GLU A 1 387 ? -22.032 7.768 -3.787 1.00 93.06 387 GLU A C 1
ATOM 2921 O O . GLU A 1 387 ? -21.498 7.507 -2.714 1.00 93.06 387 GLU A O 1
ATOM 2926 N N . GLU A 1 388 ? -22.498 6.813 -4.586 1.00 92.62 388 GLU A N 1
ATOM 2927 C CA . GLU A 1 388 ? -22.435 5.384 -4.265 1.00 92.62 388 GLU A CA 1
ATOM 2928 C C . GLU A 1 388 ? -22.189 4.545 -5.522 1.00 92.62 388 GLU A C 1
ATOM 2930 O O . GLU A 1 388 ? -22.542 4.952 -6.634 1.00 92.62 388 GLU A O 1
ATOM 2935 N N . GLY A 1 389 ? -21.601 3.360 -5.341 1.00 88.00 389 GLY A N 1
ATOM 2936 C CA . GLY A 1 389 ? -21.472 2.360 -6.401 1.00 88.00 389 GLY A CA 1
ATOM 2937 C C . GLY A 1 389 ? -20.393 2.660 -7.443 1.00 88.00 389 GLY A C 1
ATOM 2938 O O . GLY A 1 389 ? -20.474 2.141 -8.556 1.00 88.00 389 GLY A O 1
ATOM 2939 N N . LYS A 1 390 ? -19.399 3.500 -7.125 1.00 89.94 390 LYS A N 1
ATOM 2940 C CA . LYS A 1 390 ? -18.280 3.767 -8.038 1.00 89.94 390 LYS A CA 1
ATOM 2941 C C . LYS A 1 390 ? -17.097 2.850 -7.789 1.00 89.94 390 LYS A C 1
ATOM 2943 O O . LYS A 1 390 ? -16.752 2.555 -6.651 1.00 89.94 390 LYS A O 1
ATOM 2948 N N . THR A 1 391 ? -16.432 2.475 -8.872 1.00 95.00 391 THR A N 1
ATOM 2949 C CA . THR A 1 391 ? -15.093 1.896 -8.821 1.00 95.00 391 THR A CA 1
ATOM 2950 C C . THR A 1 391 ? -14.063 3.011 -8.913 1.00 95.00 391 THR A C 1
ATOM 2952 O O . THR A 1 391 ? -14.097 3.825 -9.840 1.00 95.00 391 THR A O 1
ATOM 2955 N N . TYR A 1 392 ? -13.121 3.016 -7.977 1.00 97.12 392 TYR A N 1
ATOM 2956 C CA . TYR A 1 392 ? -11.974 3.908 -7.985 1.00 97.12 392 TYR A CA 1
ATOM 2957 C C . TYR A 1 392 ? -10.672 3.115 -8.043 1.00 97.12 392 TYR A C 1
ATOM 2959 O O . TYR A 1 392 ? -10.508 2.079 -7.405 1.00 97.12 392 TYR A O 1
ATOM 2967 N N . TYR A 1 393 ? -9.721 3.660 -8.790 1.00 98.25 393 TYR A N 1
ATOM 2968 C CA . TYR A 1 393 ? -8.326 3.259 -8.803 1.00 98.25 393 TYR A CA 1
ATOM 2969 C C . TYR A 1 393 ? -7.550 4.290 -7.993 1.00 98.25 393 TYR A C 1
ATOM 2971 O O . TYR A 1 393 ? -7.647 5.486 -8.269 1.00 98.25 393 TYR A O 1
ATOM 2979 N N . TYR A 1 394 ? -6.767 3.848 -7.021 1.00 98.25 394 TYR A N 1
ATOM 2980 C CA . TYR A 1 394 ? -5.966 4.683 -6.137 1.00 98.25 394 TYR A CA 1
ATOM 2981 C C . TYR A 1 394 ? -4.508 4.472 -6.477 1.00 98.25 394 TYR A C 1
ATOM 2983 O O . TYR A 1 394 ? -3.977 3.391 -6.250 1.00 98.25 394 TYR A O 1
ATOM 2991 N N . SER A 1 395 ? -3.865 5.498 -7.022 1.00 97.56 395 SER A N 1
ATOM 2992 C CA . SER A 1 395 ? -2.424 5.456 -7.215 1.00 97.56 395 SER A CA 1
ATOM 2993 C C . SER A 1 395 ? -1.712 5.852 -5.929 1.00 97.56 395 SER A C 1
ATOM 2995 O O . SER A 1 395 ? -2.151 6.794 -5.255 1.00 97.56 395 SER A O 1
ATOM 2997 N N . MET A 1 396 ? -0.581 5.218 -5.661 1.00 98.06 396 MET A N 1
ATOM 2998 C CA . MET A 1 396 ? 0.391 5.610 -4.659 1.00 98.06 396 MET A CA 1
ATOM 2999 C C . MET A 1 396 ? 1.784 5.573 -5.285 1.00 98.06 396 MET A C 1
ATOM 3001 O O . MET A 1 396 ? 2.089 4.699 -6.080 1.00 98.06 396 MET A O 1
ATOM 3005 N N . HIS A 1 397 ? 2.586 6.578 -4.981 1.00 98.12 397 HIS A N 1
ATOM 3006 C CA . HIS A 1 397 ? 3.893 6.872 -5.546 1.00 98.12 397 HIS A CA 1
ATOM 3007 C C . HIS A 1 397 ? 4.786 7.320 -4.409 1.00 98.12 397 HIS A C 1
ATOM 3009 O O . HIS A 1 397 ? 4.328 7.915 -3.429 1.00 98.12 397 HIS A O 1
ATOM 3015 N N . SER A 1 398 ? 6.082 7.142 -4.582 1.00 97.69 398 SER A N 1
ATOM 3016 C CA . SER A 1 398 ? 7.048 7.628 -3.612 1.00 97.69 398 SER A CA 1
ATOM 3017 C C . SER A 1 398 ? 7.713 8.892 -4.111 1.00 97.69 398 SER A C 1
ATOM 3019 O O . SER A 1 398 ? 8.425 8.894 -5.113 1.00 97.69 398 SER A O 1
ATOM 3021 N N . TYR A 1 399 ? 7.434 10.006 -3.441 1.00 97.31 399 TYR A N 1
ATOM 3022 C CA . TYR A 1 399 ? 7.976 11.306 -3.812 1.00 97.31 399 TYR A CA 1
ATOM 3023 C C . TYR A 1 399 ? 9.405 11.465 -3.291 1.00 97.31 399 TYR A C 1
ATOM 3025 O O . TYR A 1 399 ? 9.693 11.211 -2.124 1.00 97.31 399 TYR A O 1
ATOM 3033 N N . ASN A 1 400 ? 10.263 12.042 -4.133 1.00 95.38 400 ASN A N 1
ATOM 3034 C CA . ASN A 1 400 ? 11.676 12.341 -3.896 1.00 95.38 400 ASN A CA 1
ATOM 3035 C C . ASN A 1 400 ? 12.554 11.090 -3.764 1.00 95.38 400 ASN A C 1
ATOM 3037 O O . ASN A 1 400 ? 12.106 9.965 -3.917 1.00 95.38 400 ASN A O 1
ATOM 3041 N N . GLY A 1 401 ? 13.852 11.301 -3.533 1.00 91.88 401 GLY A N 1
ATOM 3042 C CA . GLY A 1 401 ? 14.803 10.208 -3.344 1.00 91.88 401 GLY A CA 1
ATOM 3043 C C . GLY A 1 401 ? 14.620 9.510 -2.001 1.00 91.88 401 GLY A C 1
ATOM 3044 O O . GLY A 1 401 ? 14.396 10.173 -0.980 1.00 91.88 401 GLY A O 1
ATOM 3045 N N . LEU A 1 402 ? 14.821 8.191 -2.021 1.00 90.38 402 LEU A N 1
ATOM 3046 C CA . LEU A 1 402 ? 14.739 7.289 -0.873 1.00 90.38 402 LEU A CA 1
ATOM 3047 C C . LEU A 1 402 ? 15.512 7.764 0.367 1.00 90.38 402 LEU A C 1
ATOM 3049 O O . LEU A 1 402 ? 15.125 7.426 1.481 1.00 90.38 402 LEU A O 1
ATOM 3053 N N . ASP A 1 403 ? 16.602 8.528 0.223 1.00 85.94 403 ASP A N 1
ATOM 3054 C CA . ASP A 1 403 ? 17.461 9.018 1.315 1.00 85.94 403 ASP A CA 1
ATOM 3055 C C . ASP A 1 403 ? 17.376 10.534 1.564 1.00 85.94 403 ASP A C 1
ATOM 3057 O O . ASP A 1 403 ? 18.057 11.036 2.466 1.00 85.94 403 ASP A O 1
ATOM 3061 N N . VAL A 1 404 ? 16.544 11.248 0.796 1.00 84.56 404 VAL A N 1
ATOM 3062 C CA . VAL A 1 404 ? 16.419 12.712 0.839 1.00 84.56 404 VAL A CA 1
ATOM 3063 C C . VAL A 1 404 ? 15.141 13.148 1.548 1.00 84.56 404 VAL A C 1
ATOM 3065 O O . VAL A 1 404 ? 15.236 13.937 2.482 1.00 84.56 404 VAL A O 1
ATOM 3068 N N . ALA A 1 405 ? 13.973 12.690 1.072 1.00 89.81 405 ALA A N 1
ATOM 3069 C CA . ALA A 1 405 ? 12.651 13.098 1.572 1.00 89.81 405 ALA A CA 1
ATOM 3070 C C . ALA A 1 405 ? 11.517 12.170 1.093 1.00 89.81 405 ALA A C 1
ATOM 3072 O O . ALA A 1 405 ? 10.489 12.651 0.612 1.00 89.81 405 ALA A O 1
ATOM 3073 N N . TYR A 1 406 ? 11.740 10.860 1.189 1.00 94.62 406 TYR A N 1
ATOM 3074 C CA . TYR A 1 406 ? 10.813 9.819 0.757 1.00 94.62 406 TYR A CA 1
ATOM 3075 C C . TYR A 1 406 ? 9.490 9.848 1.520 1.00 94.62 406 TYR A C 1
ATOM 3077 O O . TYR A 1 406 ? 9.485 9.956 2.750 1.00 94.62 406 TYR A O 1
ATOM 3085 N N . GLN A 1 407 ? 8.390 9.852 0.769 1.00 95.00 407 GLN A N 1
ATOM 3086 C CA . GLN A 1 407 ? 7.022 9.999 1.267 1.00 95.00 407 GLN A CA 1
ATOM 3087 C C . GLN A 1 407 ? 6.053 9.292 0.322 1.00 95.00 407 GLN A C 1
ATOM 3089 O O . GLN A 1 407 ? 6.225 9.383 -0.894 1.00 95.00 407 GLN A O 1
ATOM 3094 N N . MET A 1 408 ? 4.988 8.709 0.864 1.00 97.94 408 MET A N 1
ATOM 3095 C CA . MET A 1 408 ? 3.934 8.041 0.097 1.00 97.94 408 MET A CA 1
ATOM 3096 C C . MET A 1 408 ? 2.852 9.049 -0.290 1.00 97.94 408 MET A C 1
ATOM 3098 O O . MET A 1 408 ? 2.161 9.601 0.572 1.00 97.94 408 MET A O 1
ATOM 3102 N N . TRP A 1 409 ? 2.716 9.300 -1.588 1.00 98.06 409 TRP A N 1
ATOM 3103 C CA . TRP A 1 409 ? 1.803 10.275 -2.182 1.00 98.06 409 TRP A CA 1
ATOM 3104 C C . TRP A 1 409 ? 0.951 9.648 -3.276 1.00 98.06 409 TRP A C 1
ATOM 3106 O O . TRP A 1 409 ? 1.334 8.649 -3.856 1.00 98.06 409 TRP A O 1
ATOM 3116 N N . GLY A 1 410 ? -0.172 10.249 -3.642 1.00 97.56 410 GLY A N 1
ATOM 3117 C CA . GLY A 1 410 ? -0.928 9.786 -4.795 1.00 97.56 410 GLY A CA 1
ATOM 3118 C C . GLY A 1 410 ? -2.282 10.450 -4.942 1.00 97.56 410 GLY A C 1
ATOM 3119 O O . GLY A 1 410 ? -2.422 11.653 -4.731 1.00 97.56 410 GLY A O 1
ATOM 3120 N N . GLY A 1 411 ? -3.279 9.679 -5.349 1.00 97.25 411 GLY A N 1
ATOM 3121 C CA . GLY A 1 411 ? -4.605 10.189 -5.684 1.00 97.25 411 GLY A CA 1
ATOM 3122 C C . GLY A 1 411 ? -5.497 9.084 -6.225 1.00 97.25 411 GLY A C 1
ATOM 3123 O O . GLY A 1 411 ? -5.087 7.925 -6.239 1.00 97.25 411 GLY A O 1
ATOM 3124 N N . ARG A 1 412 ? -6.695 9.435 -6.692 1.00 97.12 412 ARG A N 1
ATOM 3125 C CA . ARG A 1 412 ? -7.642 8.478 -7.278 1.00 97.12 412 ARG A CA 1
ATOM 3126 C C . ARG A 1 412 ? -8.122 8.877 -8.670 1.00 97.12 412 ARG A C 1
ATOM 3128 O O . ARG A 1 412 ? -8.096 10.056 -9.024 1.00 97.12 412 ARG A O 1
ATOM 3135 N N . SER A 1 413 ? -8.575 7.891 -9.433 1.00 97.00 413 SER A N 1
ATOM 3136 C CA . SER A 1 413 ? -9.194 8.032 -10.751 1.00 97.00 413 SER A CA 1
ATOM 3137 C C . SER A 1 413 ? -10.285 6.975 -10.945 1.00 97.00 413 SER A C 1
ATOM 3139 O O . SER A 1 413 ? -10.279 5.951 -10.274 1.00 97.00 413 SER A O 1
ATOM 3141 N N . GLU A 1 414 ? -11.220 7.187 -11.869 1.00 95.56 414 GLU A N 1
ATOM 3142 C CA . GLU A 1 414 ? -12.252 6.189 -12.230 1.00 95.56 414 GLU A CA 1
ATOM 3143 C C . GLU A 1 414 ? -11.756 5.202 -13.309 1.00 95.56 414 GLU A C 1
ATOM 3145 O O . GLU A 1 414 ? -12.487 4.325 -13.759 1.00 95.56 414 GLU A O 1
ATOM 3150 N N . SER A 1 415 ? -10.505 5.348 -13.754 1.00 95.88 415 SER A N 1
ATOM 3151 C CA . SER A 1 415 ? -9.869 4.503 -14.765 1.00 95.88 415 SER A CA 1
ATOM 3152 C C . SER A 1 415 ? -8.401 4.273 -14.409 1.00 95.88 415 SER A C 1
ATOM 3154 O O . SER A 1 415 ? -7.747 5.228 -13.982 1.00 95.88 415 SER A O 1
ATOM 3156 N N . PRO A 1 416 ? -7.837 3.075 -14.656 1.00 95.94 416 PRO A N 1
ATOM 3157 C CA . PRO A 1 416 ? -6.407 2.840 -14.458 1.00 95.94 416 PRO A CA 1
ATOM 3158 C C . PRO A 1 416 ? -5.545 3.688 -15.411 1.00 95.94 416 PRO A C 1
ATOM 3160 O O . PRO A 1 416 ? -4.410 4.026 -15.101 1.00 95.94 416 PRO A O 1
ATOM 3163 N N . LEU A 1 417 ? -6.093 4.072 -16.572 1.00 95.31 417 LEU A N 1
ATOM 3164 C CA . LEU A 1 417 ? -5.440 4.957 -17.548 1.00 95.31 417 LEU A CA 1
ATOM 3165 C C . LEU A 1 417 ? -5.709 6.446 -17.285 1.00 95.31 417 LEU A C 1
ATOM 3167 O O . LEU A 1 417 ? -5.317 7.292 -18.089 1.00 95.31 417 LEU A O 1
ATOM 3171 N N . GLY A 1 418 ? -6.471 6.761 -16.240 1.00 92.25 418 GLY A N 1
ATOM 3172 C CA . GLY A 1 418 ? -6.897 8.119 -15.958 1.00 92.25 418 GLY A CA 1
ATOM 3173 C C . GLY A 1 418 ? -5.788 8.971 -15.352 1.00 92.25 418 GLY A C 1
ATOM 3174 O O . GLY A 1 418 ? -4.744 8.490 -14.913 1.00 92.25 418 GLY A O 1
ATOM 3175 N N . ARG A 1 419 ? -6.053 10.274 -15.289 1.00 93.25 419 ARG A N 1
ATOM 3176 C CA . ARG A 1 419 ? -5.271 11.185 -14.454 1.00 93.25 419 ARG A CA 1
ATOM 3177 C C . ARG A 1 419 ? -5.737 11.018 -13.014 1.00 93.25 419 ARG A C 1
ATOM 3179 O O . ARG A 1 419 ? -6.939 10.896 -12.751 1.00 93.25 419 ARG A O 1
ATOM 3186 N N . TYR A 1 420 ? -4.776 10.941 -12.106 1.00 96.94 420 TYR A N 1
ATOM 3187 C CA . TYR A 1 420 ? -5.033 10.722 -10.692 1.00 96.94 420 TYR A CA 1
ATOM 3188 C C . TYR A 1 420 ? -5.051 12.053 -9.963 1.00 96.94 420 TYR A C 1
ATOM 3190 O O . TYR A 1 420 ? -4.160 12.889 -10.139 1.00 96.94 420 TYR A O 1
ATOM 3198 N N . HIS A 1 421 ? -6.064 12.221 -9.119 1.00 96.38 421 HIS A N 1
ATOM 3199 C CA . HIS A 1 421 ? -6.296 13.469 -8.418 1.00 96.38 421 HIS A CA 1
ATOM 3200 C C . HIS A 1 421 ? -6.308 13.294 -6.902 1.00 96.38 421 HIS A C 1
ATOM 3202 O O . HIS A 1 421 ? -6.785 12.288 -6.374 1.00 96.38 421 HIS A O 1
ATOM 3208 N N . SER A 1 422 ? -5.815 14.315 -6.203 1.00 95.94 422 SER A N 1
ATOM 3209 C CA . SER A 1 422 ? -6.030 14.502 -4.772 1.00 95.94 422 SER A CA 1
ATOM 3210 C C . SER A 1 422 ? -7.524 14.651 -4.473 1.00 95.94 422 SER A C 1
ATOM 3212 O O . SER A 1 422 ? -8.321 14.929 -5.376 1.00 95.94 422 SER A O 1
ATOM 3214 N N . VAL A 1 423 ? -7.914 14.563 -3.201 1.00 92.62 423 VAL A N 1
ATOM 3215 C CA . VAL A 1 423 ? -9.333 14.650 -2.792 1.00 92.62 423 VAL A CA 1
ATOM 3216 C C . VAL A 1 423 ? -10.013 15.953 -3.252 1.00 92.62 423 VAL A C 1
ATOM 3218 O O . VAL A 1 423 ? -11.226 15.999 -3.451 1.00 92.62 423 VAL A O 1
ATOM 3221 N N . LYS A 1 424 ? -9.237 17.030 -3.463 1.00 92.88 424 LYS A N 1
ATOM 3222 C CA . LYS A 1 424 ? -9.720 18.337 -3.948 1.00 92.88 424 LYS A CA 1
ATOM 3223 C C . LYS A 1 4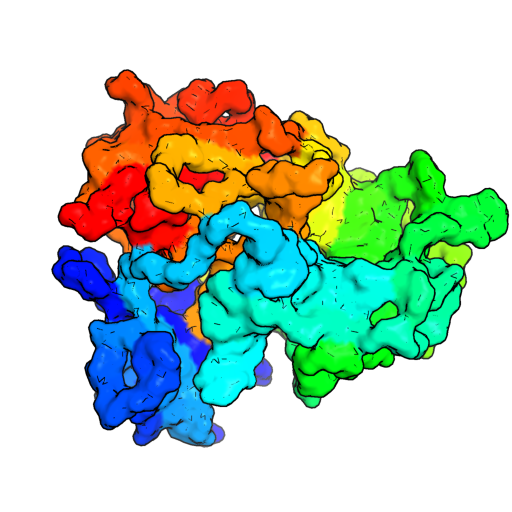24 ? -9.346 18.662 -5.399 1.00 92.88 424 LYS A C 1
ATOM 3225 O O . LYS A 1 424 ? -9.636 19.771 -5.847 1.00 92.88 424 LYS A O 1
ATOM 3230 N N . GLY A 1 425 ? -8.785 17.708 -6.145 1.00 93.00 425 GLY A N 1
ATOM 3231 C CA . GLY A 1 425 ? -8.543 17.841 -7.585 1.00 93.00 425 GLY A CA 1
ATOM 3232 C C . GLY A 1 425 ? -7.114 18.216 -7.989 1.00 93.00 425 GLY A C 1
ATOM 3233 O O . GLY A 1 425 ? -6.891 18.552 -9.149 1.00 93.00 425 GLY A O 1
ATOM 3234 N N . GLY A 1 426 ? -6.142 18.184 -7.070 1.00 94.38 426 GLY A N 1
ATOM 3235 C CA . GLY A 1 426 ? -4.732 18.383 -7.423 1.00 94.38 426 GLY A CA 1
ATOM 3236 C C . GLY A 1 426 ? -4.160 17.198 -8.186 1.00 94.38 426 GLY A C 1
ATOM 3237 O O . GLY A 1 426 ? -4.521 16.067 -7.900 1.00 94.38 426 GLY A O 1
ATOM 3238 N N . GLU A 1 427 ? -3.262 17.432 -9.134 1.00 94.94 427 GLU A N 1
ATOM 3239 C CA . GLU A 1 427 ? -2.623 16.349 -9.896 1.00 94.94 427 GLU A CA 1
ATOM 3240 C C . GLU A 1 427 ? -1.621 15.573 -9.043 1.00 94.94 427 GLU A C 1
ATOM 3242 O O . GLU A 1 427 ? -0.971 16.153 -8.177 1.00 94.94 427 GLU A O 1
ATOM 3247 N N . VAL A 1 428 ? -1.386 14.295 -9.333 1.00 96.81 428 VAL A N 1
ATOM 3248 C CA . VAL A 1 428 ? -0.195 13.615 -8.797 1.00 96.81 428 VAL A CA 1
ATOM 3249 C C . VAL A 1 428 ? 1.058 14.190 -9.471 1.00 96.81 428 VAL A C 1
ATOM 3251 O O . VAL A 1 428 ? 1.417 13.838 -10.599 1.00 96.81 428 VAL A O 1
ATOM 3254 N N . TYR A 1 429 ? 1.694 15.143 -8.786 1.00 96.69 429 TYR A N 1
ATOM 3255 C CA . TYR A 1 429 ? 2.858 15.884 -9.261 1.00 96.69 429 TYR A CA 1
ATOM 3256 C C . TYR A 1 429 ? 3.846 16.210 -8.130 1.00 96.69 429 TYR A C 1
ATOM 3258 O O . TYR A 1 429 ? 3.461 16.769 -7.097 1.00 96.69 429 TYR A O 1
ATOM 3266 N N . ASN A 1 430 ? 5.137 15.949 -8.366 1.00 96.69 430 ASN A N 1
ATOM 3267 C CA . ASN A 1 430 ? 6.224 16.283 -7.439 1.00 96.69 430 ASN A CA 1
ATOM 3268 C C . ASN A 1 430 ? 7.332 17.091 -8.121 1.00 96.69 430 ASN A C 1
ATOM 3270 O O . ASN A 1 430 ? 7.998 16.604 -9.032 1.00 96.69 430 ASN A O 1
ATOM 3274 N N . GLU A 1 431 ? 7.605 18.301 -7.638 1.00 95.00 431 GLU A N 1
ATOM 3275 C CA . GLU A 1 431 ? 8.737 19.092 -8.126 1.00 95.00 431 GLU A CA 1
ATOM 3276 C C . GLU A 1 431 ? 10.041 18.658 -7.442 1.00 95.00 431 GLU A C 1
ATOM 3278 O O . GLU A 1 431 ? 11.031 18.351 -8.105 1.00 95.00 431 GLU A O 1
ATOM 3283 N N . ARG A 1 432 ? 10.053 18.698 -6.105 1.00 94.31 432 ARG A N 1
ATOM 3284 C CA . ARG A 1 432 ? 11.219 18.480 -5.231 1.00 94.31 432 ARG A CA 1
ATOM 3285 C C . ARG A 1 432 ? 10.766 18.508 -3.759 1.00 94.31 432 ARG A C 1
ATOM 3287 O O . ARG A 1 432 ? 9.636 18.925 -3.482 1.00 94.31 432 ARG A O 1
ATOM 3294 N N . PRO A 1 433 ? 11.646 18.203 -2.787 1.00 93.69 433 PRO A N 1
ATOM 3295 C CA . PRO A 1 433 ? 11.278 18.232 -1.373 1.00 93.69 433 PRO A CA 1
ATOM 3296 C C . PRO A 1 433 ? 10.716 19.591 -0.925 1.00 93.69 433 PRO A C 1
ATOM 3298 O O . PRO A 1 433 ? 11.294 20.642 -1.229 1.00 93.69 433 PRO A O 1
ATOM 3301 N N . ALA A 1 434 ? 9.603 19.551 -0.181 1.00 91.06 434 ALA A N 1
ATOM 3302 C CA . ALA A 1 434 ? 8.896 20.706 0.389 1.00 91.06 434 ALA A CA 1
ATOM 3303 C C . ALA A 1 434 ? 8.433 21.777 -0.619 1.00 91.06 434 ALA A C 1
ATOM 3305 O O . ALA A 1 434 ? 8.145 22.915 -0.229 1.00 91.06 434 ALA A O 1
ATOM 3306 N N . ALA A 1 435 ? 8.412 21.484 -1.922 1.00 94.12 435 ALA A N 1
ATOM 3307 C CA . ALA A 1 435 ? 8.024 22.488 -2.899 1.00 94.12 435 ALA A CA 1
ATOM 3308 C C . ALA A 1 435 ? 6.533 22.829 -2.757 1.00 94.12 435 ALA A C 1
ATOM 3310 O O . ALA A 1 435 ? 5.697 21.927 -2.713 1.00 94.12 435 ALA A O 1
ATOM 3311 N N . PRO A 1 436 ? 6.156 24.123 -2.754 1.00 92.44 436 PRO A N 1
ATOM 3312 C CA . PRO A 1 436 ? 4.748 24.523 -2.716 1.00 92.44 436 PRO A CA 1
ATOM 3313 C C . PRO A 1 436 ? 3.928 23.985 -3.894 1.00 92.44 436 PRO A C 1
ATOM 3315 O O . PRO A 1 436 ? 2.707 23.877 -3.778 1.00 92.44 436 PRO A O 1
ATOM 3318 N N . ALA A 1 437 ? 4.604 23.672 -5.004 1.00 93.88 437 ALA A N 1
ATOM 3319 C CA . ALA A 1 437 ? 4.023 23.132 -6.222 1.00 93.88 437 ALA A CA 1
ATOM 3320 C C . ALA A 1 437 ? 3.699 21.632 -6.146 1.00 93.88 437 ALA A C 1
ATOM 3322 O O . ALA A 1 437 ? 3.039 21.155 -7.059 1.00 93.88 437 ALA A O 1
ATOM 3323 N N . ASN A 1 438 ? 4.131 20.907 -5.106 1.00 95.50 438 ASN A N 1
ATOM 3324 C CA . ASN A 1 438 ? 3.789 19.493 -4.931 1.00 95.50 438 ASN A CA 1
ATOM 3325 C C . ASN A 1 438 ? 2.282 19.332 -4.715 1.00 95.50 438 ASN A C 1
ATOM 3327 O O . ASN A 1 438 ? 1.667 20.096 -3.959 1.00 95.50 438 ASN A O 1
ATOM 3331 N N . GLN A 1 439 ? 1.706 18.336 -5.374 1.00 96.25 439 GLN A N 1
ATOM 3332 C CA . GLN A 1 439 ? 0.273 18.073 -5.417 1.00 96.25 439 GLN A CA 1
ATOM 3333 C C . GLN A 1 439 ? -0.010 16.578 -5.217 1.00 96.25 439 GLN A C 1
ATOM 3335 O O . GLN A 1 439 ? 0.897 15.752 -5.338 1.00 96.25 439 GLN A O 1
ATOM 3340 N N . GLY A 1 440 ? -1.258 16.247 -4.886 1.00 96.94 440 GLY A N 1
ATOM 3341 C CA . GLY A 1 440 ? -1.693 14.889 -4.544 1.00 96.94 440 GLY A CA 1
ATOM 3342 C C . GLY A 1 440 ? -2.053 14.721 -3.064 1.00 96.94 440 GLY A C 1
ATOM 3343 O O . GLY A 1 440 ? -1.929 15.648 -2.260 1.00 96.94 440 GLY A O 1
ATOM 3344 N N . ASN A 1 441 ? -2.516 13.528 -2.715 1.00 97.62 441 ASN A N 1
ATOM 3345 C CA . ASN A 1 441 ? -2.745 13.083 -1.346 1.00 97.62 441 ASN A CA 1
ATOM 3346 C C . ASN A 1 441 ? -1.446 12.510 -0.784 1.00 97.62 441 ASN A C 1
ATOM 3348 O O . ASN A 1 441 ? -0.924 11.553 -1.335 1.00 97.62 441 ASN A O 1
ATOM 3352 N N . MET A 1 442 ? -0.933 13.061 0.305 1.00 97.00 442 MET A N 1
ATOM 3353 C CA . MET A 1 442 ? 0.167 12.504 1.074 1.00 97.00 442 MET A CA 1
ATOM 3354 C C . MET A 1 442 ? -0.403 11.543 2.118 1.00 97.00 442 MET A C 1
ATOM 3356 O O . MET A 1 442 ? -0.940 11.978 3.140 1.00 97.00 442 MET A O 1
ATOM 3360 N N . TYR A 1 443 ? -0.273 10.248 1.856 1.00 97.75 443 TYR A N 1
ATOM 3361 C CA . TYR A 1 443 ? -0.776 9.182 2.719 1.00 97.75 443 TYR A CA 1
ATOM 3362 C C . TYR A 1 443 ? 0.144 8.918 3.910 1.00 97.75 443 TYR A C 1
ATOM 3364 O O . TYR A 1 443 ? -0.343 8.619 4.995 1.00 97.75 443 TYR A O 1
ATOM 3372 N N . MET A 1 444 ? 1.463 9.064 3.734 1.00 96.62 444 MET A N 1
ATOM 3373 C CA . MET A 1 444 ? 2.420 8.871 4.823 1.00 96.62 444 MET A CA 1
ATOM 3374 C C . MET A 1 444 ? 3.729 9.646 4.617 1.00 96.62 444 MET A C 1
ATOM 3376 O O . MET A 1 444 ? 4.212 9.828 3.500 1.00 96.62 444 MET A O 1
ATOM 3380 N N . GLY A 1 445 ? 4.317 10.102 5.723 1.00 94.19 445 GLY A N 1
ATOM 3381 C CA . GLY A 1 445 ? 5.643 10.720 5.795 1.00 94.19 445 GLY A CA 1
ATOM 3382 C C . GLY A 1 445 ? 6.324 10.364 7.111 1.00 94.19 445 GLY A C 1
ATOM 3383 O O . GLY A 1 445 ? 5.807 9.543 7.860 1.00 94.19 445 GLY A O 1
ATOM 3384 N N . SER A 1 446 ? 7.474 10.973 7.406 1.00 93.75 446 SER A N 1
ATOM 3385 C CA . SER A 1 446 ? 8.206 10.641 8.633 1.00 93.75 446 SER A CA 1
ATOM 3386 C C . SER A 1 446 ? 7.469 11.111 9.891 1.00 93.75 446 SER A C 1
ATOM 3388 O O . SER A 1 446 ? 7.141 12.298 10.000 1.00 93.75 446 SER A O 1
ATOM 3390 N N . PHE A 1 447 ? 7.288 10.227 10.872 1.00 93.38 447 PHE A N 1
ATOM 3391 C CA . PHE A 1 447 ? 6.701 10.558 12.170 1.00 93.38 447 PHE A CA 1
ATOM 3392 C C . PHE A 1 447 ? 7.229 9.675 13.310 1.00 93.38 447 PHE A C 1
ATOM 3394 O O . PHE A 1 447 ? 7.774 8.594 13.089 1.00 93.38 447 PHE A O 1
ATOM 3401 N N . THR A 1 448 ? 7.054 10.153 14.541 1.00 93.12 448 THR A N 1
ATOM 3402 C CA . THR A 1 448 ? 7.370 9.428 15.773 1.00 93.12 448 THR A CA 1
ATOM 3403 C C . THR A 1 448 ? 6.316 9.689 16.846 1.00 93.12 448 THR A C 1
ATOM 3405 O O . THR A 1 448 ? 5.871 10.824 17.055 1.00 93.12 448 THR A O 1
ATOM 3408 N N . TRP A 1 449 ? 5.915 8.623 17.534 1.00 94.56 449 TRP A N 1
ATOM 3409 C CA . TRP A 1 449 ? 5.099 8.721 18.735 1.00 94.56 449 TRP A CA 1
ATOM 3410 C C . TRP A 1 449 ? 5.969 9.133 19.926 1.00 94.56 449 TRP A C 1
ATOM 3412 O O . TRP A 1 449 ? 6.913 8.435 20.287 1.00 94.56 449 TRP A O 1
ATOM 3422 N N . GLU A 1 450 ? 5.624 10.249 20.556 1.00 93.06 450 GLU A N 1
ATOM 3423 C CA . GLU A 1 450 ? 6.230 10.704 21.809 1.00 93.06 450 GLU A CA 1
ATOM 3424 C C . GLU A 1 450 ? 5.703 9.911 23.004 1.00 93.06 450 GLU A C 1
ATOM 3426 O O . GLU A 1 450 ? 4.635 9.295 22.938 1.00 93.06 450 GLU A O 1
ATOM 3431 N N . ASP A 1 451 ? 6.455 9.934 24.107 1.00 92.94 451 ASP A N 1
ATOM 3432 C CA . ASP A 1 451 ? 6.087 9.279 25.370 1.00 92.94 451 ASP A CA 1
ATOM 3433 C C . ASP A 1 451 ? 5.709 7.795 25.181 1.00 92.94 451 ASP A C 1
ATOM 3435 O O . ASP A 1 451 ? 4.659 7.330 25.641 1.00 92.94 451 ASP A O 1
ATOM 3439 N N . LYS A 1 452 ? 6.533 7.050 24.429 1.00 93.88 452 LYS A N 1
ATOM 3440 C CA . LYS A 1 452 ? 6.372 5.596 24.266 1.00 93.88 452 LYS A CA 1
ATOM 3441 C C . LYS A 1 452 ? 6.517 4.895 25.622 1.00 93.88 452 LYS A C 1
ATOM 3443 O O . LYS A 1 452 ? 7.291 5.340 26.478 1.00 93.88 452 LYS A O 1
ATOM 3448 N N . ALA A 1 453 ? 5.797 3.793 25.819 1.00 92.88 453 ALA A N 1
ATOM 3449 C CA . ALA A 1 453 ? 5.965 2.936 26.984 1.00 92.88 453 ALA A CA 1
ATOM 3450 C C . ALA A 1 453 ? 7.439 2.519 27.126 1.00 92.88 453 ALA A C 1
ATOM 3452 O O . ALA A 1 453 ? 8.150 2.330 26.143 1.00 92.88 453 ALA A O 1
ATOM 3453 N N . ALA A 1 454 ? 7.923 2.365 28.362 1.00 90.75 454 ALA A N 1
ATOM 3454 C CA . ALA A 1 454 ? 9.318 1.976 28.597 1.00 90.75 454 ALA A CA 1
ATOM 3455 C C . ALA A 1 454 ? 9.642 0.567 28.055 1.00 90.75 454 ALA A C 1
ATOM 3457 O O . ALA A 1 454 ? 10.805 0.243 27.795 1.00 90.75 454 ALA A O 1
ATOM 3458 N N . THR A 1 455 ? 8.616 -0.272 27.932 1.00 88.00 455 THR A N 1
ATOM 3459 C CA . THR A 1 455 ? 8.664 -1.612 27.349 1.00 88.00 455 THR A CA 1
ATOM 3460 C C . THR A 1 455 ? 8.660 -1.573 25.825 1.00 88.00 455 THR A C 1
ATOM 3462 O O . THR A 1 455 ? 9.420 -2.349 25.250 1.00 88.00 455 THR A O 1
ATOM 3465 N N . SER A 1 456 ? 7.993 -0.590 25.214 1.00 88.94 456 SER A N 1
ATOM 3466 C CA . SER A 1 456 ? 7.883 -0.445 23.764 1.00 88.94 456 SER A CA 1
ATOM 3467 C C . SER A 1 456 ? 9.233 -0.497 23.060 1.00 88.94 456 SER A C 1
ATOM 3469 O O . SER A 1 456 ? 10.251 0.070 23.493 1.00 88.94 456 SER A O 1
ATOM 3471 N N . LYS A 1 457 ? 9.231 -1.226 21.951 1.00 84.81 457 LYS A N 1
ATOM 3472 C CA . LYS A 1 457 ? 10.362 -1.375 21.033 1.00 84.81 457 LYS A CA 1
ATOM 3473 C C . LYS A 1 457 ? 10.052 -0.788 19.661 1.00 84.81 457 LYS A C 1
ATOM 3475 O O . LYS A 1 457 ? 10.840 -0.962 18.735 1.00 84.81 457 LYS A O 1
ATOM 3480 N N . GLU A 1 458 ? 8.934 -0.074 19.543 1.00 86.62 458 GLU A N 1
ATOM 3481 C CA . GLU A 1 458 ? 8.450 0.430 18.268 1.00 86.62 458 GLU A CA 1
ATOM 3482 C C . GLU A 1 458 ? 9.407 1.454 17.659 1.00 86.62 458 GLU A C 1
ATOM 3484 O O . GLU A 1 458 ? 9.871 2.402 18.314 1.00 86.62 458 GLU A O 1
ATOM 3489 N N . THR A 1 459 ? 9.688 1.268 16.374 1.00 85.69 459 THR A N 1
ATOM 3490 C CA . THR A 1 459 ? 10.608 2.127 15.634 1.00 85.69 459 THR A CA 1
ATOM 3491 C C . THR A 1 459 ? 9.909 3.381 15.129 1.00 85.69 459 THR A C 1
ATOM 3493 O O . THR A 1 459 ? 8.690 3.443 15.018 1.00 85.69 459 THR A O 1
ATOM 3496 N N . ASP A 1 460 ? 10.685 4.423 14.849 1.00 88.88 460 ASP A N 1
ATOM 3497 C CA . ASP A 1 460 ? 10.140 5.598 14.176 1.00 88.88 460 ASP A CA 1
ATOM 3498 C C . ASP A 1 460 ? 9.926 5.295 12.692 1.00 88.88 460 ASP A C 1
ATOM 3500 O O . ASP A 1 460 ? 10.743 4.617 12.062 1.00 88.88 460 ASP A O 1
ATOM 3504 N N . ILE A 1 461 ? 8.870 5.859 12.109 1.00 91.38 461 ILE A N 1
ATOM 3505 C CA . ILE A 1 461 ? 8.671 5.813 10.664 1.00 91.38 461 ILE A CA 1
ATOM 3506 C C . ILE A 1 461 ? 9.482 6.952 10.055 1.00 91.38 461 ILE A C 1
ATOM 3508 O O . ILE A 1 461 ? 9.187 8.130 10.263 1.00 91.38 461 ILE A O 1
ATOM 3512 N N . VAL A 1 462 ? 10.529 6.615 9.303 1.00 91.62 462 VAL A N 1
ATOM 3513 C CA . VAL A 1 462 ? 11.442 7.590 8.706 1.00 91.62 462 VAL A CA 1
ATOM 3514 C C . VAL A 1 462 ? 11.589 7.310 7.224 1.00 91.62 462 VAL A C 1
ATOM 3516 O O . VAL A 1 462 ? 12.088 6.262 6.823 1.00 91.62 462 VAL A O 1
ATOM 3519 N N . LEU A 1 463 ? 11.246 8.319 6.423 1.00 93.38 463 LEU A N 1
ATOM 3520 C CA . LEU A 1 463 ? 11.317 8.280 4.966 1.00 93.38 463 LEU A CA 1
ATOM 3521 C C . LEU A 1 463 ? 10.558 7.066 4.387 1.00 93.38 463 LEU A C 1
ATOM 3523 O O . LEU A 1 463 ? 11.179 6.260 3.690 1.00 93.38 463 LEU A O 1
ATOM 3527 N N . PRO A 1 464 ? 9.253 6.908 4.700 1.00 95.62 464 PRO A N 1
ATOM 3528 C CA . PRO A 1 464 ? 8.458 5.810 4.174 1.00 95.62 464 PRO A CA 1
ATOM 3529 C C . PRO A 1 464 ? 8.192 5.980 2.675 1.00 95.62 464 PRO A C 1
ATOM 3531 O O . PRO A 1 464 ? 7.934 7.090 2.201 1.00 95.62 464 PRO A O 1
ATOM 3534 N N . GLY A 1 465 ? 8.220 4.880 1.935 1.00 96.38 465 GLY A N 1
ATOM 3535 C CA . GLY A 1 465 ? 7.867 4.835 0.517 1.00 96.38 465 GLY A CA 1
ATOM 3536 C C . GLY A 1 465 ? 8.140 3.460 -0.072 1.00 96.38 465 GLY A C 1
ATOM 3537 O O . GLY A 1 465 ? 8.215 2.497 0.676 1.00 96.38 465 GLY A O 1
ATOM 3538 N N . HIS A 1 466 ? 8.274 3.384 -1.392 1.00 97.44 466 HIS A N 1
ATOM 3539 C CA . HIS A 1 466 ? 8.210 2.188 -2.225 1.00 97.44 466 HIS A CA 1
ATOM 3540 C C . HIS A 1 466 ? 7.242 1.165 -1.649 1.00 97.44 466 HIS A C 1
ATOM 3542 O O . HIS A 1 466 ? 7.641 0.227 -0.956 1.00 97.44 466 HIS A O 1
ATOM 3548 N N . ASN A 1 467 ? 5.959 1.432 -1.854 1.00 96.62 467 ASN A N 1
ATOM 3549 C CA . ASN A 1 467 ? 4.905 0.627 -1.277 1.00 96.62 467 ASN A CA 1
ATOM 3550 C C . ASN A 1 467 ? 4.371 -0.411 -2.262 1.00 96.62 467 ASN A C 1
ATOM 3552 O O . ASN A 1 467 ? 4.611 -0.301 -3.453 1.00 96.62 467 ASN A O 1
ATOM 3556 N N . ASP A 1 468 ? 3.567 -1.321 -1.739 1.00 97.94 468 ASP A N 1
ATOM 3557 C CA . ASP A 1 468 ? 2.566 -2.108 -2.438 1.00 97.94 468 ASP A CA 1
ATOM 3558 C C . ASP A 1 468 ? 1.223 -1.940 -1.713 1.00 97.94 468 ASP A C 1
ATOM 3560 O O . ASP A 1 468 ? 1.192 -1.613 -0.520 1.00 97.94 468 ASP A O 1
ATOM 3564 N N . LEU A 1 469 ? 0.122 -2.086 -2.446 1.00 97.75 469 LEU A N 1
ATOM 3565 C CA . LEU A 1 469 ? -1.239 -2.035 -1.920 1.00 97.75 469 LEU A CA 1
ATOM 3566 C C . LEU A 1 469 ? -1.942 -3.335 -2.294 1.00 97.75 469 LEU A C 1
ATOM 3568 O O . LEU A 1 469 ? -2.233 -3.575 -3.464 1.00 97.75 469 LEU A O 1
ATOM 3572 N N . PHE A 1 470 ? -2.233 -4.149 -1.288 1.00 95.81 470 PHE A N 1
ATOM 3573 C CA . PHE A 1 470 ? -2.700 -5.515 -1.467 1.00 95.81 470 PHE A CA 1
ATOM 3574 C C . PHE A 1 470 ? -3.990 -5.753 -0.687 1.00 95.81 470 PHE A C 1
ATOM 3576 O O . PHE A 1 470 ? -4.076 -5.379 0.478 1.00 95.81 470 PHE A O 1
ATOM 3583 N N . THR A 1 471 ? -4.969 -6.406 -1.309 1.00 94.56 471 THR A N 1
ATOM 3584 C CA . THR A 1 471 ? -6.210 -6.830 -0.649 1.00 94.56 471 THR A CA 1
ATOM 3585 C C . THR A 1 471 ? -6.229 -8.352 -0.584 1.00 94.56 471 THR A C 1
ATOM 3587 O O . THR A 1 471 ? -6.126 -9.016 -1.618 1.00 94.56 471 THR A O 1
ATOM 3590 N N . THR A 1 472 ? -6.341 -8.913 0.620 1.00 93.38 472 THR A N 1
ATOM 3591 C CA . THR A 1 472 ? -6.417 -10.369 0.805 1.00 93.38 472 THR A CA 1
ATOM 3592 C C . THR A 1 472 ? -7.760 -10.926 0.329 1.00 93.38 472 THR A C 1
ATOM 3594 O O . THR A 1 472 ? -8.760 -10.215 0.214 1.00 93.38 472 THR A O 1
ATOM 3597 N N . SER A 1 473 ? -7.827 -12.244 0.154 1.00 89.25 473 SER A N 1
ATOM 3598 C CA . SER A 1 473 ? -9.063 -12.979 -0.123 1.00 89.25 473 SER A CA 1
ATOM 3599 C C . SER A 1 473 ? -10.122 -12.844 0.981 1.00 89.25 473 SER A C 1
ATOM 3601 O O . SER A 1 473 ? -11.306 -13.053 0.720 1.00 89.25 473 SER A O 1
ATOM 3603 N N . SER A 1 474 ? -9.706 -12.487 2.203 1.00 86.12 474 SER A N 1
ATOM 3604 C CA . SER A 1 474 ? -10.583 -12.207 3.345 1.00 86.12 474 SER A CA 1
ATOM 3605 C C . SER A 1 474 ? -11.027 -10.742 3.444 1.00 86.12 474 SER A C 1
ATOM 3607 O O . SER A 1 474 ? -11.798 -10.419 4.347 1.00 86.12 474 SER A O 1
ATOM 3609 N N . GLY A 1 475 ? -10.579 -9.876 2.526 1.00 88.44 475 GLY A N 1
ATOM 3610 C CA . GLY A 1 475 ? -10.935 -8.456 2.473 1.00 88.44 475 GLY A CA 1
ATOM 3611 C C . GLY A 1 475 ? -10.043 -7.542 3.317 1.00 88.44 475 GLY A C 1
ATOM 3612 O O . GLY A 1 475 ? -10.438 -6.419 3.607 1.00 88.44 475 GLY A O 1
ATOM 3613 N N . LEU A 1 476 ? -8.861 -8.006 3.735 1.00 92.12 476 LEU A N 1
ATOM 3614 C CA . LEU A 1 476 ? -7.901 -7.189 4.473 1.00 92.12 476 LEU A CA 1
ATOM 3615 C C . LEU A 1 476 ? -7.082 -6.334 3.503 1.00 92.12 476 LEU A C 1
ATOM 3617 O O . LEU A 1 476 ? -6.325 -6.864 2.692 1.00 92.12 476 LEU A O 1
ATOM 3621 N N . ASP A 1 477 ? -7.197 -5.020 3.641 1.00 97.31 477 ASP A N 1
ATOM 3622 C CA . ASP A 1 477 ? -6.470 -4.032 2.850 1.00 97.31 477 ASP A CA 1
ATOM 3623 C C . ASP A 1 477 ? -5.139 -3.654 3.507 1.00 97.31 477 ASP A C 1
ATOM 3625 O O . ASP A 1 477 ? -5.097 -3.130 4.619 1.00 97.31 477 ASP A O 1
ATOM 3629 N N . LEU A 1 478 ? -4.026 -3.899 2.818 1.00 98.19 478 LEU A N 1
ATOM 3630 C CA . LEU A 1 478 ? -2.669 -3.760 3.338 1.00 98.19 478 LEU A CA 1
ATOM 3631 C C . LEU A 1 478 ? -1.829 -2.805 2.495 1.00 98.19 478 LEU A C 1
ATOM 3633 O O . LEU A 1 478 ? -1.786 -2.900 1.272 1.00 98.19 478 LEU A O 1
ATOM 3637 N N . ALA A 1 479 ? -1.097 -1.927 3.169 1.00 98.31 479 ALA A N 1
ATOM 3638 C CA . ALA A 1 479 ? 0.004 -1.161 2.620 1.00 98.31 479 ALA A CA 1
ATOM 3639 C C . ALA A 1 479 ? 1.313 -1.736 3.166 1.00 98.31 479 ALA A C 1
ATOM 3641 O O . ALA A 1 479 ? 1.603 -1.613 4.360 1.00 98.31 479 ALA A O 1
ATOM 3642 N N . ALA A 1 480 ? 2.111 -2.352 2.298 1.00 98.06 480 ALA A N 1
ATOM 3643 C CA . ALA A 1 480 ? 3.470 -2.755 2.637 1.00 98.06 480 ALA A CA 1
ATOM 3644 C C . ALA A 1 480 ? 4.453 -1.753 2.053 1.00 98.06 480 ALA A C 1
ATOM 3646 O O . ALA A 1 480 ? 4.291 -1.378 0.905 1.00 98.06 480 ALA A O 1
ATOM 3647 N N . TYR A 1 481 ? 5.446 -1.283 2.799 1.00 97.50 481 TYR A N 1
ATOM 3648 C CA . TYR A 1 481 ? 6.336 -0.222 2.314 1.00 97.50 481 TYR A CA 1
ATOM 3649 C C . TYR A 1 481 ? 7.681 -0.225 3.024 1.00 97.50 481 TYR A C 1
ATOM 3651 O O . TYR A 1 481 ? 7.789 -0.682 4.161 1.00 97.50 481 TYR A O 1
ATOM 3659 N N . ILE A 1 482 ? 8.713 0.326 2.385 1.00 95.12 482 ILE A N 1
ATOM 3660 C CA . ILE A 1 482 ? 10.016 0.511 3.025 1.00 95.12 482 ILE A CA 1
ATOM 3661 C C . ILE A 1 482 ? 10.014 1.721 3.955 1.00 95.12 482 ILE A C 1
ATOM 3663 O O . ILE A 1 482 ? 9.475 2.777 3.644 1.00 95.12 482 ILE A O 1
ATOM 3667 N N . THR A 1 483 ? 10.706 1.591 5.078 1.00 92.56 483 THR A N 1
ATOM 3668 C CA . THR A 1 483 ? 11.073 2.680 5.986 1.00 92.56 483 THR A CA 1
ATOM 3669 C C . THR A 1 483 ? 12.537 2.521 6.393 1.00 92.56 483 THR A C 1
ATOM 3671 O O . THR A 1 483 ? 13.201 1.521 6.087 1.00 92.56 483 THR A O 1
ATOM 3674 N N . ARG A 1 484 ? 13.077 3.523 7.081 1.00 85.38 484 ARG A N 1
ATOM 3675 C CA . ARG A 1 484 ? 14.451 3.522 7.583 1.00 85.38 484 ARG A CA 1
ATOM 3676 C C . ARG A 1 484 ? 14.480 3.641 9.091 1.00 85.38 484 ARG A C 1
ATOM 3678 O O . ARG A 1 484 ? 13.640 4.289 9.695 1.00 85.38 484 ARG A O 1
ATOM 3685 N N . THR A 1 485 ? 15.546 3.119 9.683 1.00 77.50 485 THR A N 1
ATOM 3686 C CA . THR A 1 485 ? 15.894 3.434 11.068 1.00 77.50 485 THR A CA 1
ATOM 3687 C C . THR A 1 485 ? 17.381 3.731 11.221 1.00 77.50 485 THR A C 1
ATOM 3689 O O . THR A 1 485 ? 18.228 3.218 10.480 1.00 77.50 485 THR A O 1
ATOM 3692 N N . ALA A 1 486 ? 17.693 4.576 12.204 1.00 65.38 486 ALA A N 1
ATOM 3693 C CA . ALA A 1 486 ? 19.050 4.862 12.660 1.00 65.38 486 ALA A CA 1
ATOM 3694 C C . ALA A 1 486 ? 19.407 4.114 13.964 1.00 65.38 486 ALA A C 1
ATOM 3696 O O . ALA A 1 486 ? 20.536 4.232 14.445 1.00 65.38 486 ALA A O 1
ATOM 3697 N N . SER A 1 487 ? 18.477 3.335 14.533 1.00 60.97 487 SER A N 1
ATOM 3698 C CA . SER A 1 487 ? 18.541 2.843 15.918 1.00 60.97 487 SER A CA 1
ATOM 3699 C C . SER A 1 487 ? 19.701 1.892 16.251 1.00 60.97 487 SER A C 1
ATOM 3701 O O . SER A 1 487 ? 19.966 1.678 17.430 1.00 60.97 487 SER A O 1
ATOM 3703 N N . TYR A 1 488 ? 20.434 1.341 15.272 1.00 56.66 488 TYR A N 1
ATOM 3704 C CA . TYR A 1 488 ? 21.368 0.231 15.528 1.00 56.66 488 TYR A CA 1
ATOM 3705 C C . TYR A 1 488 ? 22.879 0.533 15.393 1.00 56.66 488 TYR A C 1
ATOM 3707 O O . TYR A 1 488 ? 23.691 -0.384 15.360 1.00 56.66 488 TYR A O 1
ATOM 3715 N N . ASN A 1 489 ? 23.321 1.797 15.386 1.00 51.19 489 ASN A N 1
ATOM 3716 C CA . ASN A 1 489 ? 24.748 2.147 15.580 1.00 51.19 489 ASN A CA 1
ATOM 3717 C C . ASN A 1 489 ? 25.753 1.360 14.683 1.00 51.19 489 ASN A C 1
ATOM 3719 O O . ASN A 1 489 ? 26.883 1.079 15.082 1.00 51.19 489 ASN A O 1
ATOM 3723 N N . THR A 1 490 ? 25.345 0.981 13.465 1.00 51.84 490 THR A N 1
ATOM 3724 C CA . THR A 1 490 ? 26.115 0.164 12.499 1.00 51.84 490 THR A CA 1
ATOM 3725 C C . THR A 1 490 ? 27.030 0.982 11.592 1.00 51.84 490 THR A C 1
ATOM 3727 O O . THR A 1 490 ? 27.669 0.438 10.695 1.00 51.84 490 THR A O 1
ATOM 3730 N N . GLY A 1 491 ? 27.111 2.298 11.798 1.00 51.12 491 GLY A N 1
ATOM 3731 C CA . GLY A 1 491 ? 27.815 3.203 10.889 1.00 51.12 491 GLY A CA 1
ATOM 3732 C C . GLY A 1 491 ? 27.045 3.519 9.596 1.00 51.12 491 GLY A C 1
ATOM 3733 O O . GLY A 1 491 ? 27.626 4.140 8.708 1.00 51.12 491 GLY A O 1
ATOM 3734 N N . GLY A 1 492 ? 25.762 3.134 9.489 1.00 59.16 492 GLY A N 1
ATOM 3735 C CA . GLY A 1 492 ? 24.877 3.436 8.355 1.00 59.16 492 GLY A CA 1
ATOM 3736 C C . GLY A 1 492 ? 23.391 3.167 8.647 1.00 59.16 492 GLY A C 1
ATOM 3737 O O . GLY A 1 492 ? 23.059 2.534 9.645 1.00 59.16 492 GLY A O 1
ATOM 3738 N N . ARG A 1 493 ? 22.500 3.670 7.781 1.00 69.25 493 ARG A N 1
ATOM 3739 C CA . ARG A 1 493 ? 21.038 3.470 7.864 1.00 69.25 493 ARG A CA 1
ATOM 3740 C C . ARG A 1 493 ? 20.659 2.091 7.319 1.00 69.25 493 ARG A C 1
ATOM 3742 O O . ARG A 1 493 ? 21.232 1.666 6.316 1.00 69.25 493 ARG A O 1
ATOM 3749 N N . VAL A 1 494 ? 19.677 1.437 7.936 1.00 78.19 494 VAL A N 1
ATOM 3750 C CA . VAL A 1 494 ? 19.125 0.154 7.470 1.00 78.19 494 VAL A CA 1
ATOM 3751 C C . VAL A 1 494 ? 17.695 0.338 6.974 1.00 78.19 494 VAL A C 1
ATOM 3753 O O . VAL A 1 494 ? 16.942 1.140 7.529 1.00 78.19 494 VAL A O 1
ATOM 3756 N N . PHE A 1 495 ? 17.361 -0.384 5.906 1.00 84.06 495 PHE A N 1
ATOM 3757 C CA . PHE A 1 495 ? 16.006 -0.478 5.379 1.00 84.06 495 PHE A CA 1
ATOM 3758 C C . PHE A 1 495 ? 15.276 -1.633 6.047 1.00 84.06 495 PHE A C 1
ATOM 3760 O O . PHE A 1 495 ? 15.867 -2.686 6.299 1.00 84.06 495 PHE A O 1
ATOM 3767 N N . MET A 1 496 ? 13.990 -1.438 6.279 1.00 89.00 496 MET A N 1
ATOM 3768 C CA . MET A 1 496 ? 13.063 -2.507 6.618 1.00 89.00 496 MET A CA 1
ATOM 3769 C C . MET A 1 496 ? 11.738 -2.233 5.925 1.00 89.00 496 MET A C 1
ATOM 3771 O O . MET A 1 496 ? 11.408 -1.069 5.693 1.00 89.00 496 MET A O 1
ATOM 3775 N N . SER A 1 497 ? 10.987 -3.282 5.616 1.00 94.19 497 SER A N 1
ATOM 3776 C CA . SER A 1 497 ? 9.596 -3.109 5.203 1.00 94.19 497 SER A CA 1
ATOM 3777 C C . SER A 1 497 ? 8.670 -3.155 6.417 1.00 94.19 497 SER A C 1
ATOM 3779 O O . SER A 1 497 ? 8.949 -3.851 7.388 1.00 94.19 497 SER A O 1
ATOM 3781 N N . GLN A 1 498 ? 7.576 -2.410 6.358 1.00 94.31 498 GLN A N 1
ATOM 3782 C CA . GLN A 1 498 ? 6.456 -2.473 7.291 1.00 94.31 498 GLN A CA 1
ATOM 3783 C C . GLN A 1 498 ? 5.220 -2.957 6.544 1.00 94.31 498 GLN A C 1
ATOM 3785 O O . GLN A 1 498 ? 5.133 -2.759 5.335 1.00 94.31 498 GLN A O 1
ATOM 3790 N N . VAL A 1 499 ? 4.269 -3.554 7.260 1.00 97.12 499 VAL A N 1
ATOM 3791 C CA . VAL A 1 499 ? 2.934 -3.893 6.749 1.00 97.12 499 VAL A CA 1
ATOM 3792 C C . VAL A 1 499 ? 1.918 -3.222 7.659 1.00 97.12 499 VAL A C 1
ATOM 3794 O O . VAL A 1 499 ? 1.957 -3.420 8.871 1.00 97.12 499 VAL A O 1
ATOM 3797 N N . HIS A 1 500 ? 1.061 -2.383 7.091 1.00 98.06 500 HIS A N 1
ATOM 3798 C CA . HIS A 1 500 ? 0.045 -1.615 7.804 1.00 98.06 500 HIS A CA 1
ATOM 3799 C C . HIS A 1 500 ? -1.300 -1.847 7.131 1.00 98.06 500 HIS A C 1
ATOM 3801 O O . HIS A 1 500 ? -1.380 -1.813 5.906 1.00 98.06 500 HIS A O 1
ATOM 3807 N N . GLN A 1 501 ? -2.363 -2.043 7.904 1.00 97.94 501 GLN A N 1
ATOM 3808 C CA . GLN A 1 501 ? -3.707 -2.045 7.333 1.00 97.94 501 GLN A CA 1
ATOM 3809 C C . GLN A 1 501 ? -4.070 -0.639 6.836 1.00 97.94 501 GLN A C 1
ATOM 3811 O O . GLN A 1 501 ? -3.605 0.360 7.392 1.00 97.94 501 GLN A O 1
ATOM 3816 N N . TYR A 1 502 ? -4.893 -0.525 5.802 1.00 98.31 502 TYR A N 1
ATOM 3817 C CA . TYR A 1 502 ? -5.497 0.746 5.411 1.00 98.31 502 TYR A CA 1
ATOM 3818 C C . TYR A 1 502 ? -7.000 0.594 5.229 1.00 98.31 502 TYR A C 1
ATOM 3820 O O . TYR A 1 502 ? -7.519 -0.506 5.114 1.00 98.31 502 TYR A O 1
ATOM 3828 N N . TYR A 1 503 ? -7.692 1.727 5.221 1.00 96.94 503 TYR A N 1
ATOM 3829 C CA . TYR A 1 503 ? -9.145 1.783 5.133 1.00 96.94 503 TYR A CA 1
ATOM 3830 C C . TYR A 1 503 ? -9.566 2.842 4.123 1.00 96.94 503 TYR A C 1
ATOM 3832 O O . TYR A 1 503 ? -8.796 3.759 3.821 1.00 96.94 503 TYR A O 1
ATOM 3840 N N . LEU A 1 504 ? -10.818 2.786 3.677 1.00 96.06 504 LEU A N 1
ATOM 3841 C CA . LEU A 1 504 ? -11.470 3.926 3.040 1.00 96.06 504 LEU A CA 1
ATOM 3842 C C . LEU A 1 504 ? -12.268 4.713 4.085 1.00 96.06 504 LEU A C 1
ATOM 3844 O O . LEU A 1 504 ? -13.123 4.164 4.780 1.00 96.06 504 LEU A O 1
ATOM 3848 N N . ASN A 1 505 ? -12.007 6.017 4.198 1.00 96.44 505 ASN A N 1
ATOM 3849 C CA . ASN A 1 505 ? -12.881 6.900 4.973 1.00 96.44 505 ASN A CA 1
ATOM 3850 C C . ASN A 1 505 ? -14.231 7.111 4.269 1.00 96.44 505 ASN A C 1
ATOM 3852 O O . ASN A 1 505 ? -14.435 6.699 3.127 1.00 96.44 505 ASN A O 1
ATOM 3856 N N . SER A 1 506 ? -15.142 7.823 4.929 1.00 96.00 506 SER A N 1
ATOM 3857 C CA . SER A 1 506 ? -16.459 8.153 4.375 1.00 96.00 506 SER A CA 1
ATOM 3858 C C . SER A 1 506 ? -16.395 8.922 3.057 1.00 96.00 506 SER A C 1
ATOM 3860 O O . SER A 1 506 ? -17.322 8.825 2.265 1.00 96.00 506 SER A O 1
ATOM 3862 N N . MET A 1 507 ? -15.307 9.642 2.773 1.00 95.81 507 MET A N 1
ATOM 3863 C CA . MET A 1 507 ? -15.101 10.355 1.509 1.00 95.81 507 MET A CA 1
ATOM 3864 C C . MET A 1 507 ? -14.530 9.459 0.393 1.00 95.81 507 MET A C 1
ATOM 3866 O O . MET A 1 507 ? -14.301 9.937 -0.724 1.00 95.81 507 MET A O 1
ATOM 3870 N N . GLY A 1 508 ? -14.319 8.169 0.671 1.00 94.94 508 GLY A N 1
ATOM 3871 C CA . GLY A 1 508 ? -13.708 7.201 -0.232 1.00 94.94 508 GLY A CA 1
ATOM 3872 C C . GLY A 1 508 ? -12.205 7.416 -0.405 1.00 94.94 508 GLY A C 1
ATOM 3873 O O . GLY A 1 508 ? -11.699 7.214 -1.505 1.00 94.94 508 GLY A O 1
ATOM 3874 N N . ASP A 1 509 ? -11.491 7.900 0.611 1.00 96.19 509 ASP A N 1
ATOM 3875 C CA . ASP A 1 509 ? -10.044 8.138 0.562 1.00 96.19 509 ASP A CA 1
ATOM 3876 C C . ASP A 1 509 ? -9.281 7.115 1.405 1.00 96.19 509 ASP A C 1
ATOM 3878 O O . ASP A 1 509 ? -9.684 6.817 2.532 1.00 96.19 509 ASP A O 1
ATOM 3882 N N . ILE A 1 510 ? -8.139 6.646 0.888 1.00 97.69 510 ILE A N 1
ATOM 3883 C CA . ILE A 1 510 ? -7.226 5.772 1.634 1.00 97.69 510 ILE A CA 1
ATOM 3884 C C . ILE A 1 510 ? -6.727 6.487 2.894 1.00 97.69 510 ILE A C 1
ATOM 3886 O O . ILE A 1 510 ? -6.141 7.573 2.825 1.00 97.69 510 ILE A O 1
ATOM 3890 N N . CYS A 1 511 ? -6.912 5.832 4.036 1.00 98.12 511 CYS A N 1
ATOM 3891 C CA . CYS A 1 511 ? -6.395 6.213 5.342 1.00 98.12 511 CYS A CA 1
ATOM 3892 C C . CYS A 1 511 ? -5.605 5.029 5.918 1.00 98.12 511 CYS A C 1
ATOM 3894 O O . CYS A 1 511 ? -6.186 4.016 6.301 1.00 98.12 511 CYS A O 1
ATOM 3896 N N . ILE A 1 512 ? -4.275 5.141 5.945 1.00 98.56 512 ILE A N 1
ATOM 3897 C CA . ILE A 1 512 ? -3.382 4.072 6.418 1.00 98.56 512 ILE A CA 1
ATOM 3898 C C . ILE A 1 512 ? -3.368 4.067 7.951 1.00 98.56 512 ILE A C 1
ATOM 3900 O O . ILE A 1 512 ? -3.223 5.128 8.565 1.00 98.56 512 ILE A O 1
ATOM 3904 N N . ASN A 1 513 ? -3.513 2.895 8.571 1.00 98.00 513 ASN A N 1
ATOM 3905 C CA . ASN A 1 513 ? -3.290 2.702 10.001 1.00 98.00 513 ASN A CA 1
ATOM 3906 C C . ASN A 1 513 ? -1.840 3.105 10.322 1.00 98.00 513 ASN A C 1
ATOM 3908 O O . ASN A 1 513 ? -0.919 2.549 9.731 1.00 98.00 513 ASN A O 1
ATOM 3912 N N . PRO A 1 514 ? -1.578 4.067 11.221 1.00 97.12 514 PRO A N 1
ATOM 3913 C CA . PRO A 1 514 ? -0.209 4.469 11.550 1.00 97.12 514 PRO A CA 1
ATOM 3914 C C . PRO A 1 514 ? 0.557 3.405 12.348 1.00 97.12 514 PRO A C 1
ATOM 3916 O O . PRO A 1 514 ? 1.764 3.543 12.535 1.00 97.12 514 PRO A O 1
ATOM 3919 N N . ASN A 1 515 ? -0.126 2.371 12.836 1.00 96.62 515 ASN A N 1
ATOM 3920 C CA . ASN A 1 515 ? 0.467 1.271 13.579 1.00 96.62 515 ASN A CA 1
ATOM 3921 C C . ASN A 1 515 ? 0.705 0.096 12.637 1.00 96.62 515 ASN A C 1
ATOM 3923 O O . ASN A 1 515 ? -0.125 -0.183 11.766 1.00 96.62 515 ASN A O 1
ATOM 3927 N N . ARG A 1 516 ? 1.836 -0.587 12.828 1.00 94.94 516 ARG A N 1
ATOM 3928 C CA . ARG A 1 516 ? 2.122 -1.845 12.142 1.00 94.94 516 ARG A CA 1
ATOM 3929 C C . ARG A 1 516 ? 0.954 -2.803 12.370 1.00 94.94 516 ARG A C 1
ATOM 3931 O O . ARG A 1 516 ? 0.389 -2.829 13.461 1.00 94.94 516 ARG A O 1
ATOM 3938 N N . TYR A 1 517 ? 0.597 -3.562 11.341 1.00 96.50 517 TYR A N 1
ATOM 3939 C CA . TYR A 1 517 ? -0.442 -4.576 11.444 1.00 96.50 517 TYR A CA 1
ATOM 3940 C C . TYR A 1 517 ? -0.112 -5.511 12.612 1.00 96.50 517 TYR A C 1
ATOM 3942 O O . TYR A 1 517 ? 1.013 -6.003 12.714 1.00 96.50 517 TYR A O 1
ATOM 3950 N N . GLY A 1 518 ? -1.080 -5.697 13.504 1.00 95.25 518 GLY A N 1
ATOM 3951 C CA . GLY A 1 518 ? -0.971 -6.472 14.739 1.00 95.25 518 GLY A CA 1
ATOM 3952 C C . GLY A 1 518 ? -2.071 -7.524 14.869 1.00 95.25 518 GLY A C 1
ATOM 3953 O O . GLY A 1 518 ? -2.333 -7.990 15.972 1.00 95.25 518 GLY A O 1
ATOM 3954 N N . GLY A 1 519 ? -2.743 -7.873 13.766 1.00 94.31 519 GLY A N 1
ATOM 3955 C CA . GLY A 1 519 ? -3.874 -8.806 13.769 1.00 94.31 519 GLY A CA 1
ATOM 3956 C C . GLY A 1 519 ? -5.244 -8.132 13.881 1.00 94.31 519 GLY A C 1
ATOM 3957 O O . GLY A 1 519 ? -6.249 -8.822 14.056 1.00 94.31 519 GLY A O 1
ATOM 3958 N N . GLU A 1 520 ? -5.313 -6.804 13.776 1.00 95.31 520 GLU A N 1
ATOM 3959 C CA . GLU A 1 520 ? -6.566 -6.063 13.877 1.00 95.31 520 GLU A CA 1
ATOM 3960 C C . GLU A 1 520 ? -7.509 -6.283 12.688 1.00 95.31 520 GLU A C 1
ATOM 3962 O O . GLU A 1 520 ? -7.085 -6.577 11.570 1.00 95.31 520 GLU A O 1
ATOM 3967 N N . ILE A 1 521 ? -8.808 -6.136 12.945 1.00 93.56 521 ILE A N 1
ATOM 3968 C CA . ILE A 1 521 ? -9.889 -6.275 11.964 1.00 93.56 521 ILE A CA 1
ATOM 3969 C C . ILE A 1 521 ? -10.478 -4.902 11.617 1.00 93.56 521 ILE A C 1
ATOM 3971 O O . ILE A 1 521 ? -10.660 -4.061 12.503 1.00 93.56 521 ILE A O 1
ATOM 3975 N N . ASP A 1 522 ? -10.832 -4.696 10.348 1.00 93.44 522 ASP A N 1
ATOM 3976 C CA . ASP A 1 522 ? -11.653 -3.562 9.917 1.00 93.44 522 ASP A CA 1
ATOM 3977 C C . ASP A 1 522 ? -13.092 -3.720 10.434 1.00 93.44 522 ASP A C 1
ATOM 3979 O O . ASP A 1 522 ? -13.950 -4.322 9.787 1.00 93.44 522 ASP A O 1
ATOM 3983 N N . ARG A 1 523 ? -13.337 -3.198 11.640 1.00 93.19 523 ARG A N 1
ATOM 3984 C CA . ARG A 1 523 ? -14.670 -3.083 12.237 1.00 93.19 523 ARG A CA 1
ATOM 3985 C C . ARG A 1 523 ? -14.958 -1.664 12.687 1.00 93.19 523 ARG A C 1
ATOM 3987 O O . ARG A 1 523 ? -14.060 -0.909 13.072 1.00 93.19 523 ARG A O 1
ATOM 3994 N N . SER A 1 524 ? -16.236 -1.334 12.730 1.00 88.69 524 SER A N 1
ATOM 3995 C CA . SER A 1 524 ? -16.702 -0.070 13.277 1.00 88.69 524 SER A CA 1
ATOM 3996 C C . SER A 1 524 ? -16.462 0.020 14.790 1.00 88.69 524 SER A C 1
ATOM 3998 O O . SER A 1 524 ? -16.514 -0.971 15.520 1.00 88.69 524 SER A O 1
ATOM 4000 N N . VAL A 1 525 ? -16.194 1.241 15.258 1.00 95.06 525 VAL A N 1
ATOM 4001 C CA . VAL A 1 525 ? -16.055 1.587 16.679 1.00 95.06 525 VAL A CA 1
ATOM 4002 C C . VAL A 1 525 ? -17.075 2.674 16.983 1.00 95.06 525 VAL A C 1
ATOM 4004 O O . VAL A 1 525 ? -17.094 3.714 16.317 1.00 95.06 525 VAL A O 1
ATOM 4007 N N . SER A 1 526 ? -17.945 2.432 17.962 1.00 95.19 526 SER A N 1
ATOM 4008 C CA . SER A 1 526 ? -18.933 3.433 18.377 1.00 95.19 526 SER A CA 1
ATOM 4009 C C . SER A 1 526 ? -18.285 4.545 19.209 1.00 95.19 526 SER A C 1
ATOM 4011 O O . SER A 1 526 ? -17.224 4.361 19.800 1.00 95.19 526 SER A O 1
ATOM 4013 N N . GLU A 1 527 ? -18.930 5.711 19.289 1.00 96.00 527 GLU A N 1
ATOM 4014 C CA . GLU A 1 527 ? -18.454 6.805 20.147 1.00 96.00 527 GLU A CA 1
ATOM 4015 C C . GLU A 1 527 ? -18.388 6.375 21.624 1.00 96.00 527 GLU A C 1
ATOM 4017 O O . GLU A 1 527 ? -17.399 6.640 22.305 1.00 96.00 527 GLU A O 1
ATOM 4022 N N . GLU A 1 528 ? -19.405 5.651 22.102 1.00 95.88 528 GLU A N 1
ATOM 4023 C CA . GLU A 1 528 ? -19.447 5.129 23.472 1.00 95.88 528 GLU A CA 1
ATOM 4024 C C . GLU A 1 528 ? -18.276 4.176 23.746 1.00 95.88 528 GLU A C 1
ATOM 4026 O O . GLU A 1 528 ? -17.590 4.316 24.758 1.00 95.88 528 GLU A O 1
ATOM 4031 N N . GLU A 1 529 ? -18.001 3.259 22.817 1.00 97.19 529 GLU A N 1
ATOM 4032 C CA . GLU A 1 529 ? -16.870 2.333 22.902 1.00 97.19 529 GLU A CA 1
ATOM 4033 C C . GLU A 1 529 ? -15.524 3.074 22.912 1.00 97.19 529 GLU A C 1
ATOM 4035 O O . GLU A 1 529 ? -14.659 2.784 23.744 1.00 97.19 529 GLU A O 1
ATOM 4040 N N . LEU A 1 530 ? -15.350 4.053 22.016 1.00 97.50 530 LEU A N 1
ATOM 4041 C CA . LEU A 1 530 ? -14.128 4.850 21.921 1.00 97.50 530 LEU A CA 1
ATOM 4042 C C . LEU A 1 530 ? -13.814 5.532 23.256 1.00 97.50 530 LEU A C 1
ATOM 4044 O O . LEU A 1 530 ? -12.688 5.433 23.746 1.00 97.50 530 LEU A O 1
ATOM 4048 N N . PHE A 1 531 ? -14.795 6.204 23.863 1.00 97.50 531 PHE A N 1
ATOM 4049 C CA . PHE A 1 531 ? -14.602 6.884 25.145 1.00 97.50 531 PHE A CA 1
ATOM 4050 C C . PHE A 1 531 ? -14.478 5.924 26.323 1.00 97.50 531 PHE A C 1
ATOM 4052 O O . PHE A 1 531 ? -13.757 6.238 27.270 1.00 97.50 531 PHE A O 1
ATOM 4059 N N . HIS A 1 532 ? -15.114 4.752 26.262 1.00 97.38 532 HIS A N 1
ATOM 4060 C CA . HIS A 1 532 ? -14.977 3.734 27.299 1.00 97.38 532 HIS A CA 1
ATOM 4061 C C . HIS A 1 532 ? -13.516 3.302 27.486 1.00 97.38 532 HIS A C 1
ATOM 4063 O O . HIS A 1 532 ? -13.048 3.186 28.619 1.00 97.38 532 HIS A O 1
ATOM 4069 N N . PHE A 1 533 ? -12.785 3.114 26.382 1.00 98.12 533 PHE A N 1
ATOM 4070 C CA . PHE A 1 533 ? -11.396 2.647 26.404 1.00 98.12 533 PHE A CA 1
ATOM 4071 C C . PHE A 1 533 ? -10.340 3.745 26.218 1.00 98.12 533 PHE A C 1
ATOM 4073 O O . PHE A 1 533 ? -9.175 3.442 25.950 1.00 98.12 533 PHE A O 1
ATOM 4080 N N . THR A 1 534 ? -10.719 5.019 26.349 1.00 98.50 534 THR A N 1
ATOM 4081 C CA . THR A 1 534 ? -9.793 6.149 26.206 1.00 98.50 534 THR A CA 1
ATOM 4082 C C . THR A 1 534 ? -9.677 6.933 27.503 1.00 98.50 534 THR A C 1
ATOM 4084 O O . THR A 1 534 ? -10.647 7.532 27.967 1.00 98.50 534 THR A O 1
ATOM 4087 N N . ASP A 1 535 ? -8.466 7.022 28.052 1.00 98.12 535 ASP A N 1
ATOM 4088 C CA . ASP A 1 535 ? -8.217 7.724 29.310 1.00 98.12 535 ASP A CA 1
ATOM 4089 C C . ASP A 1 535 ? -8.513 9.226 29.188 1.00 98.12 535 ASP A C 1
ATOM 4091 O O . ASP A 1 535 ? -7.723 9.998 28.638 1.00 98.12 535 ASP A O 1
ATOM 4095 N N . GLY A 1 536 ? -9.675 9.641 29.700 1.00 97.00 536 GLY A N 1
ATOM 4096 C CA . GLY A 1 536 ? -10.111 11.036 29.725 1.00 97.00 536 GLY A CA 1
ATOM 4097 C C . GLY A 1 536 ? -10.262 11.666 28.339 1.00 97.00 536 GLY A C 1
ATOM 4098 O O . GLY A 1 536 ? -10.115 12.882 28.219 1.00 97.00 536 GLY A O 1
ATOM 4099 N N . GLY A 1 537 ? -10.493 10.859 27.296 1.00 98.06 537 GLY A N 1
ATOM 4100 C CA . GLY A 1 537 ? -10.555 11.330 25.909 1.00 98.06 537 GLY A CA 1
ATOM 4101 C C . GLY A 1 537 ? -9.204 11.782 25.340 1.00 98.06 537 GLY A C 1
ATOM 4102 O O . GLY A 1 537 ? -9.181 12.549 24.378 1.00 98.06 537 GLY A O 1
ATOM 4103 N N . ARG A 1 538 ? -8.075 11.380 25.944 1.00 98.38 538 ARG A N 1
ATOM 4104 C CA . ARG A 1 538 ? -6.724 11.770 25.514 1.00 98.38 538 ARG A CA 1
ATOM 4105 C C . ARG A 1 538 ? -6.252 10.968 24.304 1.00 98.38 538 ARG A C 1
ATOM 4107 O O . ARG A 1 538 ? -6.406 9.752 24.255 1.00 98.38 538 ARG A O 1
ATOM 4114 N N . PHE A 1 539 ? -5.604 11.655 23.369 1.00 98.56 539 PHE A N 1
ATOM 4115 C CA . PHE A 1 539 ? -5.001 11.075 22.172 1.00 98.56 539 PHE A CA 1
ATOM 4116 C C . PHE A 1 539 ? -3.617 11.667 21.918 1.00 98.56 539 PHE A C 1
ATOM 4118 O O . PHE A 1 539 ? -3.406 12.871 22.086 1.00 98.56 539 PHE A O 1
ATOM 4125 N N . LYS A 1 540 ? -2.701 10.838 21.419 1.00 97.88 540 LYS A N 1
ATOM 4126 C CA . LYS A 1 540 ? -1.502 11.294 20.708 1.00 97.88 540 LYS A CA 1
ATOM 4127 C C . LYS A 1 540 ? -1.906 11.616 19.275 1.00 97.88 540 LYS A C 1
ATOM 4129 O O . LYS A 1 540 ? -2.593 10.809 18.667 1.00 97.88 540 LYS A O 1
ATOM 4134 N N . LEU A 1 541 ? -1.488 12.755 18.727 1.00 97.44 541 LEU A N 1
ATOM 4135 C CA . LEU A 1 541 ? -1.844 13.221 17.384 1.00 97.44 541 LEU A CA 1
ATOM 4136 C C . LEU A 1 541 ? -0.598 13.544 16.556 1.00 97.44 541 LEU A C 1
ATOM 4138 O O . LEU A 1 541 ? 0.279 14.274 17.015 1.00 97.44 541 LEU A O 1
ATOM 4142 N N . ILE A 1 542 ? -0.575 13.072 15.310 1.00 96.31 542 ILE A N 1
ATOM 4143 C CA . ILE A 1 542 ? 0.395 13.400 14.260 1.00 96.31 542 ILE A CA 1
ATOM 4144 C C . ILE A 1 542 ? -0.341 14.089 13.112 1.00 96.31 542 ILE A C 1
ATOM 4146 O O . ILE A 1 542 ? -1.215 13.493 12.494 1.00 96.31 542 ILE A O 1
ATOM 4150 N N . ALA A 1 543 ? 0.042 15.322 12.781 1.00 95.62 543 ALA A N 1
ATOM 4151 C CA . ALA A 1 543 ? -0.449 16.017 11.592 1.00 95.62 543 ALA A CA 1
ATOM 4152 C C . ALA A 1 543 ? 0.671 16.128 10.553 1.00 95.62 543 ALA A C 1
ATOM 4154 O O . ALA A 1 543 ? 1.658 16.843 10.763 1.00 95.62 543 ALA A O 1
ATOM 4155 N N . LEU A 1 544 ? 0.525 15.423 9.430 1.00 94.62 544 LEU A N 1
ATOM 4156 C CA . LEU A 1 544 ? 1.504 15.461 8.351 1.00 94.62 544 LEU A CA 1
ATOM 4157 C C . LEU A 1 544 ? 1.334 16.715 7.490 1.00 94.62 544 LEU A C 1
ATOM 4159 O O . LEU A 1 544 ? 0.275 17.341 7.433 1.00 94.62 544 LEU A O 1
ATOM 4163 N N . SER A 1 545 ? 2.412 17.093 6.812 1.00 92.00 545 SER A N 1
ATOM 4164 C CA . SER A 1 545 ? 2.438 18.240 5.911 1.00 92.00 545 SER A CA 1
ATOM 4165 C C . SER A 1 545 ? 3.423 18.000 4.775 1.00 92.00 545 SER A C 1
ATOM 4167 O O . SER A 1 545 ? 4.368 17.226 4.915 1.00 92.00 545 SER A O 1
ATOM 4169 N N . ASN A 1 546 ? 3.266 18.727 3.670 1.00 91.12 546 ASN A N 1
ATOM 4170 C CA . ASN A 1 546 ? 4.269 18.753 2.607 1.00 91.12 546 ASN A CA 1
ATOM 4171 C C . ASN A 1 546 ? 5.561 19.421 3.095 1.00 91.12 546 ASN A C 1
ATOM 4173 O O . ASN A 1 546 ? 5.738 20.640 3.033 1.00 91.12 546 ASN A O 1
ATOM 4177 N N . SER A 1 547 ? 6.463 18.586 3.588 1.00 86.62 547 SER A N 1
ATOM 4178 C CA . SER A 1 547 ? 7.711 18.981 4.220 1.00 86.62 547 SER A CA 1
ATOM 4179 C C . SER A 1 547 ? 8.885 18.231 3.601 1.00 86.62 547 SER A C 1
ATOM 4181 O O . SER A 1 547 ? 8.734 17.200 2.952 1.00 86.62 547 SER A O 1
ATOM 4183 N N . GLY A 1 548 ? 10.092 18.762 3.779 1.00 83.50 548 GLY A N 1
ATOM 4184 C CA . GLY A 1 548 ? 11.326 18.081 3.395 1.00 83.50 548 GLY A CA 1
ATOM 4185 C C . GLY A 1 548 ? 11.726 17.130 4.510 1.00 83.50 548 GLY A C 1
ATOM 4186 O O . GLY A 1 548 ? 12.681 17.427 5.228 1.00 83.50 548 GLY A O 1
ATOM 4187 N N . TYR A 1 549 ? 10.929 16.080 4.730 1.00 83.69 549 TYR A N 1
ATOM 4188 C CA . TYR A 1 549 ? 11.202 15.107 5.783 1.00 83.69 549 TYR A CA 1
ATOM 4189 C C . TYR A 1 549 ? 12.589 14.497 5.616 1.00 83.69 549 TYR A C 1
ATOM 4191 O O . TYR A 1 549 ? 13.107 14.349 4.519 1.00 83.69 549 TYR A O 1
ATOM 4199 N N . SER A 1 550 ? 13.181 14.162 6.742 1.00 81.31 550 SER A N 1
ATOM 4200 C CA . SER A 1 550 ? 14.493 13.576 6.931 1.00 81.31 550 SER A CA 1
ATOM 4201 C C . SER A 1 550 ? 14.446 12.808 8.249 1.00 81.31 550 SER A C 1
ATOM 4203 O O . SER A 1 550 ? 13.452 12.836 8.975 1.00 81.31 550 SER A O 1
ATOM 4205 N N . GLU A 1 551 ? 15.547 12.161 8.593 1.00 71.81 551 GLU A N 1
ATOM 4206 C CA . GLU A 1 551 ? 15.697 11.485 9.883 1.00 71.81 551 GLU A CA 1
ATOM 4207 C C . GLU A 1 551 ? 15.628 12.431 11.095 1.00 71.81 551 GLU A C 1
ATOM 4209 O O . GLU A 1 551 ? 15.311 11.990 12.189 1.00 71.81 551 GLU A O 1
ATOM 4214 N N . ASN A 1 552 ? 15.912 13.727 10.917 1.00 76.94 552 ASN A N 1
ATOM 4215 C CA . ASN A 1 552 ? 16.042 14.681 12.027 1.00 76.94 552 ASN A CA 1
ATOM 4216 C C . ASN A 1 552 ? 14.815 15.590 12.206 1.00 76.94 552 ASN A C 1
ATOM 4218 O O . ASN A 1 552 ? 14.848 16.509 13.021 1.00 76.94 552 ASN A O 1
ATOM 4222 N N . ASN A 1 553 ? 13.773 15.411 11.396 1.00 83.88 553 ASN A N 1
ATOM 4223 C CA . ASN A 1 553 ? 12.572 16.252 11.419 1.00 83.88 553 ASN A CA 1
ATOM 4224 C C . ASN A 1 553 ? 11.302 15.449 11.108 1.00 83.88 553 ASN A C 1
ATOM 4226 O O . ASN A 1 553 ? 10.399 15.955 10.438 1.00 83.88 553 ASN A O 1
ATOM 4230 N N . ALA A 1 554 ? 11.247 14.198 11.574 1.00 89.44 554 ALA A N 1
ATOM 4231 C CA . ALA A 1 554 ? 9.988 13.471 11.667 1.00 89.44 554 ALA A CA 1
ATOM 4232 C C . ALA A 1 554 ? 8.972 14.288 12.486 1.00 89.44 554 ALA A C 1
ATOM 4234 O O . ALA A 1 554 ? 9.352 15.052 13.373 1.00 89.44 554 ALA A O 1
ATOM 4235 N N . VAL A 1 555 ? 7.681 14.167 12.176 1.00 92.19 555 VAL A N 1
ATOM 4236 C CA . VAL A 1 555 ? 6.640 14.811 12.987 1.00 92.19 555 VAL A CA 1
ATOM 4237 C C . VAL A 1 555 ? 6.558 14.102 14.335 1.00 92.19 555 VAL A C 1
ATOM 4239 O O . VAL A 1 555 ? 6.389 12.889 14.377 1.00 92.19 555 VAL A O 1
ATOM 4242 N N . HIS A 1 556 ? 6.649 14.857 15.423 1.00 92.31 556 HIS A N 1
ATOM 4243 C CA . HIS A 1 556 ? 6.487 14.337 16.778 1.00 92.31 556 HIS A CA 1
ATOM 4244 C C . HIS A 1 556 ? 5.030 14.451 17.212 1.00 92.31 556 HIS A C 1
ATOM 4246 O O . HIS A 1 556 ? 4.385 15.475 16.955 1.00 92.31 556 HIS A O 1
ATOM 4252 N N . SER A 1 557 ? 4.508 13.419 17.875 1.00 94.69 557 SER A N 1
ATOM 4253 C CA . SER A 1 557 ? 3.117 13.448 18.318 1.00 94.69 557 SER A CA 1
ATOM 4254 C C . SER A 1 557 ? 2.894 14.461 19.430 1.00 94.69 557 SER A C 1
ATOM 4256 O O . SER A 1 557 ? 3.717 14.601 20.332 1.00 94.69 557 SER A O 1
ATOM 4258 N N . ILE A 1 558 ? 1.740 15.116 19.406 1.00 94.25 558 ILE A N 1
ATOM 4259 C CA . ILE A 1 558 ? 1.277 16.005 20.473 1.00 94.25 558 ILE A CA 1
ATOM 4260 C C . ILE A 1 558 ? 0.071 15.393 21.180 1.00 94.25 558 ILE A C 1
ATOM 4262 O O . ILE A 1 558 ? -0.721 14.698 20.552 1.00 94.25 558 ILE A O 1
ATOM 4266 N N . GLU A 1 559 ? -0.111 15.680 22.467 1.00 95.81 559 GLU A N 1
ATOM 4267 C CA . GLU A 1 559 ? -1.338 15.289 23.167 1.00 95.81 559 GLU A CA 1
ATOM 4268 C C . GLU A 1 559 ? -2.479 16.275 22.855 1.00 95.81 559 GLU A C 1
ATOM 4270 O O . GLU A 1 559 ? -2.304 17.502 22.907 1.00 95.81 559 GLU A O 1
ATOM 4275 N N . VAL A 1 560 ? -3.657 15.731 22.553 1.00 97.25 560 VAL A N 1
ATOM 4276 C CA . VAL A 1 560 ? -4.9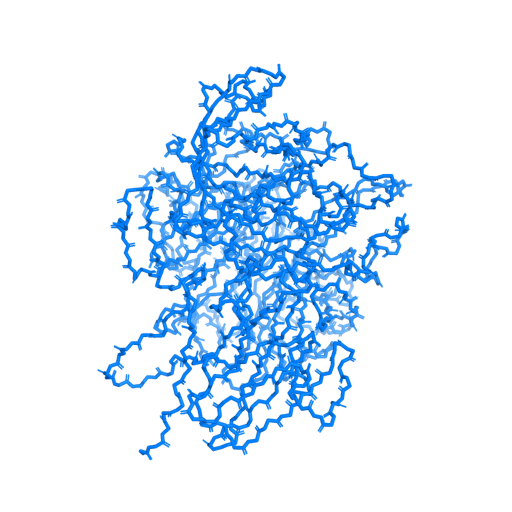38 16.443 22.458 1.00 97.25 560 VAL A CA 1
ATOM 4277 C C . VAL A 1 560 ? -6.017 15.674 23.219 1.00 97.25 560 VAL A C 1
ATOM 4279 O O . VAL A 1 560 ? -5.877 14.483 23.481 1.00 97.25 560 VAL A O 1
ATOM 4282 N N . VAL A 1 561 ? -7.110 16.352 23.562 1.00 98.31 561 VAL A N 1
ATOM 4283 C CA . VAL A 1 561 ? -8.278 15.741 24.205 1.00 98.31 561 VAL A CA 1
ATOM 4284 C C . VAL A 1 561 ? -9.496 15.929 23.319 1.00 98.31 561 VAL A C 1
ATOM 4286 O O . VAL A 1 561 ? -9.844 17.071 23.009 1.00 98.31 561 VAL A O 1
ATOM 4289 N N . LEU A 1 562 ? -10.150 14.832 22.951 1.00 98.50 562 LEU A N 1
ATOM 4290 C CA . LEU A 1 562 ? -11.507 14.847 22.420 1.00 98.50 562 LEU A CA 1
ATOM 4291 C C . LEU A 1 562 ? -12.464 14.841 23.613 1.00 98.50 562 LEU A C 1
ATOM 4293 O O . LEU A 1 562 ? -12.376 13.972 24.471 1.00 98.50 562 LEU A O 1
ATOM 4297 N N . THR A 1 563 ? -13.338 15.833 23.720 1.00 97.88 563 THR A N 1
ATOM 4298 C CA . THR A 1 563 ? -14.340 15.902 24.792 1.00 97.88 563 THR A CA 1
ATOM 4299 C C . THR A 1 563 ? -15.696 15.438 24.278 1.00 97.88 563 THR A C 1
ATOM 4301 O O . THR A 1 563 ? -16.030 15.717 23.129 1.00 97.88 563 THR A O 1
ATOM 4304 N N . GLU A 1 564 ? -16.502 14.804 25.137 1.00 95.81 564 GLU A N 1
ATOM 4305 C CA . GLU A 1 564 ? -17.859 14.314 24.810 1.00 95.81 564 GLU A CA 1
ATOM 4306 C C . GLU A 1 564 ? -18.797 15.404 24.253 1.00 95.81 564 GLU A C 1
ATOM 4308 O O . GLU A 1 564 ? -19.761 15.110 23.559 1.00 95.81 564 GLU A O 1
ATOM 4313 N N . ASP A 1 565 ? -18.529 16.691 24.517 1.00 96.31 565 ASP A N 1
ATOM 4314 C CA . ASP A 1 565 ? -19.279 17.808 23.925 1.00 96.31 565 ASP A CA 1
ATOM 4315 C C . ASP A 1 565 ? -18.802 18.199 22.509 1.00 96.31 565 ASP A C 1
ATOM 4317 O O . ASP A 1 565 ? -19.118 19.293 22.031 1.00 96.31 565 ASP A O 1
ATOM 4321 N N . GLY A 1 566 ? -18.041 17.326 21.842 1.00 97.81 566 GLY A N 1
ATOM 4322 C CA . GLY A 1 566 ? -17.614 17.472 20.450 1.00 97.81 566 GLY A CA 1
ATOM 4323 C C . GLY A 1 566 ? -16.466 18.458 20.238 1.00 97.81 566 GLY A C 1
ATOM 4324 O O . GLY A 1 566 ? -16.302 18.977 19.132 1.00 97.81 566 GLY A O 1
ATOM 4325 N N . LYS A 1 567 ? -15.673 18.777 21.273 1.00 98.25 567 LYS A N 1
ATOM 4326 C CA . LYS A 1 567 ? -14.526 19.695 21.152 1.00 98.25 567 LYS A CA 1
ATOM 4327 C C . LYS A 1 567 ? -13.200 18.961 21.152 1.00 98.25 567 LYS A C 1
ATOM 4329 O O . LYS A 1 567 ? -13.029 17.927 21.784 1.00 98.25 567 LYS A O 1
ATOM 4334 N N . ILE A 1 568 ? -12.233 19.565 20.474 1.00 98.31 568 ILE A N 1
ATOM 4335 C CA . ILE A 1 568 ? -10.824 19.206 20.580 1.00 98.31 568 ILE A CA 1
ATOM 4336 C C . ILE A 1 568 ? -10.167 20.249 21.478 1.00 98.31 568 ILE A C 1
ATOM 4338 O O . ILE A 1 568 ? -10.324 21.455 21.250 1.00 98.31 568 ILE A O 1
ATOM 4342 N N . THR A 1 569 ? -9.436 19.813 22.501 1.00 96.75 569 THR A N 1
ATOM 4343 C CA . THR A 1 569 ? -8.675 20.710 23.375 1.00 96.75 569 THR A CA 1
ATOM 4344 C C . THR A 1 569 ? -7.196 20.346 23.418 1.00 96.75 569 THR A C 1
ATOM 4346 O O . THR A 1 569 ? -6.817 19.183 23.315 1.00 96.75 569 THR A O 1
ATOM 4349 N N . ARG A 1 570 ? -6.345 21.363 23.575 1.00 94.50 570 ARG A N 1
ATOM 4350 C CA . ARG A 1 570 ? -4.898 21.230 23.779 1.00 94.50 570 ARG A CA 1
ATOM 4351 C C . ARG A 1 570 ? -4.483 22.182 24.891 1.00 94.50 570 ARG A C 1
ATOM 4353 O O . ARG A 1 570 ? -4.842 23.360 24.860 1.00 94.50 570 ARG A O 1
ATOM 4360 N N . ASN A 1 571 ? -3.753 21.686 25.891 1.00 90.75 571 ASN A N 1
ATOM 4361 C CA . ASN A 1 571 ? -3.367 22.466 27.078 1.00 90.75 571 ASN A CA 1
ATOM 4362 C C . ASN A 1 571 ? -4.564 23.190 27.741 1.00 90.75 571 ASN A C 1
ATOM 4364 O O . ASN A 1 571 ? -4.462 24.347 28.151 1.00 90.75 571 ASN A O 1
ATOM 4368 N N . GLY A 1 572 ? -5.728 22.530 27.784 1.00 89.62 572 GLY A N 1
ATOM 4369 C CA . GLY A 1 572 ? -6.965 23.053 28.378 1.00 89.62 572 GLY A CA 1
ATOM 4370 C C . GLY A 1 572 ? -7.699 24.130 27.567 1.00 89.62 572 GLY A C 1
ATOM 4371 O O . GLY A 1 572 ? -8.725 24.630 28.023 1.00 89.62 572 GLY A O 1
ATOM 4372 N N . SER A 1 573 ? -7.209 24.502 26.381 1.00 93.81 573 SER A N 1
ATOM 4373 C CA . SER A 1 573 ? -7.892 25.434 25.474 1.00 93.81 573 SER A CA 1
ATOM 4374 C C . SER A 1 573 ? -8.545 24.676 24.326 1.00 93.81 573 SER A C 1
ATOM 4376 O O . SER A 1 573 ? -7.946 23.744 23.796 1.00 93.81 573 SER A O 1
ATOM 4378 N N . SER A 1 574 ? -9.755 25.075 23.930 1.00 95.75 574 SER A N 1
ATOM 4379 C CA . SER A 1 574 ? -10.388 24.543 22.718 1.00 95.75 574 SER A CA 1
ATOM 4380 C C . SER A 1 574 ? -9.621 25.008 21.485 1.00 95.75 574 SER A C 1
ATOM 4382 O O . SER A 1 574 ? -9.157 26.148 21.432 1.00 95.75 574 SER A O 1
ATOM 4384 N N . VAL A 1 575 ? -9.450 24.092 20.539 1.00 96.12 575 VAL A N 1
ATOM 4385 C CA . VAL A 1 575 ? -8.668 24.296 19.318 1.00 96.12 575 VAL A CA 1
ATOM 4386 C C . VAL A 1 575 ? -9.356 23.753 18.064 1.00 96.12 575 VAL A C 1
ATOM 4388 O O . VAL A 1 575 ? -8.750 23.689 16.991 1.00 96.12 575 VAL A O 1
ATOM 4391 N N . GLY A 1 576 ? -10.599 23.309 18.213 1.00 97.19 576 GLY A N 1
ATOM 4392 C CA . GLY A 1 576 ? -11.350 22.642 17.172 1.00 97.19 576 GLY A CA 1
ATOM 4393 C C . GLY A 1 576 ? -12.538 21.855 17.711 1.00 97.19 576 GLY A C 1
ATOM 4394 O O . GLY A 1 576 ? -12.865 21.902 18.903 1.00 97.19 576 GLY A O 1
ATOM 4395 N N . SER A 1 577 ? -13.151 21.094 16.818 1.00 98.38 577 SER A N 1
ATOM 4396 C CA . SER A 1 577 ? -14.300 20.229 17.055 1.00 98.38 577 SER A CA 1
ATOM 4397 C C . SER A 1 577 ? -14.152 18.902 16.327 1.00 98.38 577 SER A C 1
ATOM 4399 O O . SER A 1 577 ? -13.466 18.816 15.308 1.00 98.38 577 SER A O 1
ATOM 4401 N N . TRP A 1 578 ? -14.845 17.886 16.814 1.00 98.44 578 TRP A N 1
ATOM 4402 C CA . TRP A 1 578 ? -14.916 16.579 16.177 1.00 98.44 578 TRP A CA 1
ATOM 4403 C C . TRP A 1 578 ? -16.368 16.088 16.129 1.00 98.44 578 TRP A C 1
ATOM 4405 O O . TRP A 1 578 ? -17.215 16.571 16.881 1.00 98.44 578 TRP A O 1
ATOM 4415 N N . LEU A 1 579 ? -16.656 15.172 15.205 1.00 98.19 579 LEU A N 1
ATOM 4416 C CA . LEU A 1 579 ? -17.967 14.544 15.040 1.00 98.19 579 LEU A CA 1
ATOM 4417 C C . LEU A 1 579 ? -17.796 13.120 14.506 1.00 98.19 579 LEU A C 1
ATOM 4419 O O . LEU A 1 579 ? -17.230 12.956 13.424 1.00 98.19 579 LEU A O 1
ATOM 4423 N N . MET A 1 580 ? -18.310 12.120 15.224 1.00 97.38 580 MET A N 1
ATOM 4424 C CA . MET A 1 580 ? -18.439 10.751 14.712 1.00 97.38 580 MET A CA 1
ATOM 4425 C C . MET A 1 580 ? -19.803 10.522 14.053 1.00 97.38 580 MET A C 1
ATOM 4427 O O . MET A 1 580 ? -20.802 11.125 14.446 1.00 97.38 580 MET A O 1
ATOM 4431 N N . TYR A 1 581 ? -19.840 9.681 13.019 1.00 94.56 581 TYR A N 1
ATOM 4432 C CA . TYR A 1 581 ? -21.054 9.318 12.278 1.00 94.56 581 TYR A CA 1
ATOM 4433 C C . TYR A 1 581 ? -20.858 8.011 11.491 1.00 94.56 581 TYR A C 1
ATOM 4435 O O . TYR A 1 581 ? -19.736 7.526 11.367 1.00 94.56 581 TYR A O 1
ATOM 4443 N N . GLY A 1 582 ? -21.953 7.446 10.964 1.00 84.44 582 GLY A N 1
ATOM 4444 C CA . GLY A 1 582 ? -21.931 6.296 10.044 1.00 84.44 582 GLY A CA 1
ATOM 4445 C C . GLY A 1 582 ? -21.204 5.055 10.572 1.00 84.44 582 GLY A C 1
ATOM 4446 O O . GLY A 1 582 ? -20.610 4.344 9.776 1.00 84.44 582 GLY A O 1
ATOM 4447 N N . ASP A 1 583 ? -21.227 4.849 11.893 1.00 75.62 583 ASP A N 1
ATOM 4448 C CA . ASP A 1 583 ? -20.566 3.760 12.617 1.00 75.62 583 ASP A CA 1
ATOM 4449 C C . ASP A 1 583 ? -19.056 3.676 12.330 1.00 75.62 583 ASP A C 1
ATOM 4451 O O . ASP A 1 583 ? -18.565 2.849 11.570 1.00 75.62 583 ASP A O 1
ATOM 4455 N N . GLY A 1 584 ? -18.287 4.558 12.977 1.00 90.19 584 GLY A N 1
ATOM 4456 C CA . GLY A 1 584 ? -16.822 4.538 12.950 1.00 90.19 584 GLY A CA 1
ATOM 4457 C C . GLY A 1 584 ? -16.163 5.528 11.987 1.00 90.19 584 GLY A C 1
ATOM 4458 O O . GLY A 1 584 ? -14.937 5.520 11.895 1.00 90.19 584 GLY A O 1
ATOM 4459 N N . TYR A 1 585 ? -16.913 6.404 11.308 1.00 97.44 585 TYR A N 1
ATOM 4460 C CA . TYR A 1 585 ? -16.331 7.572 10.637 1.00 97.44 585 TYR A CA 1
ATOM 4461 C C . TYR A 1 585 ? -16.205 8.751 11.590 1.00 97.44 585 TYR A C 1
ATOM 4463 O O . TYR A 1 585 ? -17.008 8.925 12.507 1.00 97.44 585 TYR A O 1
ATOM 4471 N N . ILE A 1 586 ? -15.206 9.597 11.343 1.00 98.44 586 ILE A N 1
ATOM 4472 C CA . ILE A 1 586 ? -14.972 10.805 12.128 1.00 98.44 586 ILE A CA 1
ATOM 4473 C C . ILE A 1 586 ? -14.574 11.981 11.241 1.00 98.44 586 ILE A C 1
ATOM 4475 O O . ILE A 1 586 ? -13.768 11.860 10.318 1.00 98.44 586 ILE A O 1
ATOM 4479 N N . LYS A 1 587 ? -15.129 13.151 11.550 1.00 98.62 587 LYS A N 1
ATOM 4480 C CA . LYS A 1 587 ? -14.701 14.443 11.022 1.00 98.62 587 LYS A CA 1
ATOM 4481 C C . LYS A 1 587 ? -13.985 15.221 12.116 1.00 98.62 587 LYS A C 1
ATOM 4483 O O . LYS A 1 587 ? -14.536 15.412 13.197 1.00 98.62 587 LYS A O 1
ATOM 4488 N N . LEU A 1 588 ? -12.798 15.732 11.813 1.00 98.56 588 LEU A N 1
ATOM 4489 C CA . LEU A 1 588 ? -12.041 16.636 12.680 1.00 98.56 588 LEU A CA 1
ATOM 4490 C C . LEU A 1 588 ? -11.989 18.016 12.029 1.00 98.56 588 LEU A C 1
ATOM 4492 O O . LEU A 1 588 ? -11.762 18.133 10.825 1.00 98.56 588 LEU A O 1
ATOM 4496 N N . THR A 1 589 ? -12.206 19.069 12.811 1.00 98.00 589 THR A N 1
ATOM 4497 C CA . THR A 1 589 ? -12.087 20.462 12.369 1.00 98.00 589 THR A CA 1
ATOM 4498 C C . THR A 1 589 ? -11.250 21.245 13.369 1.00 98.00 589 THR A C 1
ATOM 4500 O O . THR A 1 589 ? -11.549 21.227 14.555 1.00 98.00 589 THR A O 1
ATOM 4503 N N . PHE A 1 590 ? -10.225 21.949 12.905 1.00 95.88 590 PHE A N 1
ATOM 4504 C CA . PHE A 1 590 ? -9.320 22.746 13.727 1.00 95.88 590 PHE A CA 1
ATOM 4505 C C . PHE A 1 590 ? -9.487 24.235 13.431 1.00 95.88 590 PHE A C 1
ATOM 4507 O O . PHE A 1 590 ? -9.711 24.635 12.289 1.00 95.88 590 PHE A O 1
ATOM 4514 N N . ASP A 1 591 ? -9.328 25.068 14.458 1.00 92.75 591 ASP A N 1
ATOM 4515 C CA . ASP A 1 591 ? -9.494 26.522 14.336 1.00 92.75 591 ASP A CA 1
ATOM 4516 C C . ASP A 1 591 ? -8.290 27.194 13.654 1.00 92.75 591 ASP A C 1
ATOM 4518 O O . ASP A 1 591 ? -8.408 28.265 13.054 1.00 92.75 591 ASP A O 1
ATOM 4522 N N . SER A 1 592 ? -7.103 26.588 13.774 1.00 86.81 592 SER A N 1
ATOM 4523 C CA . SER A 1 592 ? -5.851 27.090 13.203 1.00 86.81 592 SER A CA 1
ATOM 4524 C C . SER A 1 592 ? -4.826 25.975 13.011 1.00 86.81 592 SER A C 1
ATOM 4526 O O . SER A 1 592 ? -4.624 25.136 13.889 1.00 86.81 592 SER A O 1
ATOM 4528 N N . VAL A 1 593 ? -4.076 26.053 11.910 1.00 82.50 593 VAL A N 1
ATOM 4529 C CA . VAL A 1 593 ? -2.963 25.144 11.585 1.00 82.50 593 VAL A CA 1
ATOM 4530 C C . VAL A 1 593 ? -1.845 25.176 12.631 1.00 82.50 593 VAL A C 1
ATOM 4532 O O . VAL A 1 593 ? -1.201 24.165 12.886 1.00 82.50 593 VAL A O 1
ATOM 4535 N N . THR A 1 594 ? -1.656 26.316 13.305 1.00 78.62 594 THR A N 1
ATOM 4536 C CA . THR A 1 594 ? -0.601 26.508 14.318 1.00 78.62 594 THR A CA 1
ATOM 4537 C C . THR A 1 594 ? -0.807 25.668 15.576 1.00 78.62 594 THR A C 1
ATOM 4539 O O . THR A 1 594 ? 0.082 25.588 16.417 1.00 78.62 594 THR A O 1
ATOM 4542 N N . VAL A 1 595 ? -1.997 25.094 15.759 1.00 74.62 595 VAL A N 1
ATOM 4543 C CA . VAL A 1 595 ? -2.266 24.187 16.877 1.00 74.62 595 VAL A CA 1
ATOM 4544 C C . VAL A 1 595 ? -1.715 22.795 16.593 1.00 74.62 595 VAL A C 1
ATOM 4546 O O . VAL A 1 595 ? -1.298 22.109 17.520 1.00 74.62 595 VAL A O 1
ATOM 4549 N N . LEU A 1 596 ? -1.735 22.368 15.338 1.00 76.69 596 LEU A N 1
ATOM 4550 C CA . LEU A 1 596 ? -1.431 20.996 14.950 1.00 76.69 596 LEU A CA 1
ATOM 4551 C C . LEU A 1 596 ? 0.060 20.759 14.771 1.00 76.69 596 LEU A C 1
ATOM 4553 O O . LEU A 1 596 ? 0.558 19.670 15.032 1.00 76.69 596 LEU A O 1
ATOM 4557 N N . SER A 1 597 ? 0.771 21.777 14.299 1.00 70.81 597 SER A N 1
ATOM 4558 C CA . SER A 1 597 ? 2.178 21.657 13.975 1.00 70.81 597 SER A CA 1
ATOM 4559 C C . SER A 1 597 ? 2.840 23.027 13.901 1.00 70.81 597 SER A C 1
ATOM 4561 O O . SER A 1 597 ? 2.203 24.020 13.543 1.00 70.81 597 SER A O 1
ATOM 4563 N N . ASP A 1 598 ? 4.148 23.063 14.154 1.00 62.22 598 ASP A N 1
ATOM 4564 C CA . ASP A 1 598 ? 4.991 24.200 13.769 1.00 62.22 598 ASP A CA 1
ATOM 4565 C C . ASP A 1 598 ? 5.161 24.281 12.234 1.00 62.22 598 ASP A C 1
ATOM 4567 O O . ASP A 1 598 ? 5.647 25.280 11.697 1.00 62.22 598 ASP A O 1
ATOM 4571 N N . HIS A 1 599 ? 4.734 23.246 11.499 1.00 63.00 599 HIS A N 1
ATOM 4572 C CA . HIS A 1 599 ? 4.722 23.220 10.043 1.00 63.00 599 HIS A CA 1
ATOM 4573 C C . HIS A 1 599 ? 3.489 23.938 9.469 1.00 63.00 599 HIS A C 1
ATOM 4575 O O . HIS A 1 599 ? 2.343 23.565 9.700 1.00 63.00 599 HIS A O 1
ATOM 4581 N N . ALA A 1 600 ? 3.729 24.948 8.629 1.00 57.00 600 ALA A N 1
ATOM 4582 C CA . ALA A 1 600 ? 2.701 25.841 8.082 1.00 57.00 600 ALA A CA 1
ATOM 4583 C C . ALA A 1 600 ? 1.767 25.226 7.010 1.00 57.00 600 ALA A C 1
ATOM 4585 O O . ALA A 1 600 ? 1.024 25.969 6.371 1.00 57.00 600 ALA A O 1
ATOM 4586 N N . GLN A 1 601 ? 1.834 23.915 6.749 1.00 72.56 601 GLN A N 1
ATOM 4587 C CA . GLN A 1 601 ? 1.136 23.257 5.627 1.00 72.56 601 GLN A CA 1
ATOM 4588 C C . GLN A 1 601 ? 0.284 22.044 6.040 1.00 72.56 601 GLN A C 1
ATOM 4590 O O . GLN A 1 601 ? 0.039 21.167 5.217 1.00 72.56 601 GLN A O 1
ATOM 4595 N N . VAL A 1 602 ? -0.150 21.995 7.298 1.00 83.69 602 VAL A N 1
ATOM 4596 C CA . VAL A 1 602 ? -1.206 21.079 7.767 1.00 83.69 602 VAL A CA 1
ATOM 4597 C C . VAL A 1 602 ? -2.594 21.611 7.382 1.00 83.69 602 VAL A C 1
ATOM 4599 O O . VAL A 1 602 ? -2.735 22.767 6.973 1.00 83.69 602 VAL A O 1
ATOM 4602 N N . GLU A 1 603 ? -3.625 20.780 7.499 1.00 90.88 603 GLU A N 1
ATOM 4603 C CA . GLU A 1 603 ? -4.995 21.114 7.102 1.00 90.88 603 GLU A CA 1
ATOM 4604 C C . GLU A 1 603 ? -5.886 21.436 8.304 1.00 90.88 603 GLU A C 1
ATOM 4606 O O . GLU A 1 603 ? -5.493 21.274 9.457 1.00 90.88 603 GLU A O 1
ATOM 4611 N N . LEU A 1 604 ? -7.082 21.967 8.037 1.00 94.12 604 LEU A N 1
ATOM 4612 C CA . LEU A 1 604 ? -8.036 22.344 9.082 1.00 94.12 604 LEU A CA 1
ATOM 4613 C C . LEU A 1 604 ? -9.199 21.368 9.190 1.00 94.12 604 LEU A C 1
ATOM 4615 O O . LEU A 1 604 ? -9.806 21.282 10.246 1.00 94.12 604 LEU A O 1
ATOM 4619 N N . THR A 1 605 ? -9.526 20.646 8.125 1.00 97.06 605 THR A N 1
ATOM 4620 C CA . THR A 1 605 ? -10.624 19.681 8.108 1.00 97.06 605 THR A CA 1
ATOM 4621 C C . THR A 1 605 ? -10.105 18.342 7.640 1.00 97.06 605 THR A C 1
ATOM 4623 O O . THR A 1 605 ? -9.449 18.285 6.603 1.00 97.06 605 THR A O 1
ATOM 4626 N N . TYR A 1 606 ? -10.443 17.292 8.377 1.00 98.31 606 TYR A N 1
ATOM 4627 C CA . TYR A 1 606 ? -10.067 15.917 8.085 1.00 98.31 606 TYR A CA 1
ATOM 4628 C C . TYR A 1 606 ? -11.287 15.009 8.175 1.00 98.31 606 TYR A C 1
ATOM 4630 O O . TYR A 1 606 ? -12.140 15.208 9.041 1.00 98.31 606 TYR A O 1
ATOM 4638 N N . TYR A 1 607 ? -11.342 14.018 7.292 1.00 98.50 607 TYR A N 1
ATOM 4639 C CA . TYR A 1 607 ? -12.312 12.927 7.323 1.00 98.50 607 TYR A CA 1
ATOM 4640 C C . TYR A 1 607 ? -11.538 11.623 7.476 1.00 98.50 607 TYR A C 1
ATOM 4642 O O . TYR A 1 607 ? -10.543 11.411 6.780 1.00 98.50 607 TYR A O 1
ATOM 4650 N N . GLY A 1 608 ? -11.958 10.766 8.395 1.00 98.12 608 GLY A N 1
ATOM 4651 C CA . GLY A 1 608 ? -11.222 9.560 8.742 1.00 98.12 608 GLY A CA 1
ATOM 4652 C C . GLY A 1 608 ? -12.099 8.446 9.277 1.00 98.12 608 GLY A C 1
ATOM 4653 O O . GLY A 1 608 ? -13.328 8.542 9.274 1.00 98.12 608 GLY A O 1
ATOM 4654 N N . VAL A 1 609 ? -11.427 7.405 9.753 1.00 98.06 609 VAL A N 1
ATOM 4655 C CA . VAL A 1 609 ? -12.020 6.235 10.403 1.00 98.06 609 VAL A CA 1
ATOM 4656 C C . VAL A 1 609 ? -11.451 6.065 11.804 1.00 98.06 609 VAL A C 1
ATOM 4658 O O . VAL A 1 609 ? -10.305 6.437 12.060 1.00 98.06 609 VAL A O 1
ATOM 4661 N N . VAL A 1 610 ? -12.252 5.483 12.692 1.00 98.38 610 VAL A N 1
ATOM 4662 C CA . VAL A 1 610 ? -11.849 4.991 14.011 1.00 98.38 610 VAL A CA 1
ATOM 4663 C C . VAL A 1 610 ? -11.836 3.470 13.950 1.00 98.38 610 VAL A C 1
ATOM 4665 O O . VAL A 1 610 ? -12.862 2.873 13.610 1.00 98.38 610 VAL A O 1
ATOM 4668 N N . ARG A 1 611 ? -10.687 2.850 14.238 1.00 97.56 611 ARG A N 1
ATOM 4669 C CA . ARG A 1 611 ? -10.481 1.398 14.124 1.00 97.56 611 ARG A CA 1
ATOM 4670 C C . ARG A 1 611 ? -9.698 0.832 15.303 1.00 97.56 611 ARG A C 1
ATOM 4672 O O . ARG A 1 611 ? -8.869 1.556 15.864 1.00 97.56 611 ARG A O 1
ATOM 4679 N N . PRO A 1 612 ? -9.944 -0.430 15.701 1.00 97.62 612 PRO A N 1
ATOM 4680 C CA . PRO A 1 612 ? -9.076 -1.106 16.655 1.00 97.62 612 PRO A CA 1
ATOM 4681 C C . PRO A 1 612 ? -7.663 -1.244 16.082 1.00 97.62 612 PRO A C 1
ATOM 4683 O O . PRO A 1 612 ? -7.486 -1.372 14.874 1.00 97.62 612 PRO A O 1
ATOM 4686 N N . ALA A 1 613 ? -6.655 -1.210 16.947 1.00 97.62 613 ALA A N 1
ATOM 4687 C CA . ALA A 1 613 ? -5.264 -1.445 16.577 1.00 97.62 613 ALA A CA 1
ATOM 4688 C C . ALA A 1 613 ? -4.464 -1.933 17.790 1.00 97.62 613 ALA A C 1
ATOM 4690 O O . ALA A 1 613 ? -4.792 -1.600 18.933 1.00 97.62 613 ALA A O 1
ATOM 4691 N N . TRP A 1 614 ? -3.388 -2.680 17.541 1.00 97.31 614 TRP A N 1
ATOM 4692 C CA . TRP A 1 614 ? -2.336 -2.845 18.539 1.00 97.31 614 TRP A CA 1
ATOM 4693 C C . TRP A 1 614 ? -1.444 -1.599 18.531 1.00 97.31 614 TRP A C 1
ATOM 4695 O O . TRP A 1 614 ? -0.804 -1.271 17.531 1.00 97.31 614 TRP A O 1
ATOM 4705 N N . LEU A 1 615 ? -1.434 -0.872 19.644 1.00 97.38 615 LEU A N 1
ATOM 4706 C CA . LEU A 1 615 ? -0.678 0.362 19.819 1.00 97.38 615 LEU A CA 1
ATOM 4707 C C . LEU A 1 615 ? 0.715 0.007 20.342 1.00 97.38 615 LEU A C 1
ATOM 4709 O O . LEU A 1 615 ? 0.957 0.007 21.552 1.00 97.38 615 LEU A O 1
ATOM 4713 N N . TYR A 1 616 ? 1.632 -0.335 19.432 1.00 94.38 616 TYR A N 1
ATOM 4714 C CA . TYR A 1 616 ? 3.000 -0.749 19.771 1.00 94.38 616 TYR A CA 1
ATOM 4715 C C . TYR A 1 616 ? 3.773 0.301 20.579 1.00 94.38 616 TYR A C 1
ATOM 4717 O O . TYR A 1 616 ? 4.711 -0.029 21.294 1.00 94.38 616 TYR A O 1
ATOM 4725 N N . GLU A 1 617 ? 3.416 1.583 20.501 1.00 95.38 617 GLU A N 1
ATOM 4726 C CA . GLU A 1 617 ? 4.028 2.627 21.321 1.00 95.38 617 GLU A CA 1
ATOM 4727 C C . GLU A 1 617 ? 3.542 2.615 22.779 1.00 95.38 617 GLU A C 1
ATOM 4729 O O . GLU A 1 617 ? 4.148 3.270 23.627 1.00 95.38 617 GLU A O 1
ATOM 4734 N N . GLN A 1 618 ? 2.443 1.916 23.070 1.00 96.00 618 GLN A N 1
ATOM 4735 C CA . GLN A 1 618 ? 1.852 1.763 24.403 1.00 96.00 618 GLN A CA 1
ATOM 4736 C C . GLN A 1 618 ? 1.907 0.318 24.925 1.00 96.00 618 GLN A C 1
ATOM 4738 O O . GLN A 1 618 ? 1.641 0.124 26.109 1.00 96.00 618 GLN A O 1
ATOM 4743 N N . ASP A 1 619 ? 2.260 -0.654 24.077 1.00 94.12 619 ASP A N 1
ATOM 4744 C CA . ASP A 1 619 ? 2.182 -2.106 24.317 1.00 94.12 619 ASP A CA 1
ATOM 4745 C C . ASP A 1 619 ? 0.782 -2.544 24.775 1.00 94.12 619 ASP A C 1
ATOM 4747 O O . ASP A 1 619 ? 0.611 -3.267 25.761 1.00 94.12 619 ASP A O 1
ATOM 4751 N N . LYS A 1 620 ? -0.247 -2.026 24.091 1.00 95.38 620 LYS A N 1
ATOM 4752 C CA . LYS A 1 620 ? -1.655 -2.271 24.419 1.00 95.38 620 LYS A CA 1
ATOM 4753 C C . LYS A 1 620 ? -2.525 -2.344 23.172 1.00 95.38 620 LYS A C 1
ATOM 4755 O O . LYS A 1 620 ? -2.282 -1.647 22.190 1.00 95.38 620 LYS A O 1
ATOM 4760 N N . SER A 1 621 ? -3.633 -3.074 23.273 1.00 97.50 621 SER A N 1
ATOM 4761 C CA . SER A 1 621 ? -4.778 -2.866 22.384 1.00 97.50 621 SER A CA 1
ATOM 4762 C C . SER A 1 621 ? -5.308 -1.447 22.560 1.00 97.50 621 SER A C 1
ATOM 4764 O O . SER A 1 621 ? -5.292 -0.910 23.667 1.00 97.50 621 SER A O 1
ATOM 4766 N N . GLY A 1 622 ? -5.862 -0.856 21.513 1.00 98.12 622 GLY A N 1
ATOM 4767 C CA . GLY A 1 622 ? -6.549 0.425 21.608 1.00 98.12 622 GLY A CA 1
ATOM 4768 C C . GLY A 1 622 ? -7.246 0.788 20.310 1.00 98.12 622 GLY A C 1
ATOM 4769 O O . GLY A 1 622 ? -7.615 -0.086 19.524 1.00 98.12 622 GLY A O 1
ATOM 4770 N N . PHE A 1 623 ? -7.410 2.087 20.097 1.00 98.38 623 PHE A N 1
ATOM 4771 C CA . PHE A 1 623 ? -8.038 2.649 18.916 1.00 98.38 623 PHE A CA 1
ATOM 4772 C C . PHE A 1 623 ? -7.116 3.642 18.232 1.00 98.38 623 PHE A C 1
ATOM 4774 O O . PHE A 1 623 ? -6.493 4.501 18.866 1.00 98.38 623 PHE A O 1
ATOM 4781 N N . THR A 1 624 ? -7.099 3.555 16.911 1.00 98.38 624 THR A N 1
ATOM 4782 C CA . THR A 1 624 ? -6.459 4.534 16.052 1.00 98.38 624 THR A CA 1
ATOM 4783 C C . THR A 1 624 ? -7.508 5.323 15.280 1.00 98.38 624 THR A C 1
ATOM 4785 O O . THR A 1 624 ? -8.555 4.801 14.891 1.00 98.38 624 THR A O 1
ATOM 4788 N N . ILE A 1 625 ? -7.211 6.597 15.058 1.00 98.69 625 ILE A N 1
ATOM 4789 C CA . ILE A 1 625 ? -7.903 7.462 14.117 1.00 98.69 625 ILE A CA 1
ATOM 4790 C C . ILE A 1 625 ? -6.921 7.751 12.993 1.00 98.69 625 ILE A C 1
ATOM 4792 O O . ILE A 1 625 ? -5.860 8.327 13.226 1.00 98.69 625 ILE A O 1
ATOM 4796 N N . THR A 1 626 ? -7.283 7.399 11.766 1.00 98.69 626 THR A N 1
ATOM 4797 C CA . THR A 1 626 ? -6.522 7.775 10.571 1.00 98.69 626 THR A CA 1
ATOM 4798 C C . THR A 1 626 ? -7.430 8.534 9.618 1.00 98.69 626 THR A C 1
ATOM 4800 O O . THR A 1 626 ? -8.580 8.148 9.398 1.00 98.69 626 THR A O 1
ATOM 4803 N N . ALA A 1 627 ? -6.956 9.678 9.128 1.00 98.50 627 ALA A N 1
ATOM 4804 C CA . ALA A 1 627 ? -7.779 10.632 8.404 1.00 98.50 627 ALA A CA 1
ATOM 4805 C C . ALA A 1 627 ? -7.016 11.318 7.270 1.00 98.50 627 ALA A C 1
ATOM 4807 O O . ALA A 1 627 ? -5.821 11.582 7.381 1.00 98.50 627 ALA A O 1
ATOM 4808 N N . MET A 1 628 ? -7.736 11.687 6.213 1.00 98.25 628 MET A N 1
ATOM 4809 C CA . MET A 1 628 ? -7.232 12.475 5.090 1.00 98.25 628 MET A CA 1
ATOM 4810 C C . MET A 1 628 ? -7.779 13.900 5.166 1.00 98.25 628 MET A C 1
ATOM 4812 O O . MET A 1 628 ? -8.973 14.110 5.417 1.00 98.25 628 MET A O 1
ATOM 4816 N N . GLY A 1 629 ? -6.913 14.895 4.980 1.00 97.19 629 GLY A N 1
ATOM 4817 C CA . GLY A 1 629 ? -7.330 16.291 5.012 1.00 97.19 629 GLY A CA 1
ATOM 4818 C C . GLY A 1 629 ? -8.121 16.711 3.766 1.00 97.19 629 GLY A C 1
ATOM 4819 O O . GLY A 1 629 ? -8.012 16.115 2.701 1.00 97.19 629 GLY A O 1
ATOM 4820 N N . GLN A 1 630 ? -8.982 17.718 3.913 1.00 96.06 630 GLN A N 1
ATOM 4821 C CA . GLN A 1 630 ? -9.991 18.125 2.920 1.00 96.06 630 GLN A CA 1
ATOM 4822 C C . GLN A 1 630 ? -9.997 19.637 2.631 1.00 96.06 630 GLN A C 1
ATOM 4824 O O . GLN A 1 630 ? -10.878 20.152 1.937 1.00 96.06 630 GLN A O 1
ATOM 4829 N N . THR A 1 631 ? -9.052 20.391 3.194 1.00 93.81 631 THR A N 1
ATOM 4830 C CA . THR A 1 631 ? -8.993 21.857 3.073 1.00 93.81 631 THR A CA 1
ATOM 4831 C C . THR A 1 631 ? -8.119 22.311 1.905 1.00 93.81 631 THR A C 1
ATOM 4833 O O . THR A 1 631 ? -8.446 23.292 1.234 1.00 93.81 631 THR A O 1
ATOM 4836 N N . GLY A 1 632 ? -6.992 21.639 1.663 1.00 90.62 632 GLY A N 1
ATOM 4837 C CA . GLY A 1 632 ? -6.041 22.022 0.624 1.00 90.62 632 GLY A CA 1
ATOM 4838 C C . GLY A 1 632 ? -6.593 21.769 -0.779 1.00 90.62 632 GLY A C 1
ATOM 4839 O O . GLY A 1 632 ? -7.116 20.699 -1.051 1.00 90.62 632 GLY A O 1
ATOM 4840 N N . LEU A 1 633 ? -6.480 22.750 -1.684 1.00 91.44 633 LEU A N 1
ATOM 4841 C CA . LEU A 1 633 ? -7.097 22.675 -3.022 1.00 91.44 633 LEU A CA 1
ATOM 4842 C C . LEU A 1 633 ? -6.409 21.695 -3.976 1.00 91.44 633 LEU A C 1
ATOM 4844 O O . LEU A 1 633 ? -7.052 21.151 -4.861 1.00 91.44 633 LEU A O 1
ATOM 4848 N N . THR A 1 634 ? -5.099 21.520 -3.839 1.00 93.25 634 THR A N 1
ATOM 4849 C CA . THR A 1 634 ? -4.295 20.718 -4.776 1.00 93.25 634 THR A CA 1
ATOM 4850 C C . THR A 1 634 ? -3.447 19.661 -4.076 1.00 93.25 634 THR A C 1
ATOM 4852 O O . THR A 1 634 ? -2.675 18.950 -4.708 1.00 93.25 634 THR A O 1
ATOM 4855 N N . ARG A 1 635 ? -3.491 19.636 -2.750 1.00 93.88 635 ARG A N 1
ATOM 4856 C CA . ARG A 1 635 ? -2.604 18.865 -1.890 1.00 93.88 635 ARG A CA 1
ATOM 4857 C C . ARG A 1 635 ? -3.365 18.583 -0.619 1.00 93.88 635 ARG A C 1
ATOM 4859 O O . ARG A 1 635 ? -3.895 19.533 -0.039 1.00 93.88 635 ARG A O 1
ATOM 4866 N N . ASN A 1 636 ? -3.333 17.336 -0.184 1.00 96.25 636 ASN A N 1
ATOM 4867 C CA . ASN A 1 636 ? -4.002 16.909 1.030 1.00 96.25 636 ASN A CA 1
ATOM 4868 C C . ASN A 1 636 ? -3.092 15.956 1.801 1.00 96.25 636 ASN A C 1
ATOM 4870 O O . ASN A 1 636 ? -2.370 15.193 1.176 1.00 96.25 636 ASN A O 1
ATOM 4874 N N . CYS A 1 637 ? -3.038 16.039 3.123 1.00 96.31 637 CYS A N 1
ATOM 4875 C CA . CYS A 1 637 ? -2.098 15.288 3.947 1.00 96.31 637 CYS A CA 1
ATOM 4876 C C . CYS A 1 637 ? -2.836 14.526 5.042 1.00 96.31 637 CYS A C 1
ATOM 4878 O O . CYS A 1 637 ? -3.822 15.018 5.594 1.00 96.31 637 CYS A O 1
ATOM 4880 N N . ALA A 1 638 ? -2.338 13.336 5.368 1.00 97.62 638 ALA A N 1
ATOM 4881 C CA . ALA A 1 638 ? -2.929 12.514 6.407 1.00 97.62 638 ALA A CA 1
ATOM 4882 C C . ALA A 1 638 ? -2.696 13.068 7.827 1.00 97.62 638 ALA A C 1
ATOM 4884 O O . ALA A 1 638 ? -1.758 13.827 8.103 1.00 97.62 638 ALA A O 1
ATOM 4885 N N . LEU A 1 639 ? -3.576 12.669 8.737 1.00 97.81 639 LEU A N 1
ATOM 4886 C CA . LEU A 1 639 ? -3.489 12.898 10.172 1.00 97.81 639 LEU A CA 1
ATOM 4887 C C . LEU A 1 639 ? -3.759 11.579 10.885 1.00 97.81 639 LEU A C 1
ATOM 4889 O O . LEU A 1 639 ? -4.677 10.845 10.520 1.00 97.81 639 LEU A O 1
ATOM 4893 N N . PHE A 1 640 ? -2.969 11.309 11.916 1.00 98.56 640 PHE A N 1
ATOM 4894 C CA . PHE A 1 640 ? -3.060 10.098 12.716 1.00 98.56 640 PHE A CA 1
ATOM 4895 C C . PHE A 1 640 ? -3.300 10.445 14.176 1.00 98.56 640 PHE A C 1
ATOM 4897 O O . PHE A 1 640 ? -2.755 11.431 14.677 1.00 98.56 640 PHE A O 1
ATOM 4904 N N . MET A 1 641 ? -4.076 9.627 14.876 1.00 98.56 641 MET A N 1
ATOM 4905 C CA . MET A 1 641 ? -4.211 9.704 16.320 1.00 98.56 641 MET A CA 1
ATOM 4906 C C . MET A 1 641 ? -4.259 8.309 16.927 1.00 98.56 641 MET A C 1
ATOM 4908 O O . MET A 1 641 ? -4.966 7.454 16.417 1.00 98.56 641 MET A O 1
ATOM 4912 N N . ASN A 1 642 ? -3.573 8.103 18.042 1.00 98.62 642 ASN A N 1
ATOM 4913 C CA . ASN A 1 642 ? -3.746 6.916 18.876 1.00 98.62 642 ASN A CA 1
ATOM 4914 C C . ASN A 1 642 ? -4.352 7.353 20.203 1.00 98.62 642 ASN A C 1
ATOM 4916 O O . ASN A 1 642 ? -3.913 8.350 20.789 1.00 98.62 642 ASN A O 1
ATOM 4920 N N . ASN A 1 643 ? -5.374 6.642 20.670 1.00 98.62 643 ASN A N 1
ATOM 4921 C CA . ASN A 1 643 ? -5.955 6.926 21.974 1.00 98.62 643 ASN A CA 1
ATOM 4922 C C . ASN A 1 643 ? -4.960 6.563 23.087 1.00 98.62 643 ASN A C 1
ATOM 4924 O O . ASN A 1 643 ? -4.143 5.659 22.926 1.00 98.62 643 ASN A O 1
ATOM 4928 N N . ILE A 1 644 ? -5.003 7.262 24.222 1.00 98.44 644 ILE A N 1
ATOM 4929 C CA . ILE A 1 644 ? -4.322 6.783 25.430 1.00 98.44 644 ILE A CA 1
ATOM 4930 C C . ILE A 1 644 ? -5.179 5.652 25.991 1.00 98.44 644 ILE A C 1
ATOM 4932 O O . ILE A 1 644 ? -6.237 5.904 26.573 1.00 98.44 644 ILE A O 1
ATOM 4936 N N . SER A 1 645 ? -4.758 4.415 25.736 1.00 98.06 645 SER A N 1
ATOM 4937 C CA . SER A 1 645 ? -5.618 3.248 25.906 1.00 98.06 645 SER A CA 1
ATOM 4938 C C . SER A 1 645 ? -5.721 2.792 27.359 1.00 98.06 645 SER A C 1
ATOM 4940 O O . SER A 1 645 ? -4.710 2.624 28.052 1.00 98.06 645 SER A O 1
ATOM 4942 N N . THR A 1 646 ? -6.958 2.526 27.782 1.00 97.44 646 THR A N 1
ATOM 4943 C CA . THR A 1 646 ? -7.293 1.855 29.048 1.00 97.44 646 THR A CA 1
ATOM 4944 C C . THR A 1 646 ? -7.701 0.395 28.852 1.00 97.44 646 THR A C 1
ATOM 4946 O O . THR A 1 646 ? -8.151 -0.254 29.796 1.00 97.44 646 THR A O 1
ATOM 4949 N N . VAL A 1 647 ? -7.562 -0.158 27.640 1.00 94.69 647 VAL A N 1
ATOM 4950 C CA . VAL A 1 647 ? -7.842 -1.581 27.409 1.00 94.69 647 VAL A CA 1
ATOM 4951 C C . VAL A 1 647 ? -6.899 -2.427 28.269 1.00 94.69 647 VAL A C 1
ATOM 4953 O O . VAL A 1 647 ? -5.678 -2.331 28.147 1.00 94.69 647 VAL A O 1
ATOM 4956 N N . GLY A 1 648 ? -7.481 -3.270 29.126 1.00 80.94 648 GLY A N 1
ATOM 4957 C CA . GLY A 1 648 ? -6.751 -4.159 30.032 1.00 80.94 648 GLY A CA 1
ATOM 4958 C C . GLY A 1 648 ? -6.370 -3.562 31.395 1.00 80.94 648 GLY A C 1
ATOM 4959 O O . GLY A 1 648 ? -5.745 -4.278 32.179 1.00 80.94 648 GLY A O 1
ATOM 4960 N N . ASP A 1 649 ? -6.740 -2.305 31.681 1.00 74.88 649 ASP A N 1
ATOM 4961 C CA . ASP A 1 649 ? -6.495 -1.640 32.978 1.00 74.88 649 ASP A CA 1
ATOM 4962 C C . ASP A 1 649 ? -7.525 -1.966 34.077 1.00 74.88 649 ASP A C 1
ATOM 4964 O O . ASP A 1 649 ? -8.697 -2.284 33.760 1.00 74.88 649 ASP A O 1
#

Secondary structure (DSSP, 8-state):
------EE---SSS--------S--S-----SEEEEEE-TT--S-S-HHHHEEEETTEEEEEEEETTSPBPS-GGGTEEEETTTTEEEE-SSEEEEEEETTS-EEEEEEEESS----S----SSTTTTSTT-SS-BT--S-EEEEEEETTEEEEEEEE-BSSSS-EEEEESSSSS-EEEEESS-TT---HHHHHHHTS-TTTT-EEEEEEEEEE-TTSSEEEEEEEEESS-EEETTEEEEEEEEEEEEESS--TT--EEEEEEEEEEEESGGGGSS-------EEEE-TT--EEEEE-BSTT-EEEEEE-TTTSSBTT--SSSS-PPPHHHHHHHHHHHHHHGGGGGGT---EETTTEEEEEEESEEEEEEEEEEEEEEEETTEEEEEEEEEEEEEEEES-TTT--EEEEEEESSTTSPPB-TTS-BSEE-STT-TT-BEEEEE--EE-SS--SS--PPPBEEEEEEEEEE-TT--EEEEEEEEE-TT-SSS-EEEEEEEEEEE-TTS-EEE-SSPP-S-------HHHHHHTEEEEEEEEEE--S----TT-PEEPEEEEEETTTEEEETTEEEEEEEEETTTEEEEEES-GGGT-SSTT--SEEEEEEEEEEETTTTEEEEEEEEEE-S-SSEEEEEEEEEEE-TT-

Radius of gyration: 24.38 Å; chains: 1; bounding box: 63×59×64 Å

Foldseek 3Di:
DDDDFDWAQPDLFAPDGDDPDPDDDDDDPRQQEAEAEDAPPPPPFFDQSRFKIAGAAFPDKWWAAQVRHTDPDCVCQWDADNVRSMTGGHHATKMWGQGDPRRIHIYGYYHQFFAFLVQADPLAVQCQDLQHFFFHQFAQWAKDWDDDPNAIKMWTWFWDQLAATWIWIDRQLRTIGTQAGQADLPDFDPQLCVQQVHTSNRSQWTKHNWYKDAAPVAFIKIWIKTWGPAWDDDPNFTWTWMWIFIWTANDSHHNGTDTDATAGIDTATPDPSRQAWWDHGQWEWDADPVRWIKIWFTAGHLAIAMATDDSNRRHGPLPPGPVRHDDDNVVNVVQGVQSSVFSVCVQVVDWDAGPRRGTHAAGHRKGNFAKDKDFQDWAADPVGTPDTGAIKIWTWIWHHDQAWWTFIFTAIDSDPRDHGAALQGAGCYHHHALDPNHFGEGQDGWADEPPFDPPFNDFTFARWDSWYWDADSNGWTKIKIKGWGPSNPPPDIIIGIFIWTWGQFNRRDIFTAPDGASRFDSFFGDPVRQVVFFDQQKKWKFFDFRHRTHPVDGTYTAIWGQDPVQFIDHPRHTFWGKDDDSGFKMKTAGPDPVVRDPDRGTAGIWIWGKTWHCPSSHNGIHIKTKTWHDGDNGYIYIMIITGPGPVPD

InterPro domains:
  IPR006710 Glycoside hydrolase, family 43 [PF04616] (138-495)
  IPR023296 Glycosyl hydrolase, five-bladed beta-propeller domain superfamily [G3DSA:2.115.10.20] (136-519)
  IPR023296 Glycosyl hydrolase, five-bladed beta-propeller domain superfamily [SSF75005] (136-496)
  IPR032291 Extracellular endo-alpha-(1->5)-L-arabinanase, C-terminal [PF16369] (514-632)
  IPR050727 Glycosyl hydrolase 43 family arabinanases [PTHR43301] (136-497)

=== Feature glossary ===
Reading guide. The protein is described through the following features:

Foldseek 3Di. A 3Di character summarizes, for each residue, the relative orientation of the Cα frame of its nearest spatial neighbor. Because it encodes fold topology rather than chemistry, 3Di alignments detect remote structural similarity that sequence alignment misses.

Contact-map, Ramachandran, and PAE plots. Plot images: a contact map (which residues are close in 3D, as an N×N binary image), a Ramachandran scatter (backbone torsion angles, revealing secondary-structure composition at a glance), and — for AlphaFold structures — a PAE heatmap (pairwise prediction confidence).

Radius of gyration, Cα contacts, bounding box. Radius of gyration (Rg) is the root-mean-square distance of Cα atoms from their centroid — a single number for overall size and compactness. A globular domain of N residues has Rg ≈ 2.2·N^0.38 Å; an extended or disordered chain has a much larger Rg. The Cα contact count is the number of residue pairs whose Cα atoms are within 8 Å and are more than four positions apart in sequence — a standard proxy for tertiary packing density. The bounding box is the smallest axis-aligned box enclosing all Cα atoms.

Secondary structure (8-state, DSSP). Eight-state secondary structure (DSSP): H is the canonical α-helix, G the tighter 3₁₀-helix, I the wider π-helix; E/B are β-structure, T and S are turns and bends, and '-' is everything else. DSSP derives these from the pattern of main-chain N–H···O=C hydrogen bonds, not from the sequence.

B-factor. B-factor (Debye–Waller factor) reflects atomic displacement in the crystal lattice. It is an experimental observable (units Å²), not a prediction; low values mean the atom is pinned down, high values mean it moves or is heterogeneous across the crystal.

pLDDT. pLDDT is the predicted lDDT-Cα score: AlphaFold's confidence that the local environment of each residue (all inter-atomic distances within 15 Å) is correctly placed. It is a per-residue number between 0 and 100, with higher meaning more reliable.

Nearest PDB structures. Nearest PDB neighbors are the top structural matches found by Foldseek when searching this structure against the entire Protein Data Bank. Each hit reports a TM-score (0 to 1; >0.5 almost always implies the same fold) and an E-value. These are *structural* homologs — they may share no detectable sequence similarity.

Solvent-accessible surface area. Accessible surface area quantifies burial. A residue with SASA near zero is packed into the hydrophobic core; one with SASA >100 Å² sits on the surface. Computed here via the Shrake–Rupley numerical algorithm with a 1.4 Å probe.

Rendered structure images. Structure images are PyMOL renders from six orthogonal camera directions. Cartoon representation draws helices as coils and strands as arrows; sticks shows the backbone as bonds; surface shows the solvent-excluded envelope. Rainbow coloring maps sequence position to hue (blue→red, N→C); chain coloring assigns a distinct color per polypeptide.

Backbone torsions (φ/ψ). φ (phi) and ψ (psi) are the two rotatable backbone dihedrals per residue: φ is the C(i-1)–N–Cα–C torsion, ψ is the N–Cα–C–N(i+1) torsion, both in degrees on (−180°, 180°]. α-helical residues cluster near (−60°, −45°); β-strand residues near (−120°, +130°). A Ramachandran plot is simply a scatter of (φ, ψ) for every residue.

Predicted aligned error. Predicted Aligned Error (PAE) is an AlphaFold confidence matrix: entry (i, j) is the expected error in the position of residue j, in ångströms, when the prediction is superimposed on the true structure at residue i. Low PAE within a block of residues means that block is internally rigid and well-predicted; high PAE between two blocks means their relative placement is uncertain even if each block individually is confident.

mmCIF coordinates. Structure coordinates are given as an mmCIF _atom_site loop: one row per atom with element, residue name, chain id, sequence number, and x/y/z position in Å. Only the four main-chain atoms per residue are included here; side chains are omitted to keep the record compact.

InterPro / GO / CATH / organism. Database cross-references. InterPro integrates a dozen domain/family signature databases into unified entries with residue-range hits. GO terms attach function/process/location labels with evidence codes. CATH codes position the fold in a four-level structural taxonomy. Organism is the NCBI-taxonomy species name.

Secondary structure (3-state, P-SEA). SS3 is a coarse helix/strand/coil call (letters a/b/c) made by the P-SEA algorithm from inter-Cα distances and dihedrals. It is less detailed than DSSP but needs only Cα positions.

Sequence. Sequence gives the chain of amino acids in standard one-letter code (A=alanine, C=cysteine, …, Y=tyrosine), read N→C. It is the only feature that is directly encoded by the gene; all structural features are derived from the folded form of this sequence.